Protein AF-A0A1I8GFC2-F1 (afdb_monomer)

Organism: NCBI:txid282301

Solvent-accessible surface area (backbone atoms only — not comparable to full-atom values): 21129 Å² total; per-residue (Å²): 133,97,54,36,68,49,76,51,61,38,91,89,75,62,48,84,38,50,12,52,92,61,36,60,41,92,92,52,73,80,88,72,86,69,80,82,68,86,82,76,92,75,78,71,91,52,74,86,57,55,55,60,50,94,89,34,50,24,37,48,38,16,51,51,43,24,52,53,22,48,53,50,51,72,66,38,70,88,80,51,62,59,66,59,30,54,49,46,25,52,43,15,32,52,22,22,11,51,38,65,59,46,50,60,65,54,32,54,47,51,53,50,52,48,50,55,50,56,72,70,45,81,76,73,96,64,86,69,53,68,90,45,70,66,29,40,51,52,47,52,52,52,44,36,71,71,50,42,47,72,43,61,80,45,38,68,60,53,50,51,52,54,42,43,53,54,29,63,43,78,84,76,75,53,52,69,67,52,11,54,76,49,61,52,29,73,62,39,72,75,38,57,76,61,49,65,74,71,52,88,71,84,81,87,45,70,59,35,54,44,41,56,51,68,69,44,54,72,71,61,37,61,76,38,42,41,58,50,34,46,58,71,30,39,83,46,53,79,45,45,83,35,48,66,42,42,54,50,36,40,54,53,47,53,58,44,42,78,73,76,52,56,69,74,56,25,58,74,33,32,51,78,76,42,87,62,54,81,87,41,44,65,19,53,52,38,46,35,57,45,43,66,74,42,38,79,72,34,56,89,64,25,15,80,43,97,88,73,49,68,38,57,40,33,69,62,65,57,75,72,38,58,51,76,72,32,33,39,32,32,63,40,84,43,96,48,60,41,9,20,47,44,47,26,52,52,49,51,38,47,53,38,50,49,46,36,37,59,43,65,69,54,89,70,83,87,81,70,85,88,113

Sequence (371 aa):
CGQAMQLARCPDCGSAIGGQKHRLLENNAGYQAVDRTQRGFVPVADQNRPEPVRQLSAGAAALLRSLQALALLLGGAAGGDRRRFAEEFRTGLALFSRATGRSQEDAAQALHLLLLRGLSAPAPATAFNLLNNDGRREFENRLETRLLRPLLDNLSDWLQESNRIVGQDDLGRTSEIVRLVQETSELDRRQAHEGQLWRYRQVISVEHAVQTFRELGVEEQRRHALIEAVTRWEFALRHLRSLPALLQLVKDLVAAWKFNLSMEAAEKRKIDAFDMNRQWEQGAIEFKLAWNSLHGHLENRGARFPNGVIVPISEKACHWATADFMPLAALLPHSGGWGSCIVGLVQLLMEAQNSVLEASGIQCDEIDICQ

pLDDT: mean 80.0, std 11.33, range [33.62, 95.12]

Structure (mmCIF, N/CA/C/O backbone):
data_AF-A0A1I8GFC2-F1
#
_entry.id   AF-A0A1I8GFC2-F1
#
loop_
_atom_site.group_PDB
_atom_site.id
_atom_site.type_symbol
_atom_site.label_atom_id
_atom_site.label_alt_id
_atom_site.label_comp_id
_atom_site.label_asym_id
_atom_site.label_entity_id
_atom_site.label_seq_id
_atom_site.pdbx_PDB_ins_code
_atom_site.Cartn_x
_atom_site.Cartn_y
_atom_site.Cartn_z
_atom_site.occupancy
_atom_site.B_iso_or_equiv
_atom_site.auth_seq_id
_atom_site.auth_comp_id
_atom_site.auth_asym_id
_atom_site.auth_atom_id
_atom_site.pdbx_PDB_model_num
ATOM 1 N N . CYS A 1 1 ? 4.981 -38.470 -7.202 1.00 54.81 1 CYS A N 1
ATOM 2 C CA . CYS A 1 1 ? 6.168 -39.123 -6.606 1.00 54.81 1 CYS A CA 1
ATOM 3 C C . CYS A 1 1 ? 7.329 -38.158 -6.298 1.00 54.81 1 CYS A C 1
ATOM 5 O O . CYS A 1 1 ? 8.290 -38.615 -5.703 1.00 54.81 1 CYS A O 1
ATOM 7 N N . GLY A 1 2 ? 7.293 -36.858 -6.646 1.00 64.00 2 GLY A N 1
ATOM 8 C CA . GLY A 1 2 ? 8.328 -35.882 -6.237 1.00 64.00 2 GLY A CA 1
ATOM 9 C C . GLY A 1 2 ? 9.727 -36.081 -6.847 1.00 64.00 2 GLY A C 1
ATOM 10 O O . GLY A 1 2 ? 10.627 -35.293 -6.579 1.00 64.00 2 GLY A O 1
ATOM 11 N N . GLN A 1 3 ? 9.916 -37.114 -7.669 1.00 74.25 3 GLN A N 1
ATOM 12 C CA . GLN A 1 3 ? 11.187 -37.454 -8.303 1.00 74.25 3 GLN A CA 1
ATOM 13 C C . GLN A 1 3 ? 11.244 -36.952 -9.751 1.00 74.25 3 GLN A C 1
ATOM 15 O O . GLN A 1 3 ? 10.216 -36.781 -10.408 1.00 74.25 3 GLN A O 1
ATOM 20 N N . ALA A 1 4 ? 12.461 -36.710 -10.246 1.00 74.81 4 ALA A N 1
ATOM 21 C CA . ALA A 1 4 ? 12.697 -36.085 -11.543 1.00 74.81 4 ALA A CA 1
ATOM 22 C C . ALA A 1 4 ? 12.228 -36.966 -12.715 1.00 74.81 4 ALA A C 1
ATOM 24 O O . ALA A 1 4 ? 12.674 -38.104 -12.874 1.00 74.81 4 ALA A O 1
ATOM 25 N N . MET A 1 5 ? 11.334 -36.424 -13.542 1.00 84.56 5 MET A N 1
ATOM 26 C CA . MET A 1 5 ? 10.733 -37.122 -14.690 1.00 84.56 5 MET A CA 1
ATOM 27 C C . MET A 1 5 ? 10.775 -36.315 -15.989 1.00 84.56 5 MET A C 1
ATOM 29 O O . MET A 1 5 ? 10.314 -36.791 -17.023 1.00 84.56 5 MET A O 1
ATOM 33 N N . GLN A 1 6 ? 11.307 -35.098 -15.937 1.00 81.25 6 GLN A N 1
ATOM 34 C CA . GLN A 1 6 ? 11.365 -34.183 -17.065 1.00 81.25 6 GLN A CA 1
ATOM 35 C C . GLN A 1 6 ? 12.771 -33.604 -17.207 1.00 81.25 6 GLN A C 1
ATOM 37 O O . GLN A 1 6 ? 13.472 -33.373 -16.216 1.00 81.25 6 GLN A O 1
ATOM 42 N N . LEU A 1 7 ? 13.154 -33.370 -18.461 1.00 84.81 7 LEU A N 1
ATOM 43 C CA . LEU A 1 7 ? 14.370 -32.664 -18.840 1.00 84.81 7 LEU A CA 1
ATOM 44 C C . LEU A 1 7 ? 14.024 -31.232 -19.243 1.00 84.81 7 LEU A C 1
ATOM 46 O O . LEU A 1 7 ? 13.061 -31.016 -19.975 1.00 84.81 7 LEU A O 1
ATOM 50 N N . ALA A 1 8 ? 14.842 -30.279 -18.811 1.00 82.50 8 ALA A N 1
ATOM 51 C CA . ALA A 1 8 ? 14.784 -28.885 -19.236 1.00 82.50 8 ALA A CA 1
ATOM 52 C C . ALA A 1 8 ? 16.206 -28.314 -19.396 1.00 82.50 8 ALA A C 1
ATOM 54 O O . ALA A 1 8 ? 17.198 -29.009 -19.169 1.00 82.50 8 ALA A O 1
ATOM 55 N N . ARG A 1 9 ? 16.319 -27.048 -19.808 1.00 85.94 9 ARG A N 1
ATOM 56 C CA . ARG A 1 9 ? 17.592 -26.308 -19.864 1.00 85.94 9 ARG A CA 1
ATOM 57 C C . ARG A 1 9 ? 17.566 -25.151 -18.868 1.00 85.94 9 ARG A C 1
ATOM 59 O O . ARG A 1 9 ? 16.530 -24.514 -18.706 1.00 85.94 9 ARG A O 1
ATOM 66 N N . CYS A 1 10 ? 18.691 -24.905 -18.198 1.00 68.50 10 CYS A N 1
ATOM 67 C CA . CYS A 1 10 ? 18.855 -23.786 -17.276 1.00 68.50 10 CYS A CA 1
ATOM 68 C C . CYS A 1 10 ? 18.735 -22.457 -18.044 1.00 68.50 10 CYS A C 1
ATOM 70 O O . CYS A 1 10 ? 19.464 -22.288 -19.025 1.00 68.50 10 CYS A O 1
ATOM 72 N N . PRO A 1 11 ? 17.872 -21.521 -17.616 1.00 56.50 11 PRO A N 1
ATOM 73 C CA . PRO A 1 11 ? 17.705 -20.239 -18.299 1.00 56.50 11 PRO A CA 1
ATOM 74 C C . PRO A 1 11 ? 18.942 -19.332 -18.191 1.00 56.50 11 PRO A C 1
ATOM 76 O O . PRO A 1 11 ? 19.157 -18.516 -19.079 1.00 56.50 11 PRO A O 1
ATOM 79 N N . ASP A 1 12 ? 19.782 -19.514 -17.167 1.00 53.81 12 ASP A N 1
ATOM 80 C CA . ASP A 1 12 ? 20.947 -18.651 -16.927 1.00 53.81 12 ASP A CA 1
ATOM 81 C C . ASP A 1 12 ? 22.211 -19.112 -17.674 1.00 53.81 12 ASP A C 1
ATOM 83 O O . ASP A 1 12 ? 23.008 -18.293 -18.123 1.00 53.81 12 ASP A O 1
ATOM 87 N N . CYS A 1 13 ? 22.426 -20.429 -17.804 1.00 77.62 13 CYS A N 1
ATOM 88 C CA . CYS A 1 13 ? 23.670 -20.990 -18.360 1.00 77.62 13 CYS A CA 1
ATOM 89 C C . CYS A 1 13 ? 23.483 -22.054 -19.454 1.00 77.62 13 CYS A C 1
ATOM 91 O O . CYS A 1 13 ? 24.464 -22.561 -19.991 1.00 77.62 13 CYS A O 1
ATOM 93 N N . GLY A 1 14 ? 22.245 -22.433 -19.788 1.00 75.50 14 GLY A N 1
ATOM 94 C CA . GLY A 1 14 ? 21.940 -23.378 -20.871 1.00 75.50 14 GLY A CA 1
ATOM 95 C C . GLY A 1 14 ? 22.209 -24.863 -20.578 1.00 75.50 14 GLY A C 1
ATOM 96 O O . GLY A 1 14 ? 21.856 -25.716 -21.402 1.00 75.50 14 GLY A O 1
ATOM 97 N N . SER A 1 15 ? 22.787 -25.193 -19.417 1.00 81.12 15 SER A N 1
ATOM 98 C CA . SER A 1 15 ? 23.043 -26.572 -18.973 1.00 81.12 15 SER A CA 1
ATOM 99 C C . SER A 1 15 ? 21.756 -27.395 -18.834 1.00 81.12 15 SER A C 1
ATOM 101 O O . SER A 1 15 ? 20.697 -26.860 -18.505 1.00 81.12 15 SER A O 1
ATOM 103 N N . ALA A 1 16 ? 21.835 -28.708 -19.069 1.00 83.38 16 ALA A N 1
ATOM 104 C CA . ALA A 1 16 ? 20.690 -29.612 -18.943 1.00 83.38 16 ALA A CA 1
ATOM 105 C C . ALA A 1 16 ? 20.306 -29.826 -17.466 1.00 83.38 16 ALA A C 1
ATOM 107 O O . ALA A 1 16 ? 21.112 -30.300 -16.670 1.00 83.38 16 ALA A O 1
ATOM 108 N N . ILE A 1 17 ? 19.061 -29.511 -17.108 1.00 84.75 17 ILE A N 1
ATOM 109 C CA . ILE A 1 17 ? 18.512 -29.626 -15.750 1.00 84.75 17 ILE A CA 1
ATOM 110 C C . ILE A 1 17 ? 17.381 -30.668 -15.693 1.00 84.75 17 ILE A C 1
ATOM 112 O O . ILE A 1 17 ? 16.738 -30.968 -16.699 1.00 84.75 17 ILE A O 1
ATOM 116 N N . GLY A 1 18 ? 17.129 -31.230 -14.508 1.00 85.31 18 GLY A N 1
ATOM 117 C CA . GLY A 1 18 ? 16.100 -32.251 -14.286 1.00 85.31 18 GLY A CA 1
ATOM 118 C C . GLY A 1 18 ? 16.627 -33.690 -14.339 1.00 85.31 18 GLY A C 1
ATOM 119 O O . GLY A 1 18 ? 17.737 -33.975 -13.878 1.00 85.31 18 GLY A O 1
ATOM 120 N N . GLY A 1 19 ? 15.802 -34.612 -14.844 1.00 86.38 19 GLY A N 1
ATOM 121 C CA . GLY A 1 19 ? 16.075 -36.050 -14.829 1.00 86.38 19 GLY A CA 1
ATOM 122 C C . GLY A 1 19 ? 15.016 -36.893 -15.542 1.00 86.38 19 GLY A C 1
ATOM 123 O O . GLY A 1 19 ? 13.949 -36.398 -15.894 1.00 86.38 19 GLY A O 1
ATOM 124 N N . GLN A 1 20 ? 15.299 -38.176 -15.757 1.00 85.62 20 GLN A N 1
ATOM 125 C CA . GLN A 1 20 ? 14.375 -39.130 -16.379 1.00 85.62 20 GLN A CA 1
ATOM 126 C C . GLN A 1 20 ? 14.276 -40.406 -15.549 1.00 85.62 20 GLN A C 1
ATOM 128 O O . GLN A 1 20 ? 15.230 -40.804 -14.883 1.00 85.62 20 GLN A O 1
ATOM 133 N N . LYS A 1 21 ? 13.125 -41.088 -15.628 1.00 85.38 21 LYS A N 1
ATOM 134 C CA . LYS A 1 21 ? 12.882 -42.366 -14.932 1.00 85.38 21 LYS A CA 1
ATOM 135 C C . LYS A 1 21 ? 13.199 -42.281 -13.432 1.00 85.38 21 LYS A C 1
ATOM 137 O O . LYS A 1 21 ? 13.790 -43.201 -12.870 1.00 85.38 21 LYS A O 1
ATOM 142 N N . HIS A 1 22 ? 12.829 -41.164 -12.807 1.00 83.19 22 HIS A N 1
ATOM 143 C CA . HIS A 1 22 ? 13.073 -40.880 -11.396 1.00 83.19 22 HIS A CA 1
ATOM 144 C C . HIS A 1 22 ? 14.556 -40.748 -10.993 1.00 83.19 22 HIS A C 1
ATOM 146 O O . HIS A 1 22 ? 14.874 -40.777 -9.804 1.00 83.19 22 HIS A O 1
ATOM 152 N N . ARG A 1 23 ? 15.471 -40.571 -11.957 1.00 83.56 23 ARG A N 1
ATOM 153 C CA . ARG A 1 23 ? 16.901 -40.315 -11.727 1.00 83.56 23 ARG A CA 1
ATOM 154 C C . ARG A 1 23 ? 17.281 -38.931 -12.239 1.00 83.56 23 ARG A C 1
ATOM 156 O O . ARG A 1 23 ? 16.942 -38.576 -13.366 1.00 83.56 23 ARG A O 1
ATOM 163 N N . LEU A 1 24 ? 17.984 -38.160 -11.413 1.00 83.69 24 LEU A N 1
ATOM 164 C CA . LEU A 1 24 ? 18.579 -36.882 -11.813 1.00 83.69 24 LEU A CA 1
ATOM 165 C C . LEU A 1 24 ? 19.683 -37.117 -12.854 1.00 83.69 24 LEU A C 1
ATOM 167 O O . LEU A 1 24 ? 20.335 -38.160 -12.835 1.00 83.69 24 LEU A O 1
ATOM 171 N N . LEU A 1 25 ? 19.878 -36.157 -13.759 1.00 85.12 25 LEU A N 1
ATOM 172 C CA . LEU A 1 25 ? 21.052 -36.150 -14.637 1.00 85.12 25 LEU A CA 1
ATOM 173 C C . LEU A 1 25 ? 22.348 -36.000 -13.824 1.00 85.12 25 LEU A C 1
ATOM 175 O O . LEU A 1 25 ? 22.341 -35.431 -12.730 1.00 85.12 25 LEU A O 1
ATOM 179 N N . GLU A 1 26 ? 23.464 -36.473 -14.381 1.00 74.38 26 GLU A N 1
ATOM 180 C CA . GLU A 1 26 ? 24.794 -36.260 -13.803 1.00 74.38 26 GLU A CA 1
ATOM 181 C C . GLU A 1 26 ? 25.055 -34.760 -13.600 1.00 74.38 26 GLU A C 1
ATOM 183 O O . GLU A 1 26 ? 24.768 -33.944 -14.475 1.00 74.38 26 GLU A O 1
ATOM 188 N N . ASN A 1 27 ? 25.579 -34.405 -12.423 1.00 74.62 27 ASN A N 1
ATOM 189 C CA . ASN A 1 27 ? 25.804 -33.036 -11.933 1.00 74.62 27 ASN A CA 1
ATOM 190 C C . ASN A 1 27 ? 24.556 -32.244 -11.494 1.00 74.62 27 ASN A C 1
ATOM 192 O O . ASN A 1 27 ? 24.705 -31.129 -10.994 1.00 74.62 27 ASN A O 1
ATOM 196 N N . ASN A 1 28 ? 23.347 -32.813 -11.579 1.00 74.38 28 ASN A N 1
ATOM 197 C CA . ASN A 1 28 ? 22.162 -32.210 -10.967 1.00 74.38 28 ASN A CA 1
ATOM 198 C C . ASN A 1 28 ? 21.995 -32.686 -9.522 1.00 74.38 28 ASN A C 1
ATOM 200 O O . ASN A 1 28 ? 21.924 -33.883 -9.245 1.00 74.38 28 ASN A O 1
ATOM 204 N N . ALA A 1 29 ? 21.861 -31.740 -8.596 1.00 73.12 29 ALA A N 1
ATOM 205 C CA . ALA A 1 29 ? 21.453 -32.026 -7.228 1.00 73.12 29 ALA A CA 1
ATOM 206 C C . ALA A 1 29 ? 19.927 -31.928 -7.098 1.00 73.12 29 ALA A C 1
ATOM 208 O O . ALA A 1 29 ? 19.278 -31.127 -7.776 1.00 73.12 29 ALA A O 1
ATOM 209 N N . GLY A 1 30 ? 19.341 -32.732 -6.208 1.00 68.38 30 GLY A N 1
ATOM 210 C CA . GLY A 1 30 ? 17.943 -32.550 -5.828 1.00 68.38 30 GLY A CA 1
ATOM 211 C C . GLY A 1 30 ? 17.758 -31.150 -5.252 1.00 68.38 30 GLY A C 1
ATOM 212 O O . GLY A 1 30 ? 18.600 -30.697 -4.477 1.00 68.38 30 GLY A O 1
ATOM 213 N N . TYR A 1 31 ? 16.678 -30.465 -5.639 1.00 61.28 31 TYR A N 1
ATOM 214 C CA . TYR A 1 31 ? 16.353 -29.156 -5.083 1.00 61.28 31 TYR A CA 1
ATOM 215 C C . TYR A 1 31 ? 16.162 -29.294 -3.571 1.00 61.28 31 TYR A C 1
ATOM 217 O O . TYR A 1 31 ? 15.118 -29.733 -3.089 1.00 61.28 31 TYR A O 1
ATOM 225 N N . GLN A 1 32 ? 17.199 -28.949 -2.815 1.00 55.28 32 GLN A N 1
ATOM 226 C CA . GLN A 1 32 ? 17.071 -28.687 -1.399 1.00 55.28 32 GLN A CA 1
ATOM 227 C C . GLN A 1 32 ? 16.493 -27.284 -1.312 1.00 55.28 32 GLN A C 1
ATOM 229 O O . GLN A 1 32 ? 17.144 -26.322 -1.722 1.00 55.28 32 GLN A O 1
ATOM 234 N N . ALA A 1 33 ? 15.255 -27.180 -0.834 1.00 49.66 33 ALA A N 1
ATOM 235 C CA . ALA A 1 33 ? 14.612 -25.913 -0.520 1.00 49.66 33 ALA A CA 1
ATOM 236 C C . ALA A 1 33 ? 15.356 -25.248 0.650 1.00 49.66 33 ALA A C 1
ATOM 238 O O . ALA A 1 33 ? 14.874 -25.202 1.779 1.00 49.66 33 ALA A O 1
ATOM 239 N N . VAL A 1 34 ? 16.580 -24.784 0.405 1.00 48.91 34 VAL A N 1
ATOM 240 C CA . VAL A 1 34 ? 17.276 -23.894 1.319 1.00 48.91 34 VAL A CA 1
ATOM 241 C C . VAL A 1 34 ? 16.503 -22.589 1.244 1.00 48.91 34 VAL A C 1
ATOM 243 O O . VAL A 1 34 ? 16.427 -21.970 0.184 1.00 48.91 34 VAL A O 1
ATOM 246 N N . ASP A 1 35 ? 15.852 -22.237 2.349 1.00 49.44 35 ASP A N 1
ATOM 247 C CA . ASP A 1 35 ? 15.022 -21.045 2.487 1.00 49.44 35 ASP A CA 1
ATOM 248 C C . ASP A 1 35 ? 15.835 -19.792 2.120 1.00 49.44 35 ASP A C 1
ATOM 250 O O . ASP A 1 35 ? 16.639 -19.313 2.920 1.00 49.44 35 ASP A O 1
ATOM 254 N N . ARG A 1 36 ? 15.654 -19.302 0.885 1.00 51.44 36 ARG A N 1
ATOM 255 C CA . ARG A 1 36 ? 16.267 -18.069 0.363 1.00 51.44 36 ARG A CA 1
ATOM 256 C C . ARG A 1 36 ? 15.467 -16.818 0.736 1.00 51.44 36 ARG A C 1
ATOM 258 O O . ARG A 1 36 ? 15.817 -15.731 0.288 1.00 51.44 36 ARG A O 1
ATOM 265 N N . THR A 1 37 ? 14.381 -16.951 1.504 1.00 59.72 37 THR A N 1
ATOM 266 C CA . THR A 1 37 ? 13.622 -15.781 1.953 1.00 59.72 37 THR A CA 1
ATOM 267 C C . THR A 1 37 ? 14.461 -14.965 2.932 1.00 59.72 37 THR A C 1
ATOM 269 O O . THR A 1 37 ? 15.191 -15.514 3.764 1.00 59.72 37 THR A O 1
ATOM 272 N N . GLN A 1 38 ? 14.395 -13.638 2.809 1.00 61.94 38 GLN A N 1
ATOM 273 C CA . GLN A 1 38 ? 15.077 -12.750 3.742 1.00 61.94 38 GLN A CA 1
ATOM 274 C C . GLN A 1 38 ? 14.549 -13.013 5.156 1.00 61.94 38 GLN A C 1
ATOM 276 O O . GLN A 1 38 ? 13.346 -12.950 5.412 1.00 61.94 38 GLN A O 1
ATOM 281 N N . ARG A 1 39 ? 15.458 -13.344 6.075 1.00 67.50 39 ARG A N 1
ATOM 282 C CA . ARG A 1 39 ? 15.128 -13.550 7.487 1.00 67.50 39 ARG A CA 1
ATOM 283 C C . ARG A 1 39 ? 15.170 -12.218 8.229 1.00 67.50 39 ARG A C 1
ATOM 285 O O . ARG A 1 39 ? 15.972 -11.348 7.907 1.00 67.50 39 ARG A O 1
ATOM 292 N N . GLY A 1 40 ? 14.363 -12.112 9.279 1.00 76.50 40 GLY A N 1
ATOM 293 C CA . GLY A 1 40 ? 14.258 -10.904 10.095 1.00 76.50 40 GLY A CA 1
ATOM 294 C C . GLY A 1 40 ? 13.107 -9.999 9.660 1.00 76.50 40 GLY A C 1
ATOM 295 O O . GLY A 1 40 ? 12.235 -10.401 8.893 1.00 76.50 40 GLY A O 1
ATOM 296 N N . PHE A 1 41 ? 13.078 -8.784 10.206 1.00 78.62 41 PHE A N 1
ATOM 297 C CA . PHE A 1 41 ? 12.033 -7.809 9.908 1.00 78.62 41 PHE A CA 1
ATOM 298 C C . PHE A 1 41 ? 12.358 -7.064 8.606 1.00 78.62 41 PHE A C 1
ATOM 300 O O . PHE A 1 41 ? 13.257 -6.219 8.567 1.00 78.62 41 PHE A O 1
ATOM 307 N N . VAL A 1 42 ? 11.630 -7.395 7.540 1.00 79.56 42 VAL A N 1
ATOM 308 C CA . VAL A 1 42 ? 11.818 -6.813 6.204 1.00 79.56 42 VAL A CA 1
ATOM 309 C C . VAL A 1 42 ? 10.935 -5.562 6.050 1.00 79.56 42 VAL A C 1
ATOM 311 O O . VAL A 1 42 ? 9.734 -5.635 6.348 1.00 79.56 42 VAL A O 1
ATOM 314 N N . PRO A 1 43 ? 11.490 -4.409 5.620 1.00 75.31 43 PRO A N 1
ATOM 315 C CA . PRO A 1 43 ? 10.722 -3.210 5.278 1.00 75.31 43 PRO A CA 1
ATOM 316 C C . PRO A 1 43 ? 9.617 -3.483 4.258 1.00 75.31 43 PRO A C 1
ATOM 318 O O . PRO A 1 43 ? 9.731 -4.401 3.449 1.00 75.31 43 PRO A O 1
ATOM 321 N N . VAL A 1 44 ? 8.548 -2.686 4.282 1.00 73.75 44 VAL A N 1
ATOM 322 C CA . VAL A 1 44 ? 7.552 -2.740 3.203 1.00 73.75 44 VAL A CA 1
ATOM 323 C C . VAL A 1 44 ? 8.184 -2.143 1.955 1.00 73.75 44 VAL A C 1
ATOM 325 O O . VAL A 1 44 ? 8.758 -1.058 2.031 1.00 73.75 44 VAL A O 1
ATOM 328 N N . ALA A 1 45 ? 8.062 -2.840 0.825 1.00 68.38 45 ALA A N 1
ATOM 329 C CA . ALA A 1 45 ? 8.542 -2.345 -0.463 1.00 68.38 45 ALA A CA 1
ATOM 330 C C . ALA A 1 45 ? 7.816 -1.052 -0.879 1.00 68.38 45 ALA A C 1
ATOM 332 O O . ALA A 1 45 ? 8.451 -0.112 -1.342 1.00 68.38 45 ALA A O 1
ATOM 333 N N . ASP A 1 46 ? 6.501 -0.981 -0.645 1.00 72.50 46 ASP A N 1
ATOM 334 C CA . ASP A 1 46 ? 5.680 0.204 -0.892 1.00 72.50 46 ASP A CA 1
ATOM 335 C C . ASP A 1 46 ? 4.906 0.613 0.372 1.00 72.50 46 ASP A C 1
ATOM 337 O O . ASP A 1 46 ? 3.963 -0.047 0.804 1.00 72.50 46 ASP A O 1
ATOM 341 N N . GLN A 1 47 ? 5.296 1.738 0.970 1.00 75.44 47 GLN A N 1
ATOM 342 C CA . GLN A 1 47 ? 4.680 2.266 2.195 1.00 75.44 47 GLN A CA 1
ATOM 343 C C . GLN A 1 47 ? 3.287 2.874 1.967 1.00 75.44 47 GLN A C 1
ATOM 345 O O . GLN A 1 47 ? 2.588 3.198 2.929 1.00 75.44 47 GLN A O 1
ATOM 350 N N . ASN A 1 48 ? 2.871 3.049 0.712 1.00 70.56 48 ASN A N 1
ATOM 351 C CA . ASN A 1 48 ? 1.584 3.635 0.357 1.00 70.56 48 ASN A CA 1
ATOM 352 C C . ASN A 1 48 ? 0.539 2.598 -0.043 1.00 70.56 48 ASN A C 1
ATOM 354 O O . ASN A 1 48 ? -0.646 2.941 -0.082 1.00 70.56 48 ASN A O 1
ATOM 358 N N . ARG A 1 49 ? 0.950 1.356 -0.318 1.00 73.94 49 ARG A N 1
ATOM 359 C CA . ARG A 1 49 ? 0.066 0.304 -0.811 1.00 73.94 49 ARG A CA 1
ATOM 360 C C . ARG A 1 49 ? -0.075 -0.820 0.209 1.00 73.94 49 ARG A C 1
ATOM 362 O O . ARG A 1 49 ? 0.838 -1.620 0.391 1.00 73.94 49 ARG A O 1
ATOM 369 N N . PRO A 1 50 ? -1.244 -0.938 0.848 1.00 79.00 50 PRO A N 1
ATOM 370 C CA . PRO A 1 50 ? -1.548 -2.105 1.649 1.00 79.00 50 PRO A CA 1
ATOM 371 C C . PRO A 1 50 ? -1.700 -3.337 0.762 1.00 79.00 50 PRO A C 1
ATOM 373 O O . PRO A 1 50 ? -2.462 -3.331 -0.212 1.00 79.00 50 PRO A O 1
ATOM 376 N N . GLU A 1 51 ? -0.996 -4.404 1.121 1.00 75.56 51 GLU A N 1
ATOM 377 C CA . GLU A 1 51 ? -1.026 -5.665 0.391 1.00 75.56 51 GLU A CA 1
ATOM 378 C C . GLU A 1 51 ? -1.401 -6.826 1.316 1.00 75.56 51 GLU A C 1
ATOM 380 O O . GLU A 1 51 ? -0.936 -6.887 2.459 1.00 75.56 51 GLU A O 1
ATOM 385 N N . PRO A 1 52 ? -2.257 -7.753 0.849 1.00 77.56 52 PRO A N 1
ATOM 386 C CA . PRO A 1 52 ? -2.529 -8.979 1.578 1.00 77.56 52 PRO A CA 1
ATOM 387 C C . PRO A 1 52 ? -1.279 -9.864 1.604 1.00 77.56 52 PRO A C 1
ATOM 389 O O . PRO A 1 52 ? -0.519 -9.934 0.638 1.00 77.56 52 PRO A O 1
ATOM 392 N N . VAL A 1 53 ? -1.090 -10.593 2.702 1.00 79.00 53 VAL A N 1
ATOM 393 C CA . VAL A 1 53 ? 0.040 -11.512 2.868 1.00 79.00 53 VAL A CA 1
ATOM 394 C C . VAL A 1 53 ? -0.503 -12.911 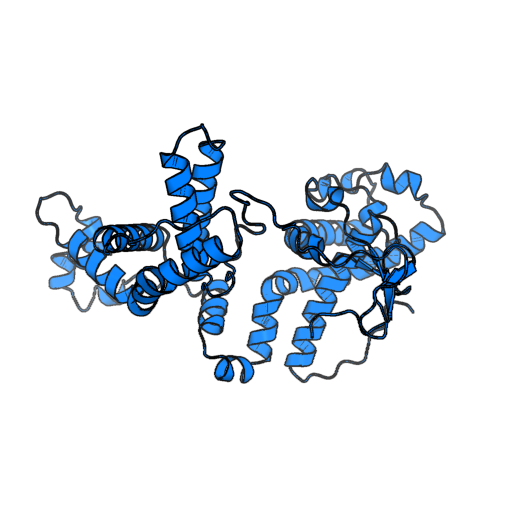3.098 1.00 79.00 53 VAL A C 1
ATOM 396 O O . VAL A 1 53 ? -1.030 -13.224 4.163 1.00 79.00 53 VAL A O 1
ATOM 399 N N . ARG A 1 54 ? -0.341 -13.788 2.100 1.00 80.81 54 ARG A N 1
ATOM 400 C CA . ARG A 1 54 ? -0.835 -15.175 2.136 1.00 80.81 54 ARG A CA 1
ATOM 401 C C . ARG A 1 54 ? -2.351 -15.224 2.382 1.00 80.81 54 ARG A C 1
ATOM 403 O O . ARG A 1 54 ? -3.109 -14.965 1.459 1.00 80.81 54 ARG A O 1
ATOM 410 N N . GLN A 1 55 ? -2.777 -15.601 3.590 1.00 76.75 55 GLN A N 1
ATOM 411 C CA . GLN A 1 55 ? -4.187 -15.677 3.994 1.00 76.75 55 GLN A CA 1
ATOM 412 C C . GLN A 1 55 ? -4.656 -14.432 4.758 1.00 76.75 55 GLN A C 1
ATOM 414 O O . GLN A 1 55 ? -5.848 -14.305 5.022 1.00 76.75 55 GLN A O 1
ATOM 419 N N . LEU A 1 56 ? -3.738 -13.530 5.116 1.00 83.31 56 LEU A N 1
ATOM 420 C CA . LEU A 1 56 ? -4.054 -12.281 5.795 1.00 83.31 56 LEU A CA 1
ATOM 421 C C . LEU A 1 56 ? -4.585 -11.273 4.778 1.00 83.31 56 LEU A C 1
ATOM 423 O O . LEU A 1 56 ? -3.950 -11.034 3.746 1.00 83.31 56 LEU A O 1
ATOM 427 N N . SER A 1 57 ? -5.710 -10.635 5.102 1.00 84.56 57 SER A N 1
ATOM 428 C CA . SER A 1 57 ? -6.149 -9.430 4.396 1.00 84.56 57 SER A CA 1
ATOM 429 C C . SER A 1 57 ? -5.105 -8.313 4.532 1.00 84.56 57 SER A C 1
ATOM 431 O O . SER A 1 57 ? -4.232 -8.358 5.402 1.00 84.56 57 SER A O 1
ATOM 433 N N . ALA A 1 58 ? -5.188 -7.279 3.693 1.00 85.50 58 ALA A N 1
ATOM 434 C CA . ALA A 1 58 ? -4.262 -6.148 3.774 1.00 85.50 58 ALA A CA 1
ATOM 435 C C . ALA A 1 58 ? -4.318 -5.444 5.147 1.00 85.50 58 ALA A C 1
ATOM 437 O O . ALA A 1 58 ? -3.279 -5.101 5.711 1.00 85.50 58 ALA A O 1
ATOM 438 N N . GLY A 1 59 ? -5.517 -5.303 5.728 1.00 88.75 59 GLY A N 1
ATOM 439 C CA . GLY A 1 59 ? -5.698 -4.770 7.082 1.00 88.75 59 GLY A CA 1
ATOM 440 C C . GLY A 1 59 ? -5.094 -5.679 8.159 1.00 88.75 59 GLY A C 1
ATOM 441 O O . GLY A 1 59 ? -4.373 -5.205 9.036 1.00 88.75 59 GLY A O 1
ATOM 442 N N . ALA A 1 60 ? -5.312 -6.993 8.060 1.00 91.06 60 ALA A N 1
ATOM 443 C CA . ALA A 1 60 ? -4.728 -7.978 8.972 1.00 91.06 60 ALA A CA 1
ATOM 444 C C . ALA A 1 60 ? -3.191 -7.957 8.935 1.00 91.06 60 ALA A C 1
ATOM 446 O O . ALA A 1 60 ? -2.538 -7.902 9.980 1.00 91.06 60 ALA A O 1
ATOM 447 N N . ALA A 1 61 ? -2.610 -7.933 7.733 1.00 91.00 61 ALA A N 1
ATOM 448 C CA . ALA A 1 61 ? -1.168 -7.854 7.534 1.00 91.00 61 ALA A CA 1
ATOM 449 C C . ALA A 1 61 ? -0.578 -6.552 8.103 1.00 91.00 61 ALA A C 1
ATOM 451 O O . ALA A 1 61 ? 0.460 -6.585 8.767 1.00 91.00 61 ALA A O 1
ATOM 452 N N . ALA A 1 62 ? -1.257 -5.417 7.903 1.00 92.50 62 ALA A N 1
ATOM 453 C CA . ALA A 1 62 ? -0.832 -4.126 8.434 1.00 92.50 62 ALA A CA 1
ATOM 454 C C . ALA A 1 62 ? -0.857 -4.082 9.976 1.00 92.50 62 ALA A C 1
ATOM 456 O O . ALA A 1 62 ? 0.136 -3.675 10.583 1.00 92.50 62 ALA A O 1
ATOM 457 N N . LEU A 1 63 ? -1.924 -4.575 10.625 1.00 93.69 63 LEU A N 1
ATOM 458 C CA . LEU A 1 63 ? -1.982 -4.665 12.095 1.00 93.69 63 LEU A CA 1
ATOM 459 C C . LEU A 1 63 ? -0.916 -5.601 12.658 1.00 93.69 63 LEU A C 1
ATOM 461 O O . LEU A 1 63 ? -0.259 -5.266 13.647 1.00 93.69 63 LEU A O 1
ATOM 465 N N . LEU A 1 64 ? -0.716 -6.764 12.030 1.00 92.56 64 LEU A N 1
ATOM 466 C CA . LEU A 1 64 ? 0.329 -7.698 12.437 1.00 92.56 64 LEU A CA 1
ATOM 467 C C . LEU A 1 64 ? 1.713 -7.045 12.344 1.00 92.56 64 LEU A C 1
ATOM 469 O O . LEU A 1 64 ? 2.524 -7.189 13.259 1.00 92.56 64 LEU A O 1
ATOM 473 N N . ARG A 1 65 ? 1.970 -6.279 11.281 1.00 91.44 65 ARG A N 1
ATOM 474 C CA . ARG A 1 65 ? 3.217 -5.527 11.129 1.00 91.44 65 ARG A CA 1
ATOM 475 C C . ARG A 1 65 ? 3.398 -4.496 12.243 1.00 91.44 65 ARG A C 1
ATOM 477 O O . ARG A 1 65 ? 4.476 -4.440 12.832 1.00 91.44 65 ARG A O 1
ATOM 484 N N . SER A 1 66 ? 2.361 -3.719 12.565 1.00 93.69 66 SER A N 1
ATOM 485 C CA . SER A 1 66 ? 2.400 -2.769 13.684 1.00 93.69 66 SER A CA 1
ATOM 486 C C . SER A 1 66 ? 2.698 -3.468 15.012 1.00 93.69 66 SER A C 1
ATOM 488 O O . SER A 1 66 ? 3.543 -2.994 15.769 1.00 93.69 66 SER A O 1
ATOM 490 N N . LEU A 1 67 ? 2.084 -4.626 15.280 1.00 92.50 67 LEU A N 1
ATOM 491 C CA . LEU A 1 67 ? 2.381 -5.429 16.471 1.00 92.50 67 LEU A CA 1
ATOM 492 C C . LEU A 1 67 ? 3.836 -5.908 16.508 1.00 92.50 67 LEU A C 1
ATOM 494 O O . LEU A 1 67 ? 4.487 -5.818 17.548 1.00 92.50 67 LEU A O 1
ATOM 498 N N . GLN A 1 68 ? 4.361 -6.403 15.387 1.00 90.50 68 GLN A N 1
ATOM 499 C CA . GLN A 1 68 ? 5.749 -6.856 15.284 1.00 90.50 68 GLN A CA 1
ATOM 500 C C . GLN A 1 68 ? 6.734 -5.700 15.502 1.00 90.50 68 GLN A C 1
ATOM 502 O O . GLN A 1 68 ? 7.682 -5.846 16.272 1.00 90.50 68 GLN A O 1
ATOM 507 N N . ALA A 1 69 ? 6.490 -4.541 14.884 1.00 90.69 69 ALA A N 1
ATOM 508 C CA . ALA A 1 69 ? 7.300 -3.342 15.080 1.00 90.69 69 ALA A CA 1
ATOM 509 C C . ALA A 1 69 ? 7.264 -2.863 16.543 1.00 90.69 69 ALA A C 1
ATOM 511 O O . ALA A 1 69 ? 8.305 -2.535 17.111 1.00 90.69 69 ALA A O 1
ATOM 512 N N . LEU A 1 70 ? 6.092 -2.900 17.187 1.00 91.25 70 LEU A N 1
ATOM 513 C CA . LEU A 1 70 ? 5.939 -2.564 18.604 1.00 91.25 70 LEU A CA 1
ATOM 514 C C . LEU A 1 70 ? 6.691 -3.548 19.514 1.00 91.25 70 LEU A C 1
ATOM 516 O O . LEU A 1 70 ? 7.386 -3.125 20.436 1.00 91.25 70 LEU A O 1
ATOM 520 N N . ALA A 1 71 ? 6.618 -4.851 19.234 1.00 89.06 71 ALA A N 1
ATOM 521 C CA . ALA A 1 71 ? 7.373 -5.863 19.969 1.00 89.06 71 ALA A CA 1
ATOM 522 C C . ALA A 1 71 ? 8.894 -5.661 19.829 1.00 89.06 71 ALA A C 1
ATOM 524 O O . ALA A 1 71 ? 9.623 -5.772 20.814 1.00 89.06 71 ALA A O 1
ATOM 525 N N . LEU A 1 72 ? 9.373 -5.303 18.632 1.00 87.88 72 LEU A N 1
ATOM 526 C CA . LEU A 1 72 ? 10.785 -4.988 18.382 1.00 87.88 72 LEU A CA 1
ATOM 527 C C . LEU A 1 72 ? 11.234 -3.712 19.107 1.00 87.88 72 LEU A C 1
ATOM 529 O O . LEU A 1 72 ? 12.341 -3.670 19.641 1.00 87.88 72 LEU A O 1
ATOM 533 N N . LEU A 1 73 ? 10.372 -2.694 19.193 1.00 88.12 73 LEU A N 1
ATOM 534 C CA . LEU A 1 73 ? 10.631 -1.494 19.996 1.00 88.12 73 LEU A CA 1
ATOM 535 C C . LEU A 1 73 ? 10.770 -1.812 21.489 1.00 88.12 73 LEU A C 1
ATOM 537 O O . LEU A 1 73 ? 11.661 -1.265 22.144 1.00 88.12 73 LEU A O 1
ATOM 541 N N . LEU A 1 74 ? 9.907 -2.688 22.015 1.00 86.44 74 LEU A N 1
ATOM 542 C CA . LEU A 1 74 ? 9.922 -3.117 23.417 1.00 86.44 74 LEU A CA 1
ATOM 543 C C . LEU A 1 74 ? 11.127 -4.008 23.746 1.00 86.44 74 LEU A C 1
ATOM 545 O O . LEU A 1 74 ? 11.683 -3.898 24.835 1.00 86.44 74 LEU A O 1
ATOM 549 N N . GLY A 1 75 ? 11.564 -4.847 22.801 1.00 79.88 75 GLY A N 1
ATOM 550 C CA . GLY A 1 75 ? 12.741 -5.714 22.946 1.00 79.88 75 GLY A CA 1
ATOM 551 C C . GLY A 1 75 ? 14.084 -4.971 23.033 1.00 79.88 75 GLY A C 1
ATOM 552 O O . GLY A 1 75 ? 15.097 -5.577 23.378 1.00 79.88 75 GLY A O 1
ATOM 553 N N . GLY A 1 76 ? 14.103 -3.659 22.769 1.00 64.31 76 GLY A N 1
ATOM 554 C CA . GLY A 1 76 ? 15.287 -2.808 22.885 1.00 64.31 76 GLY A CA 1
ATOM 555 C C . GLY A 1 76 ? 16.291 -2.935 21.728 1.00 64.31 76 GLY A C 1
ATOM 556 O O . GLY A 1 76 ? 16.125 -3.707 20.788 1.00 64.31 76 GLY A O 1
ATOM 557 N N . ALA A 1 77 ? 17.375 -2.149 21.802 1.00 53.97 77 ALA A N 1
ATOM 558 C CA . ALA A 1 77 ? 18.393 -1.987 20.749 1.00 53.97 77 ALA A CA 1
ATOM 559 C C . ALA A 1 77 ? 19.217 -3.254 20.421 1.00 53.97 77 ALA A C 1
ATOM 561 O O . ALA A 1 77 ? 20.049 -3.223 19.519 1.00 53.97 77 ALA A O 1
ATOM 562 N N . ALA A 1 78 ? 18.985 -4.374 21.115 1.00 53.78 78 ALA A N 1
ATOM 563 C CA . ALA A 1 78 ? 19.637 -5.652 20.829 1.00 53.78 78 ALA A CA 1
ATOM 564 C C . ALA A 1 78 ? 19.223 -6.254 19.466 1.00 53.78 78 ALA A C 1
ATOM 566 O O . ALA A 1 78 ? 19.902 -7.150 18.971 1.00 53.78 78 ALA A O 1
ATOM 567 N N . GLY A 1 79 ? 18.136 -5.760 18.853 1.00 56.22 79 GLY A N 1
ATOM 568 C CA . GLY A 1 79 ? 17.608 -6.247 17.571 1.00 56.22 79 GLY A CA 1
ATOM 569 C C . GLY A 1 79 ? 17.631 -5.255 16.398 1.00 56.22 79 GLY A C 1
ATOM 570 O O . GLY A 1 79 ? 17.192 -5.628 15.312 1.00 56.22 79 GLY A O 1
ATOM 571 N N . GLY A 1 80 ? 18.104 -4.013 16.574 1.00 63.38 80 GLY A N 1
ATOM 572 C CA . GLY A 1 80 ? 18.165 -3.019 15.490 1.00 63.38 80 GLY A CA 1
ATOM 573 C C . GLY A 1 80 ? 17.924 -1.566 15.916 1.00 63.38 80 GLY A C 1
ATOM 574 O O . GLY A 1 80 ? 17.855 -1.240 17.101 1.00 63.38 80 GLY A O 1
ATOM 575 N N . ASP A 1 81 ? 17.808 -0.682 14.923 1.00 78.31 81 ASP A N 1
ATOM 576 C CA . ASP A 1 81 ? 17.606 0.757 15.113 1.00 78.31 81 ASP A CA 1
ATOM 577 C C . ASP A 1 81 ? 16.183 1.066 15.619 1.00 78.31 81 ASP A C 1
ATOM 579 O O . ASP A 1 81 ? 15.187 0.897 14.912 1.00 78.31 81 ASP A O 1
ATOM 583 N N . ARG A 1 82 ? 16.086 1.564 16.858 1.00 82.69 82 ARG A N 1
ATOM 584 C CA . ARG A 1 82 ? 14.818 1.970 17.483 1.00 82.69 82 ARG A CA 1
ATOM 585 C C . ARG A 1 82 ? 14.064 3.020 16.668 1.00 82.69 82 ARG A C 1
ATOM 587 O O . ARG A 1 82 ? 12.836 3.011 16.691 1.00 82.69 82 ARG A O 1
ATOM 594 N N . ARG A 1 83 ? 14.761 3.934 15.981 1.00 85.56 83 ARG A N 1
ATOM 595 C CA . ARG A 1 83 ? 14.104 4.953 15.145 1.00 85.56 83 ARG A CA 1
ATOM 596 C C . ARG A 1 83 ? 13.392 4.292 13.978 1.00 85.56 83 ARG A C 1
ATOM 598 O O . ARG A 1 83 ? 12.197 4.507 13.804 1.00 85.56 83 ARG A O 1
ATOM 605 N N . ARG A 1 84 ? 14.094 3.392 13.291 1.00 84.50 84 ARG A N 1
ATOM 606 C CA . ARG A 1 84 ? 13.539 2.588 12.204 1.00 84.50 84 ARG A CA 1
ATOM 607 C C . ARG A 1 84 ? 12.312 1.793 12.648 1.00 84.50 84 ARG A C 1
ATOM 609 O O . ARG A 1 84 ? 11.295 1.831 11.972 1.00 84.50 84 ARG A O 1
ATOM 616 N N . PHE A 1 85 ? 12.345 1.109 13.792 1.00 87.25 85 PHE A N 1
ATOM 617 C CA . PHE A 1 85 ? 11.160 0.364 14.246 1.00 87.25 85 PHE A CA 1
ATOM 618 C C . PHE A 1 85 ? 9.984 1.275 14.634 1.00 87.25 85 PHE A C 1
ATOM 620 O O . PHE A 1 85 ? 8.830 0.887 14.466 1.00 87.25 85 PHE A O 1
ATOM 627 N N . ALA A 1 86 ? 10.247 2.500 15.095 1.00 89.88 86 ALA A N 1
ATOM 628 C CA . ALA A 1 86 ? 9.201 3.493 15.338 1.00 89.88 86 ALA A CA 1
ATOM 629 C C . ALA A 1 86 ? 8.600 4.029 14.032 1.00 89.88 86 ALA A C 1
ATOM 631 O O . ALA A 1 86 ? 7.406 4.317 13.980 1.00 89.88 86 ALA A O 1
ATOM 632 N N . GLU A 1 87 ? 9.403 4.171 12.982 1.00 89.88 87 GLU A N 1
ATOM 633 C CA . GLU A 1 87 ? 8.916 4.481 11.635 1.00 89.88 87 GLU A CA 1
ATOM 634 C C . GLU A 1 87 ? 8.068 3.331 11.093 1.00 89.88 87 GLU A C 1
ATOM 636 O O . GLU A 1 87 ? 6.929 3.556 10.708 1.00 89.88 87 GLU A O 1
ATOM 641 N N . GLU A 1 88 ? 8.547 2.093 11.186 1.00 89.50 88 GLU A N 1
ATOM 642 C CA . GLU A 1 88 ? 7.819 0.899 10.738 1.00 89.50 88 GLU A CA 1
ATOM 643 C C . GLU A 1 88 ? 6.491 0.695 11.472 1.00 89.50 88 GLU A C 1
ATOM 645 O O . GLU A 1 88 ? 5.496 0.290 10.870 1.00 89.50 88 GLU A O 1
ATOM 650 N N . PHE A 1 89 ? 6.446 1.031 12.762 1.00 92.62 89 PHE A N 1
ATOM 651 C CA . PHE A 1 89 ? 5.211 1.051 13.535 1.00 92.62 89 PHE A CA 1
ATOM 652 C C . PHE A 1 89 ? 4.193 2.046 12.958 1.00 92.62 89 PHE A C 1
ATOM 654 O O . PHE A 1 89 ? 3.038 1.678 12.721 1.00 92.62 89 PHE A O 1
ATOM 661 N N . ARG A 1 90 ? 4.627 3.286 12.686 1.00 92.69 90 ARG A N 1
ATOM 662 C CA . ARG A 1 90 ? 3.781 4.331 12.081 1.00 92.69 90 ARG A CA 1
ATOM 663 C C . ARG A 1 90 ? 3.347 3.954 10.668 1.00 92.69 90 ARG A C 1
ATOM 665 O O . ARG A 1 90 ? 2.178 4.122 10.335 1.00 92.69 90 ARG A O 1
ATOM 672 N N . THR A 1 91 ? 4.252 3.390 9.872 1.00 92.06 91 THR A N 1
ATOM 673 C CA . THR A 1 91 ? 3.955 2.870 8.534 1.00 92.06 91 THR A CA 1
ATOM 674 C C . THR A 1 91 ? 2.891 1.780 8.598 1.00 92.06 91 THR A C 1
ATOM 676 O O . THR A 1 91 ? 1.945 1.821 7.821 1.00 92.06 91 THR A O 1
ATOM 679 N N . GLY A 1 92 ? 2.973 0.851 9.555 1.00 93.06 92 GLY A N 1
ATOM 680 C CA . GLY A 1 92 ? 1.940 -0.169 9.750 1.00 93.06 92 GLY A CA 1
ATOM 681 C C . GLY A 1 92 ? 0.556 0.422 10.056 1.00 93.06 92 GLY A C 1
ATOM 682 O O . GLY A 1 92 ? -0.427 0.014 9.441 1.00 93.06 92 GLY A O 1
ATOM 683 N N . LEU A 1 93 ? 0.472 1.447 10.918 1.00 94.69 93 LEU A N 1
ATOM 684 C CA . LEU A 1 93 ? -0.798 2.129 11.217 1.00 94.69 93 LEU A CA 1
ATOM 685 C C . LEU A 1 93 ? -1.346 2.893 10.003 1.00 94.69 93 LEU A C 1
ATOM 687 O O . LEU A 1 93 ? -2.547 2.852 9.729 1.00 94.69 93 LEU A O 1
ATOM 691 N N . ALA A 1 94 ? -0.473 3.559 9.245 1.00 91.62 94 ALA A N 1
ATOM 692 C CA . ALA A 1 94 ? -0.853 4.258 8.021 1.00 91.62 94 ALA A CA 1
ATOM 693 C C . ALA A 1 94 ? -1.341 3.282 6.940 1.00 91.62 94 ALA A C 1
ATOM 695 O O . ALA A 1 94 ? -2.346 3.542 6.277 1.00 91.62 94 ALA A O 1
ATOM 696 N N . LEU A 1 95 ? -0.672 2.137 6.791 1.00 89.62 95 LEU A N 1
ATOM 697 C CA . LEU A 1 95 ? -1.102 1.068 5.895 1.00 89.62 95 LEU A CA 1
ATOM 698 C C . LEU A 1 95 ? -2.446 0.495 6.333 1.00 89.62 95 LEU A C 1
ATOM 700 O O . LEU A 1 95 ? -3.302 0.305 5.481 1.00 89.62 95 LEU A O 1
ATOM 704 N N . PHE A 1 96 ? -2.682 0.292 7.630 1.00 91.69 96 PHE A N 1
ATOM 705 C CA . PHE A 1 96 ? -3.986 -0.154 8.121 1.00 91.69 96 PHE A CA 1
ATOM 706 C C . PHE A 1 96 ? -5.096 0.855 7.813 1.00 91.69 96 PHE A C 1
ATOM 708 O O . PHE A 1 96 ? -6.150 0.480 7.303 1.00 91.69 96 PHE A O 1
ATOM 715 N N . SER A 1 97 ? -4.833 2.138 8.072 1.00 89.00 97 SER A N 1
ATOM 716 C CA . SER A 1 97 ? -5.754 3.244 7.781 1.00 89.00 97 SER A CA 1
ATOM 717 C C . SER A 1 97 ? -6.153 3.240 6.303 1.00 89.00 97 SER A C 1
ATOM 719 O O . SER A 1 97 ? -7.331 3.294 5.965 1.00 89.00 97 SER A O 1
ATOM 721 N N . ARG A 1 98 ? -5.177 3.072 5.402 1.00 84.44 98 ARG A N 1
ATOM 722 C CA . ARG A 1 98 ? -5.419 2.946 3.956 1.00 84.44 98 ARG A CA 1
ATOM 723 C C . ARG A 1 98 ? -6.154 1.653 3.601 1.00 84.44 98 ARG A C 1
ATOM 725 O O . ARG A 1 98 ? -7.065 1.682 2.784 1.00 84.44 98 ARG A O 1
ATOM 732 N N . ALA A 1 99 ? -5.778 0.539 4.229 1.00 82.56 99 ALA A N 1
ATOM 733 C CA . ALA A 1 99 ? -6.326 -0.792 3.974 1.00 82.56 99 ALA A CA 1
ATOM 734 C C . ALA A 1 99 ? -7.756 -0.970 4.463 1.00 82.56 99 ALA A C 1
ATOM 736 O O . ALA A 1 99 ? -8.376 -1.957 4.116 1.00 82.56 99 ALA A O 1
ATOM 737 N N . THR A 1 100 ? -8.242 -0.101 5.338 1.00 81.94 100 THR A N 1
ATOM 738 C CA . THR A 1 100 ? -9.603 -0.180 5.880 1.00 81.94 100 THR A CA 1
ATOM 739 C C . THR A 1 100 ? -10.425 1.047 5.515 1.00 81.94 100 THR A C 1
ATOM 741 O O . THR A 1 100 ? -11.628 1.075 5.759 1.00 81.94 100 THR A O 1
ATOM 744 N N . GLY A 1 101 ? -9.781 2.066 4.931 1.00 77.56 101 GLY A N 1
ATOM 745 C CA . GLY A 1 101 ? -10.317 3.415 4.859 1.00 77.56 101 GLY A CA 1
ATOM 746 C C . GLY A 1 101 ? -10.760 3.860 6.245 1.00 77.56 101 GLY A C 1
ATOM 747 O O . GLY A 1 101 ? -11.941 4.072 6.450 1.00 77.56 101 GLY A O 1
ATOM 748 N N . ARG A 1 102 ? -9.857 3.935 7.214 1.00 84.31 102 ARG A N 1
ATOM 749 C CA . ARG A 1 102 ? -10.148 4.453 8.557 1.00 84.31 102 ARG A CA 1
ATOM 750 C C . ARG A 1 102 ? -9.147 5.536 8.918 1.00 84.31 102 ARG A C 1
ATOM 752 O O . ARG A 1 102 ? -8.134 5.697 8.234 1.00 84.31 102 ARG A O 1
ATOM 759 N N . SER A 1 103 ? -9.445 6.307 9.957 1.00 85.94 103 SER A N 1
ATOM 760 C CA . SER A 1 103 ? -8.512 7.312 10.464 1.00 85.94 103 SER A CA 1
ATOM 761 C C . SER A 1 103 ? -7.296 6.653 11.132 1.00 85.94 103 SER A C 1
ATOM 763 O O . SER A 1 103 ? -7.297 5.454 11.432 1.00 85.94 103 SER A O 1
ATOM 765 N N . GLN A 1 104 ? -6.240 7.430 11.380 1.00 86.00 104 GLN A N 1
ATOM 766 C CA . GLN A 1 104 ? -5.085 6.915 12.126 1.00 86.00 104 GLN A CA 1
ATOM 767 C C . GLN A 1 104 ? -5.435 6.658 13.596 1.00 86.00 104 GLN A C 1
ATOM 769 O O . GLN A 1 104 ? -4.861 5.767 14.222 1.00 86.00 104 GLN A O 1
ATOM 774 N N . GLU A 1 105 ? -6.397 7.404 14.135 1.00 87.25 105 GLU A N 1
ATOM 775 C CA . GLU A 1 105 ? -6.962 7.205 15.464 1.00 87.25 105 GLU A CA 1
ATOM 776 C C . GLU A 1 105 ? -7.688 5.859 15.542 1.00 87.25 105 GLU A C 1
ATOM 778 O O . GLU A 1 105 ? -7.408 5.071 16.443 1.00 87.25 105 GLU A O 1
ATOM 783 N N . ASP A 1 106 ? -8.527 5.539 14.553 1.00 89.06 106 ASP A N 1
ATOM 784 C CA . ASP A 1 106 ? -9.183 4.234 14.443 1.00 89.06 106 ASP A CA 1
ATOM 785 C C . ASP A 1 106 ? -8.157 3.104 14.286 1.00 89.06 106 ASP A C 1
ATOM 787 O O . ASP A 1 106 ? -8.328 2.026 14.853 1.00 89.06 106 ASP A O 1
ATOM 791 N N . ALA A 1 107 ? -7.059 3.338 13.557 1.00 92.69 107 ALA A N 1
ATOM 792 C CA . ALA A 1 107 ? -5.969 2.373 13.432 1.00 92.69 107 ALA A CA 1
ATOM 793 C C . ALA A 1 107 ? -5.284 2.092 14.778 1.00 92.69 107 ALA A C 1
ATOM 795 O O . ALA A 1 107 ? -5.045 0.933 15.133 1.00 92.69 107 ALA A O 1
ATOM 796 N N . ALA A 1 108 ? -4.989 3.143 15.546 1.00 93.12 108 ALA A N 1
ATOM 797 C CA . ALA A 1 108 ? -4.442 3.012 16.891 1.00 93.12 108 ALA A CA 1
ATOM 798 C C . ALA A 1 108 ? -5.437 2.308 17.826 1.00 93.12 108 ALA A C 1
ATOM 800 O O . ALA A 1 108 ? -5.052 1.413 18.582 1.00 93.12 108 ALA A O 1
ATOM 801 N N . GLN A 1 109 ? -6.724 2.644 17.731 1.00 92.44 109 GLN A N 1
ATOM 802 C CA . GLN A 1 109 ? -7.773 2.033 18.538 1.00 92.44 109 GLN A CA 1
ATOM 803 C C . GLN A 1 109 ? -7.966 0.550 18.205 1.00 92.44 109 GLN A C 1
ATOM 805 O O . GLN A 1 109 ? -8.055 -0.280 19.110 1.00 92.44 109 GLN A O 1
ATOM 810 N N . ALA A 1 110 ? -7.939 0.185 16.922 1.00 94.44 110 ALA A N 1
ATOM 811 C CA . ALA A 1 110 ? -7.972 -1.202 16.467 1.00 94.44 110 ALA A CA 1
ATOM 812 C C . ALA A 1 110 ? -6.789 -2.005 17.029 1.00 94.44 110 ALA A C 1
ATOM 814 O O . ALA A 1 110 ? -6.970 -3.128 17.504 1.00 94.44 110 ALA A O 1
ATOM 815 N N . LEU A 1 111 ? -5.588 -1.418 17.050 1.00 95.12 111 LEU A N 1
ATOM 816 C CA . LEU A 1 111 ? -4.419 -2.033 17.676 1.00 95.12 111 LEU A CA 1
ATOM 817 C C . LEU A 1 111 ? -4.615 -2.227 19.189 1.00 95.12 111 LEU A C 1
ATOM 819 O O . LEU A 1 111 ? -4.294 -3.294 19.713 1.00 95.12 111 LEU A O 1
ATOM 823 N N . HIS A 1 112 ? -5.167 -1.238 19.897 1.00 93.56 112 HIS A N 1
ATOM 824 C CA . HIS A 1 112 ? -5.476 -1.360 21.325 1.00 93.56 112 HIS A CA 1
ATOM 825 C C . HIS A 1 112 ? -6.503 -2.463 21.610 1.00 93.56 112 HIS A C 1
ATOM 827 O O . HIS A 1 112 ? -6.299 -3.273 22.517 1.00 93.56 112 HIS A O 1
ATOM 833 N N . LEU A 1 113 ? -7.568 -2.548 20.812 1.00 93.75 113 LEU A N 1
ATOM 834 C CA . LEU A 1 113 ? -8.574 -3.608 20.904 1.00 93.75 113 LEU A CA 1
ATOM 835 C C . LEU A 1 113 ? -7.964 -4.990 20.642 1.00 93.75 113 LEU A C 1
ATOM 837 O O . LEU A 1 113 ? -8.270 -5.954 21.349 1.00 93.75 113 LEU A O 1
ATOM 841 N N . LEU A 1 114 ? -7.060 -5.089 19.665 1.00 93.12 114 LEU A N 1
ATOM 842 C CA . LEU A 1 114 ? -6.323 -6.313 19.367 1.00 93.12 114 LEU A CA 1
ATOM 843 C C . LEU A 1 114 ? -5.447 -6.753 20.547 1.00 93.12 114 LEU A C 1
ATOM 845 O O . LEU A 1 114 ? -5.451 -7.931 20.907 1.00 93.12 114 LEU A O 1
ATOM 849 N N . LEU A 1 115 ? -4.737 -5.815 21.180 1.00 92.25 115 LEU A N 1
ATOM 850 C CA . LEU A 1 115 ? -3.935 -6.076 22.378 1.00 92.25 115 LEU A CA 1
ATOM 851 C C . LEU A 1 115 ? -4.809 -6.530 23.555 1.00 92.25 115 LEU A C 1
ATOM 853 O O . LEU A 1 115 ? -4.483 -7.522 24.203 1.00 92.25 115 LEU A O 1
ATOM 857 N N . LEU A 1 116 ? -5.943 -5.865 23.797 1.00 90.12 116 LEU A N 1
ATOM 858 C CA . LEU A 1 116 ? -6.887 -6.230 24.859 1.00 90.12 116 LEU A CA 1
ATOM 859 C C . LEU A 1 116 ? -7.447 -7.648 24.669 1.00 90.12 116 LEU A C 1
ATOM 861 O O . LEU A 1 116 ? -7.525 -8.437 25.615 1.00 90.12 116 LEU A O 1
ATOM 865 N N . ARG A 1 117 ? -7.790 -8.002 23.427 1.00 86.00 117 ARG A N 1
ATOM 866 C CA . ARG A 1 117 ? -8.202 -9.365 23.069 1.00 86.00 117 ARG A CA 1
ATOM 867 C C . ARG A 1 117 ? -7.077 -10.370 23.253 1.00 86.00 117 ARG A C 1
ATOM 869 O O . ARG A 1 117 ? -7.324 -11.455 23.766 1.00 86.00 117 ARG A O 1
ATOM 876 N N . GLY A 1 118 ? -5.852 -10.004 22.881 1.00 83.12 118 GLY A N 1
ATOM 877 C CA . GLY A 1 118 ? -4.662 -10.821 23.110 1.00 83.12 118 GLY A CA 1
ATOM 878 C C . GLY A 1 118 ? -4.437 -11.128 24.592 1.00 83.12 118 GLY A C 1
ATOM 879 O O . GLY A 1 118 ? -4.153 -12.272 24.929 1.00 83.12 118 GLY A O 1
ATOM 880 N N . LEU A 1 119 ? -4.640 -10.145 25.475 1.00 78.25 119 LEU A N 1
ATOM 881 C CA . LEU A 1 119 ? -4.569 -10.328 26.933 1.00 78.25 119 LEU A CA 1
ATOM 882 C C . LEU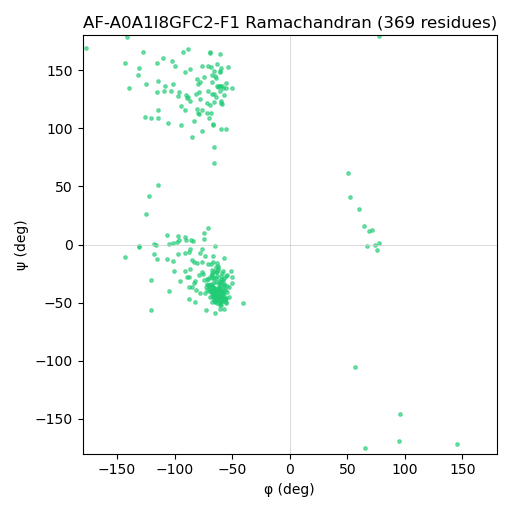 A 1 119 ? -5.670 -11.252 27.471 1.00 78.25 119 LEU A C 1
ATOM 884 O O . LEU A 1 119 ? -5.453 -11.965 28.447 1.00 78.25 119 LEU A O 1
ATOM 888 N N . SER A 1 120 ? -6.843 -11.238 26.838 1.00 77.38 120 SER A N 1
ATOM 889 C CA . SER A 1 120 ? -7.996 -12.061 27.228 1.00 77.38 120 SER A CA 1
ATOM 890 C C . SER A 1 120 ? -7.948 -13.476 26.639 1.00 77.38 120 SER A C 1
ATOM 892 O O . SER A 1 120 ? -8.714 -14.349 27.048 1.00 77.38 120 SER A O 1
ATOM 894 N N . ALA A 1 121 ? -7.074 -13.718 25.659 1.00 75.38 121 ALA A N 1
ATOM 895 C CA . ALA A 1 121 ? -6.946 -15.008 25.006 1.00 75.38 121 ALA A CA 1
ATOM 896 C C . ALA A 1 121 ? -6.115 -15.976 25.867 1.00 75.38 121 ALA A C 1
ATOM 898 O O . ALA A 1 121 ? -5.074 -15.594 26.405 1.00 75.38 121 ALA A O 1
ATOM 899 N N . PRO A 1 122 ? -6.516 -17.257 25.972 1.00 70.62 122 PRO A N 1
ATOM 900 C CA . PRO A 1 122 ? -5.715 -18.248 26.675 1.00 70.62 122 PRO A CA 1
ATOM 901 C C . PRO A 1 122 ? -4.347 -18.392 26.000 1.00 70.62 122 PRO A C 1
ATOM 903 O O . PRO A 1 122 ? -4.260 -18.545 24.774 1.00 70.62 122 PRO A O 1
ATOM 906 N N . ALA A 1 123 ? -3.284 -18.361 26.810 1.00 66.81 123 ALA A N 1
ATOM 907 C CA . ALA A 1 123 ? -1.920 -18.518 26.328 1.00 66.81 123 ALA A CA 1
ATOM 908 C C . ALA A 1 123 ? -1.781 -19.832 25.534 1.00 66.81 123 ALA A C 1
ATOM 910 O O . ALA A 1 123 ? -2.346 -20.861 25.927 1.00 66.81 123 ALA A O 1
ATOM 911 N N . PRO A 1 124 ? -1.057 -19.833 24.403 1.00 65.25 124 PRO A N 1
ATOM 912 C CA . PRO A 1 124 ? -0.852 -21.055 23.644 1.00 65.25 124 PRO A CA 1
ATOM 913 C C . PRO A 1 124 ? -0.090 -22.081 24.494 1.00 65.25 124 PRO A C 1
ATOM 915 O O . PRO A 1 124 ? 0.911 -21.752 25.123 1.00 65.25 124 PRO A O 1
ATOM 918 N N . ALA A 1 125 ? -0.538 -23.340 24.465 1.00 66.25 125 ALA A N 1
ATOM 919 C CA . ALA A 1 125 ? 0.089 -24.441 25.205 1.00 66.25 125 ALA A CA 1
ATOM 920 C C . ALA A 1 125 ? 1.540 -24.735 24.764 1.00 66.25 125 ALA A C 1
ATOM 922 O O . ALA A 1 125 ? 2.304 -25.343 25.506 1.00 66.25 125 ALA A O 1
ATOM 923 N N . THR A 1 126 ? 1.925 -24.305 23.558 1.00 71.19 126 THR A N 1
ATOM 924 C CA . THR A 1 126 ? 3.262 -24.492 22.982 1.00 71.19 126 THR A CA 1
ATOM 925 C C . THR A 1 126 ? 3.704 -23.235 22.242 1.00 71.19 126 THR A C 1
ATOM 927 O O . THR A 1 126 ? 2.937 -22.685 21.446 1.00 71.19 126 THR A O 1
ATOM 930 N N . ALA A 1 127 ? 4.950 -22.814 22.461 1.00 78.56 127 ALA A N 1
ATOM 931 C CA . ALA A 1 127 ? 5.569 -21.726 21.712 1.00 78.56 127 ALA A CA 1
ATOM 932 C C . ALA A 1 127 ? 5.739 -22.096 20.228 1.00 78.56 127 ALA A C 1
ATOM 934 O O . ALA A 1 127 ? 6.008 -23.248 19.883 1.00 78.56 127 ALA A O 1
ATOM 935 N N . PHE A 1 128 ? 5.596 -21.108 19.345 1.00 83.69 128 PHE A N 1
ATOM 936 C CA . PHE A 1 128 ? 5.821 -21.290 17.913 1.00 83.69 128 PHE A CA 1
ATOM 937 C C . PHE A 1 128 ? 7.319 -21.294 17.597 1.00 83.69 128 PHE A C 1
ATOM 939 O O . PHE A 1 128 ? 8.073 -20.470 18.116 1.00 83.69 128 PHE A O 1
ATOM 946 N N . ASN A 1 129 ? 7.752 -22.168 16.687 1.00 86.56 129 ASN A N 1
ATOM 947 C CA . ASN A 1 129 ? 9.105 -22.110 16.142 1.00 86.56 129 ASN A CA 1
ATOM 948 C C . ASN A 1 129 ? 9.169 -21.119 14.967 1.00 86.56 129 ASN A C 1
ATOM 950 O O . ASN A 1 129 ? 8.938 -21.489 13.821 1.00 86.56 129 ASN A O 1
ATOM 954 N N . LEU A 1 130 ? 9.513 -19.859 15.236 1.00 86.12 130 LEU A N 1
ATOM 955 C CA . LEU A 1 130 ? 9.564 -18.807 14.207 1.00 86.12 130 LEU A CA 1
ATOM 956 C C . LEU A 1 130 ? 10.800 -18.887 13.282 1.00 86.12 130 LEU A C 1
ATOM 958 O O . LEU A 1 130 ? 10.914 -18.112 12.327 1.00 86.12 130 LEU A O 1
ATOM 962 N N . LEU A 1 131 ? 11.726 -19.823 13.529 1.00 82.69 131 LEU A N 1
ATOM 963 C CA . LEU A 1 131 ? 12.931 -19.993 12.709 1.00 82.69 131 LEU A CA 1
ATOM 964 C C . LEU A 1 131 ? 12.636 -20.667 11.363 1.00 82.69 131 LEU A C 1
ATOM 966 O O . LEU A 1 131 ? 13.364 -20.436 10.397 1.00 82.69 131 LEU A O 1
ATOM 970 N N . ASN A 1 132 ? 11.566 -21.461 11.276 1.00 83.12 132 ASN A N 1
ATOM 971 C CA . ASN A 1 132 ? 11.167 -22.158 10.055 1.00 83.12 132 ASN A CA 1
ATOM 972 C C . ASN A 1 132 ? 9.871 -21.581 9.455 1.00 83.12 132 ASN A C 1
ATOM 974 O O . ASN A 1 132 ? 9.107 -20.877 10.116 1.00 83.12 132 ASN A O 1
ATOM 978 N N . ASN A 1 133 ? 9.641 -21.857 8.168 1.00 81.06 133 ASN A N 1
ATOM 979 C CA . ASN A 1 133 ? 8.471 -21.352 7.446 1.00 81.06 133 ASN A CA 1
ATOM 980 C C . ASN A 1 133 ? 7.152 -21.884 8.018 1.00 81.06 133 ASN A C 1
ATOM 982 O O . ASN A 1 133 ? 6.200 -21.116 8.141 1.00 81.06 133 ASN A O 1
ATOM 986 N N . ASP A 1 134 ? 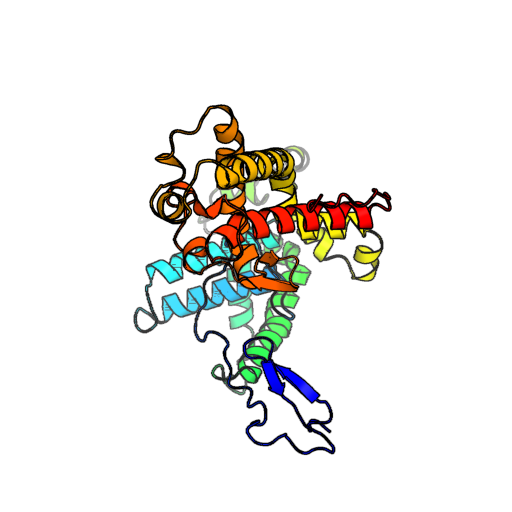7.104 -23.159 8.404 1.00 84.75 134 ASP A N 1
ATOM 987 C CA . ASP A 1 134 ? 5.877 -23.788 8.898 1.00 84.75 134 ASP A CA 1
ATOM 988 C C . ASP A 1 134 ? 5.421 -23.188 10.230 1.00 84.75 134 ASP A C 1
ATOM 990 O O . ASP A 1 134 ? 4.243 -22.895 10.403 1.00 84.75 134 ASP A O 1
ATOM 994 N N . GLY A 1 135 ? 6.348 -22.918 11.149 1.00 87.62 135 GLY A N 1
ATOM 995 C CA . GLY A 1 135 ? 6.046 -22.300 12.435 1.00 87.62 135 GLY A CA 1
ATOM 996 C C . GLY A 1 135 ? 5.678 -20.822 12.315 1.00 87.62 135 GLY A C 1
ATOM 997 O O . GLY A 1 135 ? 4.783 -20.373 13.030 1.00 87.62 135 GLY A O 1
ATOM 998 N N . ARG A 1 136 ? 6.278 -20.076 11.371 1.00 86.56 136 ARG A N 1
ATOM 999 C CA . ARG A 1 136 ? 5.813 -18.719 11.015 1.00 86.56 136 ARG A CA 1
ATOM 1000 C C . ARG A 1 136 ? 4.395 -18.743 10.446 1.00 86.56 136 ARG A C 1
ATOM 1002 O O . ARG A 1 136 ? 3.558 -17.947 10.857 1.00 86.56 136 ARG A O 1
ATOM 1009 N N . ARG A 1 137 ? 4.109 -19.683 9.542 1.00 87.06 137 ARG A N 1
ATOM 1010 C CA . ARG A 1 137 ? 2.787 -19.839 8.926 1.00 87.06 137 ARG A CA 1
ATOM 1011 C C . ARG A 1 137 ? 1.725 -20.250 9.944 1.00 87.06 137 ARG A C 1
ATOM 1013 O O . ARG A 1 137 ? 0.624 -19.716 9.921 1.00 87.06 137 ARG A O 1
ATOM 1020 N N . GLU A 1 138 ? 2.053 -21.164 10.848 1.00 88.25 138 GLU A N 1
ATOM 1021 C CA . GLU A 1 138 ? 1.156 -21.583 11.926 1.00 88.25 138 GLU A CA 1
ATOM 1022 C C . GLU A 1 138 ? 0.891 -20.440 12.916 1.00 88.25 138 GLU A C 1
ATOM 1024 O O . GLU A 1 138 ? -0.243 -20.256 13.355 1.00 88.25 138 GLU A O 1
ATOM 1029 N N . PHE A 1 139 ? 1.907 -19.626 13.221 1.00 88.50 139 PHE A N 1
ATOM 1030 C CA . PHE A 1 139 ? 1.736 -18.403 14.005 1.00 88.50 139 PHE A CA 1
ATOM 1031 C C . PHE A 1 139 ? 0.770 -17.423 13.326 1.00 88.50 139 PHE A C 1
ATOM 1033 O O . PHE A 1 139 ? -0.204 -17.007 13.952 1.00 88.50 139 PHE A O 1
ATOM 1040 N N . GLU A 1 140 ? 0.997 -17.104 12.047 1.00 90.06 140 GLU A N 1
ATOM 1041 C CA . GLU A 1 140 ? 0.129 -16.215 11.262 1.00 90.06 140 GLU A CA 1
ATOM 1042 C C . GLU A 1 140 ? -1.310 -16.741 11.203 1.00 90.06 140 GLU A C 1
ATOM 1044 O O . GLU A 1 140 ? -2.240 -16.006 11.519 1.00 90.06 140 GLU A O 1
ATOM 1049 N N . ASN A 1 141 ? -1.501 -18.025 10.884 1.00 88.81 141 ASN A N 1
ATOM 1050 C CA . ASN A 1 141 ? -2.826 -18.642 10.807 1.00 88.81 141 ASN A CA 1
ATOM 1051 C C . ASN A 1 141 ? -3.561 -18.601 12.152 1.00 88.81 141 ASN A C 1
ATOM 1053 O O . ASN A 1 141 ? -4.766 -18.343 12.203 1.00 88.81 141 ASN A O 1
ATOM 1057 N N . ARG A 1 142 ? -2.861 -18.869 13.262 1.00 88.31 142 ARG A N 1
ATOM 1058 C CA . ARG A 1 142 ? -3.488 -18.877 14.589 1.00 88.31 142 ARG A CA 1
ATOM 1059 C C . ARG A 1 142 ? -3.836 -17.468 15.054 1.00 88.31 142 ARG A C 1
ATOM 1061 O O . ARG A 1 142 ? -4.890 -17.274 15.656 1.00 88.31 142 ARG A O 1
ATOM 1068 N N . LEU A 1 143 ? -2.968 -16.501 14.774 1.00 88.50 143 LEU A N 1
ATOM 1069 C CA . LEU A 1 143 ? -3.204 -15.097 15.089 1.00 88.50 143 LEU A CA 1
ATOM 1070 C C . LEU A 1 143 ? -4.359 -14.536 14.243 1.00 88.50 143 LEU A C 1
ATOM 1072 O O . LEU A 1 143 ? -5.232 -13.858 14.783 1.00 88.50 143 LEU A O 1
ATOM 1076 N N . GLU A 1 144 ? -4.429 -14.906 12.963 1.00 89.62 144 GLU A N 1
ATOM 1077 C CA . GLU A 1 144 ? -5.539 -14.553 12.077 1.00 89.62 144 GLU A CA 1
ATOM 1078 C C . GLU A 1 144 ? -6.872 -15.106 12.576 1.00 89.62 144 GLU A C 1
ATOM 1080 O O . GLU A 1 144 ? -7.818 -14.359 12.811 1.00 89.62 144 GLU A O 1
ATOM 1085 N N . THR A 1 145 ? -6.937 -16.421 12.788 1.00 88.50 145 THR A N 1
ATOM 1086 C CA . THR A 1 145 ? -8.188 -17.109 13.136 1.00 88.50 145 THR A CA 1
ATOM 1087 C C . THR A 1 145 ? -8.719 -16.736 14.515 1.00 88.50 145 THR A C 1
ATOM 1089 O O . THR A 1 145 ? -9.933 -16.691 14.699 1.00 88.50 145 THR A O 1
ATOM 1092 N N . ARG A 1 146 ? -7.840 -16.480 15.493 1.00 87.25 146 ARG A N 1
ATOM 1093 C CA . ARG A 1 146 ? -8.261 -16.217 16.879 1.00 87.25 146 ARG A CA 1
ATOM 1094 C C . ARG A 1 146 ? -8.397 -14.743 17.227 1.00 87.25 146 ARG A C 1
ATOM 1096 O O . ARG A 1 146 ? -9.194 -14.427 18.105 1.00 87.25 146 ARG A O 1
ATOM 1103 N N . 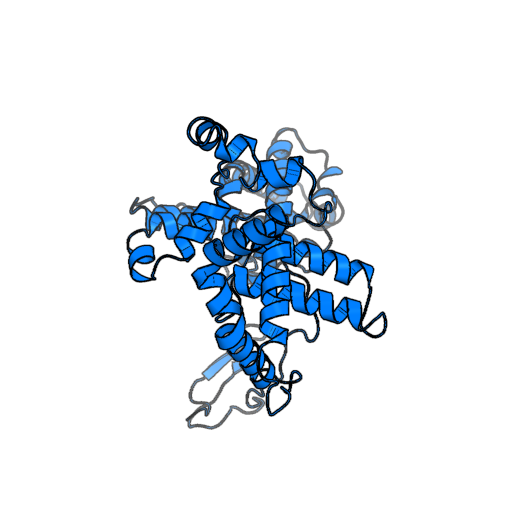LEU A 1 147 ? -7.602 -13.863 16.616 1.00 88.62 147 LEU A N 1
ATOM 1104 C CA . LEU A 1 147 ? -7.498 -12.470 17.057 1.00 88.62 147 LEU A CA 1
ATOM 1105 C C . LEU A 1 147 ? -7.891 -11.477 15.965 1.00 88.62 147 LEU A C 1
ATOM 1107 O O . LEU A 1 147 ? -8.790 -10.670 16.201 1.00 88.62 147 LEU A O 1
ATOM 1111 N N . LEU A 1 148 ? -7.248 -11.539 14.794 1.00 91.56 148 LEU A N 1
ATOM 1112 C CA . LEU A 1 148 ? -7.442 -10.533 13.744 1.00 91.56 148 LEU A CA 1
ATOM 1113 C C . LEU A 1 148 ? -8.801 -10.662 13.065 1.00 91.56 148 LEU A C 1
ATOM 1115 O O . LEU A 1 148 ? -9.564 -9.704 13.104 1.00 91.56 148 LEU A O 1
ATOM 1119 N N . ARG A 1 149 ? -9.149 -11.823 12.498 1.00 89.12 149 ARG A N 1
ATOM 1120 C CA . ARG A 1 149 ? -10.418 -11.990 11.774 1.00 89.12 149 ARG A CA 1
ATOM 1121 C C . ARG A 1 149 ? -11.637 -11.626 12.633 1.00 89.12 149 ARG A C 1
ATOM 1123 O O . ARG A 1 149 ? -12.395 -10.757 12.219 1.00 89.12 149 ARG A O 1
ATOM 1130 N N . PRO A 1 150 ? -11.794 -12.133 13.873 1.00 89.50 150 PRO A N 1
ATOM 1131 C CA . PRO A 1 150 ? -12.939 -11.758 14.702 1.00 89.50 150 PRO A CA 1
ATOM 1132 C C . PRO A 1 150 ? -12.978 -10.270 15.082 1.00 89.50 150 PRO A C 1
ATOM 1134 O O . PRO A 1 150 ? -13.991 -9.794 15.596 1.00 89.50 150 PRO A O 1
ATOM 1137 N N . LEU A 1 151 ? -11.848 -9.557 15.002 1.00 90.81 151 LEU A N 1
ATOM 1138 C CA . LEU A 1 151 ? -11.789 -8.112 15.237 1.00 90.81 151 LEU A CA 1
ATOM 1139 C C . LEU A 1 151 ? -12.202 -7.374 13.968 1.00 90.81 151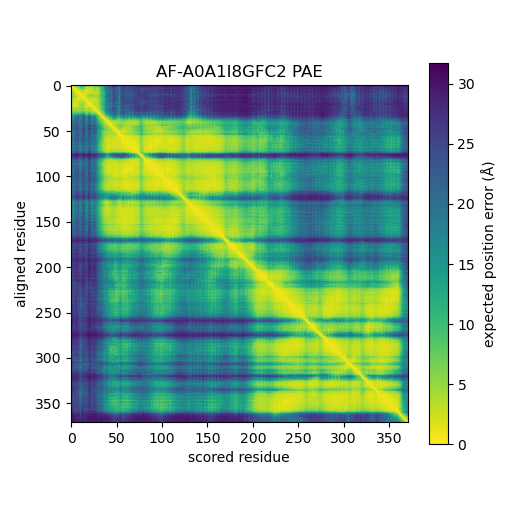 LEU A C 1
ATOM 1141 O O . LEU A 1 151 ? -13.060 -6.503 14.036 1.00 90.81 151 LEU A O 1
ATOM 1145 N N . LEU A 1 152 ? -11.606 -7.745 12.835 1.00 89.94 152 LEU A N 1
ATOM 1146 C CA . LEU A 1 152 ? -11.803 -7.095 11.546 1.00 89.94 152 LEU A CA 1
ATOM 1147 C C . LEU A 1 152 ? -13.224 -7.284 11.010 1.00 89.94 152 LEU A C 1
ATOM 1149 O O . LEU A 1 152 ? -13.809 -6.312 10.544 1.00 89.94 152 LEU A O 1
ATOM 1153 N N . ASP A 1 153 ? -13.806 -8.474 11.171 1.00 86.56 153 ASP A N 1
ATOM 1154 C CA . ASP A 1 153 ? -15.170 -8.781 10.714 1.00 86.56 153 ASP A CA 1
ATOM 1155 C C . ASP A 1 153 ? -16.230 -7.877 11.369 1.00 86.56 153 ASP A C 1
ATOM 1157 O O . ASP A 1 153 ? -17.272 -7.620 10.779 1.00 86.56 153 ASP A O 1
ATOM 1161 N N . ASN A 1 154 ? -15.964 -7.374 12.581 1.00 86.56 154 ASN A N 1
ATOM 1162 C CA . ASN A 1 154 ? -16.884 -6.518 13.342 1.00 86.56 154 ASN A CA 1
ATOM 1163 C C . ASN A 1 154 ? -16.224 -5.187 13.737 1.00 86.56 154 ASN A C 1
ATOM 1165 O O . ASN A 1 154 ? -16.563 -4.598 14.763 1.00 86.56 154 ASN A O 1
ATOM 1169 N N . LEU A 1 155 ? -15.226 -4.735 12.971 1.00 88.75 155 LEU A N 1
ATOM 1170 C CA . LEU A 1 155 ? -14.355 -3.626 13.369 1.00 88.75 155 LEU A CA 1
ATOM 1171 C C . LEU A 1 155 ? -15.140 -2.347 13.676 1.00 88.75 155 LEU A C 1
ATOM 1173 O O . LEU A 1 155 ? -14.851 -1.688 14.670 1.00 88.75 155 LEU A O 1
ATOM 1177 N N . SER A 1 156 ? -16.138 -2.020 12.850 1.00 86.69 156 SER A N 1
ATOM 1178 C CA . SER A 1 156 ? -16.988 -0.838 13.041 1.00 86.69 156 SER A CA 1
ATOM 1179 C C . SER A 1 156 ? -17.666 -0.840 14.409 1.00 86.69 156 SER A C 1
ATOM 1181 O O . SER A 1 156 ? -17.612 0.166 15.109 1.00 86.69 156 SER A O 1
ATOM 1183 N N . ASP A 1 157 ? -18.238 -1.977 14.806 1.00 88.06 157 ASP A N 1
ATOM 1184 C CA . ASP A 1 157 ? -18.973 -2.108 16.064 1.00 88.06 157 ASP A CA 1
ATOM 1185 C C . ASP A 1 157 ? -18.024 -1.979 17.258 1.00 88.06 157 ASP A C 1
ATOM 1187 O O . ASP A 1 157 ? -18.323 -1.287 18.230 1.00 88.06 157 ASP A O 1
ATOM 1191 N N . TRP A 1 158 ? -16.834 -2.587 17.166 1.00 90.81 158 TRP A N 1
ATOM 1192 C CA . TRP A 1 158 ? -15.816 -2.480 18.214 1.00 90.81 158 TRP A CA 1
ATOM 1193 C C . TRP A 1 158 ? -15.270 -1.067 18.366 1.00 90.81 158 TRP A C 1
ATOM 1195 O O . TRP A 1 158 ? -15.081 -0.606 19.493 1.00 90.81 158 TRP A O 1
ATOM 1205 N N . LEU A 1 159 ? -15.011 -0.381 17.252 1.00 89.88 159 LEU A N 1
ATOM 1206 C CA . LEU A 1 159 ? -14.569 1.008 17.271 1.00 89.88 159 LEU A CA 1
ATOM 1207 C C . LEU A 1 159 ? -15.659 1.907 17.848 1.00 89.88 159 LEU A C 1
ATOM 1209 O O . LEU A 1 159 ? -15.368 2.685 18.750 1.00 89.88 159 LEU A O 1
ATOM 1213 N N . GLN A 1 160 ? -16.908 1.750 17.404 1.00 86.50 160 GLN A N 1
ATOM 1214 C CA . GLN A 1 160 ? -18.042 2.525 17.901 1.00 86.50 160 GLN A CA 1
ATOM 1215 C C . GLN A 1 160 ? -18.241 2.334 19.407 1.00 86.50 160 GLN A C 1
ATOM 1217 O O . GLN A 1 160 ? -18.353 3.317 20.138 1.00 86.50 160 GLN A O 1
ATOM 1222 N N . GLU A 1 161 ? -18.242 1.092 19.888 1.00 89.25 161 GLU A N 1
ATOM 1223 C CA . GLU A 1 161 ? -18.403 0.811 21.313 1.00 89.25 161 GLU A CA 1
ATOM 1224 C C . GLU A 1 161 ? -17.232 1.364 22.127 1.00 89.25 161 GLU A C 1
ATOM 1226 O O . GLU A 1 161 ? -17.427 2.005 23.161 1.00 89.25 161 GLU A O 1
ATOM 1231 N N . SER A 1 162 ? -16.003 1.183 21.646 1.00 88.75 162 SER A N 1
ATOM 1232 C CA . SER A 1 162 ? -14.835 1.701 22.345 1.00 88.75 162 SER A CA 1
ATOM 1233 C C . SER A 1 162 ? -14.826 3.228 22.414 1.00 88.75 162 SER A C 1
ATOM 1235 O O . SER A 1 162 ? -14.477 3.796 23.449 1.00 88.75 162 SER A O 1
ATOM 1237 N N . ASN A 1 163 ? -15.214 3.885 21.328 1.00 85.19 163 ASN A N 1
ATOM 1238 C CA . ASN A 1 163 ? -15.342 5.329 21.236 1.00 85.19 163 ASN A CA 1
ATOM 1239 C C . ASN A 1 163 ? -16.449 5.861 22.152 1.00 85.19 163 ASN A C 1
ATOM 1241 O O . ASN A 1 163 ? -16.248 6.863 22.840 1.00 85.19 163 ASN A O 1
ATOM 1245 N N . ARG A 1 164 ? -17.578 5.148 22.236 1.00 83.94 164 ARG A N 1
ATOM 1246 C CA . ARG A 1 164 ? -18.667 5.440 23.174 1.00 83.94 164 ARG A CA 1
ATOM 1247 C C . ARG A 1 164 ? -18.184 5.383 24.622 1.00 83.94 164 ARG A C 1
ATOM 1249 O O . ARG A 1 164 ? -18.488 6.290 25.390 1.00 83.94 164 ARG A O 1
ATOM 1256 N N . ILE A 1 165 ? -17.410 4.358 24.989 1.00 85.06 165 ILE A N 1
ATOM 1257 C CA . ILE A 1 165 ? -16.837 4.223 26.338 1.00 85.06 165 ILE A CA 1
ATOM 1258 C C . ILE A 1 165 ? -15.913 5.407 26.657 1.00 85.06 165 ILE A C 1
ATOM 1260 O O . ILE A 1 165 ? -16.035 6.002 27.724 1.00 85.06 165 ILE A O 1
ATOM 1264 N N . VAL A 1 166 ? -15.027 5.790 25.731 1.00 83.19 166 VAL A N 1
ATOM 1265 C CA . VAL A 1 166 ? -14.127 6.946 25.910 1.00 83.19 166 VAL A CA 1
ATOM 1266 C C . VAL A 1 166 ? -14.915 8.257 26.030 1.00 83.19 166 VAL A C 1
ATOM 1268 O O . VAL A 1 166 ? -14.623 9.091 26.890 1.00 83.19 166 VAL A O 1
ATOM 1271 N N . GLY A 1 167 ? -15.942 8.434 25.197 1.00 79.00 167 GLY A N 1
ATOM 1272 C CA . GLY A 1 167 ? -16.807 9.611 25.203 1.00 79.00 167 GLY A CA 1
ATOM 1273 C C . GLY A 1 167 ? -17.677 9.740 26.459 1.00 79.00 167 GLY A C 1
ATOM 1274 O O . GLY A 1 167 ? -18.052 10.852 26.824 1.00 79.00 167 GLY A O 1
ATOM 1275 N N . GLN A 1 168 ? -17.992 8.632 27.130 1.00 79.06 168 GLN A N 1
ATOM 1276 C CA . GLN A 1 168 ? -18.802 8.598 28.355 1.00 79.06 168 GLN A CA 1
ATOM 1277 C C . GLN A 1 168 ? -17.970 8.548 29.641 1.00 79.06 168 GLN A C 1
ATOM 1279 O O . GLN A 1 168 ? -18.534 8.381 30.720 1.00 79.06 168 GLN A O 1
ATOM 1284 N N . ASP A 1 169 ? -16.643 8.686 29.564 1.00 78.06 169 ASP A N 1
ATOM 1285 C CA . ASP A 1 169 ? -15.823 8.743 30.773 1.00 78.06 169 ASP A CA 1
ATOM 1286 C C . ASP A 1 169 ? -16.135 10.034 31.558 1.00 78.06 169 ASP A C 1
ATOM 1288 O O . ASP A 1 169 ? -15.749 11.153 31.194 1.00 78.06 169 ASP A O 1
ATOM 1292 N N . ASP A 1 170 ? -16.904 9.859 32.633 1.00 65.69 170 ASP A N 1
ATOM 1293 C CA . ASP A 1 170 ? -17.365 10.902 33.549 1.00 65.69 170 ASP A CA 1
ATOM 1294 C C . ASP A 1 170 ? -16.353 11.220 34.656 1.00 65.69 170 ASP A C 1
ATOM 1296 O O . ASP A 1 170 ? -16.597 12.092 35.490 1.00 65.69 170 ASP A O 1
ATOM 1300 N N . LEU A 1 171 ? -15.163 10.604 34.639 1.00 66.31 171 LEU A N 1
ATOM 1301 C CA . LEU A 1 171 ? -14.076 10.911 35.578 1.00 66.31 171 LEU A CA 1
ATOM 1302 C C . LEU A 1 171 ? -13.419 12.289 35.334 1.00 66.31 171 LEU A C 1
ATOM 1304 O O . LEU A 1 171 ? -12.325 12.548 35.837 1.00 66.31 171 LEU A O 1
ATOM 1308 N N . GLY A 1 172 ? -14.042 13.168 34.539 1.00 62.56 172 GLY A N 1
ATOM 1309 C CA . GLY A 1 172 ? -13.533 14.502 34.199 1.00 62.56 172 GLY A CA 1
ATOM 1310 C C . GLY A 1 172 ? -12.288 14.495 33.306 1.00 62.56 172 GLY A C 1
ATOM 1311 O O . GLY A 1 172 ? -11.631 15.523 33.162 1.00 62.56 172 GLY A O 1
ATOM 1312 N N . ARG A 1 173 ? -11.934 13.340 32.731 1.00 71.88 173 ARG A N 1
ATOM 1313 C CA . ARG A 1 173 ? -10.743 13.160 31.884 1.00 71.88 173 ARG A CA 1
ATOM 1314 C C . ARG A 1 173 ? -11.020 13.439 30.411 1.00 71.88 173 ARG A C 1
ATOM 1316 O O . ARG A 1 173 ? -10.113 13.851 29.690 1.00 71.88 173 ARG A O 1
ATOM 1323 N N . THR A 1 174 ? -12.259 13.238 29.975 1.00 78.44 174 THR A N 1
ATOM 1324 C CA . THR A 1 174 ? -12.664 13.431 28.582 1.00 78.44 174 THR A CA 1
ATOM 1325 C C . THR A 1 174 ? -13.061 14.881 28.347 1.00 78.44 174 THR A C 1
ATOM 1327 O O . THR A 1 174 ? -13.940 15.416 29.022 1.00 78.44 174 THR A O 1
ATOM 1330 N N . 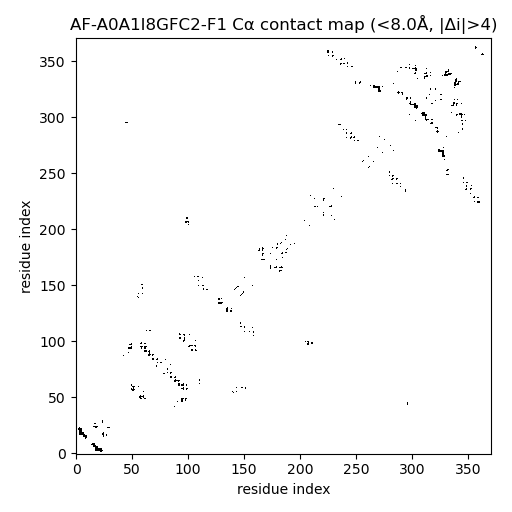SER A 1 175 ? -12.401 15.530 27.387 1.00 84.88 175 SER A N 1
ATOM 1331 C CA . SER A 1 175 ? -12.720 16.905 27.009 1.00 84.88 175 SER A CA 1
ATOM 1332 C 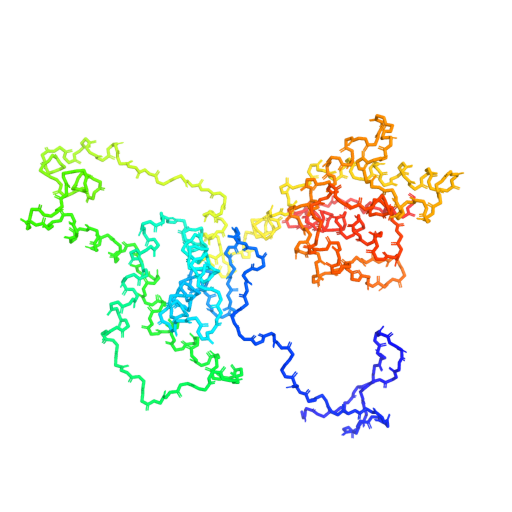C . SER A 1 175 ? -14.059 16.985 26.273 1.00 84.88 175 SER A C 1
ATOM 1334 O O . SER A 1 175 ? -14.467 16.044 25.591 1.00 84.88 175 SER A O 1
ATOM 1336 N N . GLU A 1 176 ? -14.720 18.141 26.347 1.00 82.38 176 GLU A N 1
ATOM 1337 C CA . GLU A 1 176 ? -15.997 18.366 25.653 1.00 82.38 176 GLU A CA 1
ATOM 1338 C C . GLU A 1 176 ? -15.874 18.185 24.131 1.00 82.38 176 GLU A C 1
ATOM 1340 O O . GLU A 1 176 ? -16.786 17.685 23.485 1.00 82.38 176 GLU A O 1
ATOM 1345 N N . ILE A 1 177 ? -14.706 18.500 23.559 1.00 83.75 177 ILE A N 1
ATOM 1346 C CA . ILE A 1 177 ? -14.414 18.267 22.138 1.00 83.75 177 ILE A CA 1
ATOM 1347 C C . ILE A 1 177 ? -14.495 16.774 21.805 1.00 83.75 177 ILE A C 1
ATOM 1349 O O . ILE A 1 177 ? -15.094 16.407 20.801 1.00 83.75 177 ILE A O 1
ATOM 1353 N N . VAL A 1 178 ? -13.927 15.901 22.645 1.00 83.31 178 VAL A N 1
ATOM 1354 C CA . VAL A 1 178 ? -13.999 14.448 22.428 1.00 83.31 178 VAL A CA 1
ATOM 1355 C C . VAL A 1 178 ? -15.440 13.959 22.556 1.00 83.31 178 VAL A C 1
ATOM 1357 O O . VAL A 1 178 ? -15.862 13.128 21.759 1.00 83.31 178 VAL A O 1
ATOM 1360 N N . ARG A 1 179 ? -16.216 14.509 23.498 1.00 82.44 179 ARG A N 1
ATOM 1361 C CA . ARG A 1 179 ? -17.640 14.173 23.653 1.00 82.44 179 ARG A CA 1
ATOM 1362 C C . ARG A 1 179 ? -18.466 14.564 22.430 1.00 82.44 179 ARG A C 1
ATOM 1364 O O . ARG A 1 179 ? -19.309 13.782 22.016 1.00 82.44 179 ARG A O 1
ATOM 1371 N N . LEU A 1 180 ? -18.192 15.724 21.833 1.00 81.56 180 LEU A N 1
ATOM 1372 C CA . LEU A 1 180 ? -18.832 16.169 20.590 1.00 81.56 180 LEU A CA 1
ATOM 1373 C C . LEU A 1 180 ? -18.429 15.297 19.393 1.00 81.56 180 LEU A C 1
ATOM 1375 O O . LEU A 1 180 ? -19.279 14.898 18.608 1.00 81.56 180 LEU A O 1
ATOM 1379 N N . VAL A 1 181 ? -17.140 14.962 19.257 1.00 81.19 181 VAL A N 1
ATOM 1380 C CA . VAL A 1 181 ? -16.649 14.105 18.159 1.00 81.19 181 VAL A CA 1
ATOM 1381 C C . VAL A 1 181 ? -17.220 12.687 18.249 1.00 81.19 181 VAL A C 1
ATOM 1383 O O . VAL A 1 181 ? -17.527 12.097 17.219 1.00 81.19 181 VAL A O 1
ATOM 1386 N N . GLN A 1 182 ? -17.371 12.150 19.464 1.00 78.88 182 GLN A N 1
ATOM 1387 C CA . GLN A 1 182 ? -17.926 10.813 19.706 1.00 78.88 182 GLN A CA 1
ATOM 1388 C C . GLN A 1 182 ? -19.448 10.794 19.889 1.00 78.88 182 GLN A C 1
ATOM 1390 O O . GLN A 1 182 ? -20.015 9.739 20.170 1.00 78.88 182 GLN A O 1
ATOM 1395 N N . GLU A 1 183 ? -20.111 11.942 19.736 1.00 78.94 183 GLU A N 1
ATOM 1396 C CA . GLU A 1 183 ? -21.566 12.093 19.836 1.00 78.94 183 GLU A CA 1
ATOM 1397 C C . GLU A 1 183 ? -22.151 11.683 21.203 1.00 78.94 183 GLU A C 1
ATOM 1399 O O . GLU A 1 183 ? -23.284 11.207 21.315 1.00 78.94 183 GLU A O 1
ATOM 1404 N N . THR A 1 184 ? -21.367 11.843 22.272 1.00 79.31 184 THR A N 1
ATOM 1405 C CA . THR A 1 184 ? -21.757 11.532 23.656 1.00 79.31 184 THR A CA 1
ATOM 1406 C C . THR A 1 184 ? -22.062 12.780 24.489 1.00 79.31 184 THR A C 1
ATOM 1408 O O . THR A 1 184 ? -22.405 12.658 25.673 1.00 79.31 184 THR A O 1
ATOM 1411 N N . SER A 1 185 ? -21.955 13.980 23.907 1.00 80.25 185 SER A N 1
ATOM 1412 C CA . SER A 1 185 ? -22.170 15.241 24.624 1.00 80.25 185 SER A CA 1
ATOM 1413 C C . SER A 1 185 ? -23.640 15.463 25.014 1.00 80.25 185 SER A C 1
ATOM 1415 O O . SER A 1 185 ? -24.571 14.825 24.511 1.00 80.25 185 SER A O 1
ATOM 1417 N N . GLU A 1 186 ? -23.877 16.403 25.932 1.00 78.19 186 GLU A N 1
ATOM 1418 C CA . GLU A 1 186 ? -25.239 16.859 26.254 1.00 78.19 186 GLU A CA 1
ATOM 1419 C C . GLU A 1 186 ? -25.896 17.588 25.071 1.00 78.19 186 GLU A C 1
ATOM 1421 O O . GLU A 1 186 ? -27.120 17.557 24.927 1.00 78.19 186 GLU A O 1
ATOM 1426 N N . LEU A 1 187 ? -25.099 18.239 24.215 1.00 78.12 187 LEU A N 1
ATOM 1427 C CA . LEU A 1 187 ? -25.595 18.931 23.027 1.00 78.12 187 LEU A CA 1
ATOM 1428 C C . LEU A 1 187 ? -26.164 17.931 22.017 1.00 78.12 187 LEU A C 1
ATOM 1430 O O . LEU A 1 187 ? -27.287 18.121 21.552 1.00 78.12 187 LEU A O 1
ATOM 1434 N N . ASP A 1 188 ? -25.452 16.831 21.771 1.00 76.44 188 ASP A N 1
ATOM 1435 C CA . ASP A 1 188 ? -25.891 15.764 20.862 1.00 76.44 188 ASP A CA 1
ATOM 1436 C C . ASP A 1 188 ? -27.202 15.127 21.336 1.00 76.44 188 ASP A C 1
ATOM 1438 O O . ASP A 1 188 ? -28.095 14.843 20.536 1.00 76.44 188 ASP A O 1
ATOM 1442 N N . ARG A 1 189 ? -27.372 14.979 22.658 1.00 76.56 189 ARG A N 1
ATOM 1443 C CA . ARG A 1 189 ? -28.625 14.493 23.257 1.00 76.56 189 ARG A CA 1
ATOM 1444 C C . ARG A 1 189 ? -29.789 15.469 23.095 1.00 76.56 189 ARG A C 1
ATOM 1446 O O . ARG A 1 189 ? -30.924 15.031 22.922 1.00 76.56 189 ARG A O 1
ATOM 1453 N N . ARG A 1 190 ? -29.536 16.780 23.156 1.00 79.81 190 ARG A N 1
ATOM 1454 C CA . ARG A 1 190 ? -30.575 17.820 23.020 1.00 79.81 190 ARG A CA 1
ATOM 1455 C C . ARG A 1 190 ? -30.930 18.129 21.567 1.00 79.81 190 ARG A C 1
ATOM 1457 O O . ARG A 1 190 ? -32.074 18.480 21.295 1.00 79.81 190 ARG A O 1
ATOM 1464 N N . GLN A 1 191 ? -29.971 18.010 20.653 1.00 79.75 191 GLN A N 1
ATOM 1465 C CA . GLN A 1 191 ? -30.082 18.399 19.244 1.00 79.75 191 GLN A CA 1
ATOM 1466 C C . GLN A 1 191 ? -29.806 17.217 18.303 1.00 79.75 191 GLN A C 1
ATOM 1468 O O . GLN A 1 191 ? -29.162 17.360 17.263 1.00 79.75 191 GLN A O 1
ATOM 1473 N N . ALA A 1 192 ? -30.336 16.038 18.642 1.00 71.38 192 ALA A N 1
ATOM 1474 C CA . ALA A 1 192 ? -30.051 14.784 17.940 1.00 71.38 192 ALA A CA 1
ATOM 1475 C C . ALA A 1 192 ? -30.332 14.822 16.423 1.00 71.38 192 ALA A C 1
ATOM 1477 O O . ALA A 1 192 ? -29.719 14.076 15.660 1.00 71.38 192 ALA A O 1
ATOM 1478 N N . HIS A 1 193 ? -31.258 15.674 15.972 1.00 76.06 193 HIS A N 1
ATOM 1479 C CA . HIS A 1 193 ? -31.597 15.832 14.555 1.00 76.06 193 HIS A CA 1
ATOM 1480 C C . HIS A 1 193 ? -30.651 16.781 13.802 1.00 76.06 193 HIS A C 1
ATOM 1482 O O . HIS A 1 193 ? -30.373 16.550 12.628 1.00 76.06 193 HIS A O 1
ATOM 1488 N N . GLU A 1 194 ? -30.133 17.819 14.462 1.00 75.25 194 GLU A N 1
ATOM 1489 C CA . GLU A 1 194 ? -29.227 18.799 13.848 1.00 75.25 194 GLU A CA 1
ATOM 1490 C C . GLU A 1 194 ? -27.793 18.263 13.800 1.00 75.25 194 GLU A C 1
ATOM 1492 O O . GLU A 1 194 ? -27.124 18.400 12.777 1.00 75.25 194 GLU A O 1
ATOM 1497 N N . GLY A 1 195 ? -27.352 17.556 14.849 1.00 71.19 195 GLY A N 1
ATOM 1498 C CA . GLY A 1 195 ? -26.026 16.932 14.902 1.00 71.19 195 GLY A CA 1
ATOM 1499 C C . GLY A 1 195 ? -25.776 15.952 13.749 1.00 71.19 195 GLY A C 1
ATOM 1500 O O . GLY A 1 195 ? -24.688 15.930 13.181 1.00 71.19 195 GLY A O 1
ATOM 1501 N N . GLN A 1 196 ? -26.811 15.224 13.304 1.00 72.69 196 GLN A N 1
ATOM 1502 C CA . GLN A 1 196 ? -26.723 14.293 12.168 1.00 72.69 196 GLN A CA 1
ATOM 1503 C C . GLN A 1 196 ? -26.313 14.959 10.846 1.00 72.69 196 GLN A C 1
ATOM 1505 O O . GLN A 1 196 ? -25.688 14.306 10.006 1.00 72.69 196 GLN A O 1
ATOM 1510 N N . LEU A 1 197 ? -26.655 16.237 10.647 1.00 78.25 197 LEU A N 1
ATOM 1511 C CA . LEU A 1 197 ? -26.311 16.992 9.437 1.00 78.25 197 LEU A CA 1
ATOM 1512 C C . LEU A 1 197 ? -24.834 17.395 9.410 1.00 78.25 197 LEU A C 1
ATOM 1514 O O . LEU A 1 197 ? -24.244 17.475 8.33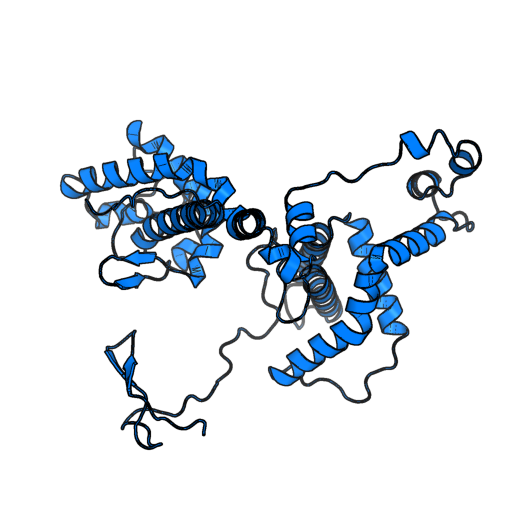5 1.00 78.25 197 LEU A O 1
ATOM 1518 N N . TRP A 1 198 ? -24.241 17.611 10.585 1.00 76.12 198 TRP A N 1
ATOM 1519 C CA . TRP A 1 198 ? -22.857 18.060 10.750 1.00 76.12 198 TRP A CA 1
ATOM 1520 C C . TRP A 1 198 ? -21.871 16.918 10.992 1.00 76.12 198 TRP A C 1
ATOM 1522 O O . TRP A 1 198 ? -20.679 17.162 11.182 1.00 76.12 198 TRP A O 1
ATOM 1532 N N . ARG A 1 199 ? -22.347 15.667 10.950 1.00 75.62 199 ARG A N 1
ATOM 1533 C CA . ARG A 1 199 ? -21.493 14.486 11.067 1.00 75.62 199 ARG A CA 1
ATOM 1534 C C . ARG A 1 199 ? -20.423 14.492 9.991 1.00 75.62 199 ARG A C 1
ATOM 1536 O O . ARG A 1 199 ? -20.721 14.581 8.795 1.00 75.62 199 ARG A O 1
ATOM 1543 N N . TYR A 1 200 ? -19.179 14.313 10.423 1.00 73.69 200 TYR A N 1
ATOM 1544 C CA . TYR A 1 200 ? -18.094 14.039 9.500 1.00 73.69 200 TYR A CA 1
ATOM 1545 C C . TYR A 1 200 ? -18.410 12.749 8.741 1.00 73.69 200 TYR A C 1
ATOM 1547 O O . TYR A 1 200 ? -18.614 11.686 9.328 1.00 73.69 200 TYR A O 1
ATOM 1555 N N . ARG A 1 201 ? -18.458 12.853 7.415 1.00 73.19 201 ARG A N 1
ATOM 1556 C CA . ARG A 1 201 ? -18.516 11.694 6.533 1.00 73.19 201 ARG A CA 1
ATOM 1557 C C . ARG A 1 201 ? -17.141 11.503 5.951 1.00 73.19 201 ARG A C 1
ATOM 1559 O O . ARG A 1 201 ? -16.528 12.449 5.456 1.00 73.19 201 ARG A O 1
ATOM 1566 N N . GLN A 1 202 ? -16.674 10.270 6.004 1.00 69.25 202 GLN A N 1
ATOM 1567 C CA . GLN A 1 202 ? -15.395 9.947 5.428 1.00 69.25 202 GLN A CA 1
ATOM 1568 C C . GLN A 1 202 ? -15.404 10.213 3.921 1.00 69.25 202 GLN A C 1
ATOM 1570 O O . GLN A 1 202 ? -16.348 9.863 3.209 1.00 69.25 202 GLN A O 1
ATOM 1575 N N . VAL A 1 203 ? -14.329 10.829 3.439 1.00 72.00 203 VAL A N 1
ATOM 1576 C CA . VAL A 1 203 ? -14.108 11.011 2.007 1.00 72.00 203 VAL A CA 1
ATOM 1577 C C . VAL A 1 203 ? -13.824 9.643 1.388 1.00 72.00 203 VAL A C 1
ATOM 1579 O O . VAL A 1 203 ? -12.862 8.972 1.763 1.00 72.00 203 VAL A O 1
ATOM 1582 N N . ILE A 1 204 ? -14.664 9.229 0.440 1.00 74.38 204 ILE A N 1
ATOM 1583 C CA . ILE A 1 204 ? -14.455 8.002 -0.332 1.00 74.38 204 ILE A CA 1
ATOM 1584 C C . ILE A 1 204 ? -13.264 8.241 -1.268 1.00 74.38 204 ILE A C 1
ATOM 1586 O O . ILE A 1 204 ? -13.368 9.015 -2.219 1.00 74.38 204 ILE A O 1
ATOM 1590 N N . SER A 1 205 ? -12.128 7.600 -0.982 1.00 73.06 205 SER A N 1
ATOM 1591 C CA . SER A 1 205 ? -10.945 7.630 -1.849 1.00 73.06 205 SER A CA 1
ATOM 1592 C C . SER A 1 205 ? -10.933 6.452 -2.831 1.00 73.06 205 SER A C 1
ATOM 1594 O O . SER A 1 205 ? -11.658 5.469 -2.655 1.00 73.06 205 SER A O 1
ATOM 1596 N N . VAL A 1 206 ? -10.079 6.531 -3.859 1.00 75.25 206 VAL A N 1
ATOM 1597 C CA . VAL A 1 206 ? -9.861 5.423 -4.806 1.00 75.25 206 VAL A CA 1
ATOM 1598 C C . VAL A 1 206 ? -9.345 4.189 -4.070 1.00 75.25 206 VAL A C 1
ATOM 1600 O O . VAL A 1 206 ? -9.802 3.084 -4.332 1.00 75.25 206 VAL A O 1
ATOM 1603 N N . GLU A 1 207 ? -8.449 4.367 -3.100 1.00 69.81 207 GLU A N 1
ATOM 1604 C CA . GLU A 1 207 ? -7.909 3.284 -2.277 1.00 69.81 207 GLU A CA 1
ATOM 1605 C C . GLU A 1 207 ? -9.007 2.594 -1.459 1.00 69.81 207 GLU A C 1
ATOM 1607 O O . GLU A 1 207 ? -9.038 1.365 -1.408 1.00 69.81 207 GLU A O 1
ATOM 1612 N N . HIS A 1 208 ? -9.937 3.364 -0.880 1.00 71.62 208 HIS A N 1
ATOM 1613 C CA . HIS A 1 208 ? -11.086 2.800 -0.171 1.00 71.62 208 HIS A CA 1
ATOM 1614 C C . HIS A 1 208 ? -11.971 1.983 -1.119 1.00 71.62 208 HIS A C 1
ATOM 1616 O O . HIS A 1 208 ? -12.282 0.836 -0.820 1.00 71.62 208 HIS A O 1
ATOM 1622 N N . ALA A 1 209 ? -12.294 2.513 -2.303 1.00 77.62 209 ALA A N 1
ATOM 1623 C CA . ALA A 1 209 ? -13.088 1.792 -3.298 1.00 77.62 209 ALA A CA 1
ATOM 1624 C C . ALA A 1 209 ? -12.393 0.510 -3.803 1.00 77.62 209 ALA A C 1
ATOM 1626 O O . ALA A 1 209 ? -13.032 -0.537 -3.909 1.00 77.62 209 ALA A O 1
ATOM 1627 N N . VAL A 1 210 ? -11.081 0.567 -4.069 1.00 76.00 210 VAL A N 1
ATOM 1628 C CA . VAL A 1 210 ? -10.251 -0.593 -4.444 1.00 76.00 210 VAL A CA 1
ATOM 1629 C C . VAL A 1 210 ? -10.299 -1.658 -3.353 1.00 76.00 210 VAL A C 1
ATOM 1631 O O . VAL A 1 210 ? -10.423 -2.845 -3.652 1.00 76.00 210 VAL A O 1
ATOM 1634 N N . GLN A 1 211 ? -10.192 -1.252 -2.091 1.00 71.19 211 GLN A N 1
ATOM 1635 C CA . GLN A 1 211 ? -10.240 -2.175 -0.971 1.00 71.19 211 GLN A CA 1
ATOM 1636 C C . GLN A 1 211 ? -11.624 -2.807 -0.815 1.00 71.19 211 GLN A C 1
ATOM 1638 O O . GLN A 1 211 ? -11.716 -4.030 -0.747 1.00 71.19 211 GLN A O 1
ATOM 1643 N N . THR A 1 212 ? -12.690 -2.006 -0.811 1.00 75.81 212 THR A N 1
ATOM 1644 C CA . THR A 1 212 ? -14.064 -2.514 -0.737 1.00 75.81 212 THR A CA 1
ATOM 1645 C C . THR A 1 212 ? -14.336 -3.497 -1.873 1.00 75.81 212 THR A C 1
ATOM 1647 O O . THR A 1 212 ? -14.938 -4.543 -1.656 1.00 75.81 212 THR A O 1
ATOM 1650 N N . PHE A 1 213 ? -13.821 -3.222 -3.075 1.00 79.38 213 PHE A N 1
ATOM 1651 C CA . PHE A 1 213 ? -13.893 -4.153 -4.197 1.00 79.38 213 PHE A CA 1
ATOM 1652 C C . PHE A 1 213 ? -13.147 -5.471 -3.923 1.00 79.38 213 PHE A C 1
ATOM 1654 O O . PHE A 1 213 ? -13.667 -6.549 -4.207 1.00 79.38 213 PHE A O 1
ATOM 1661 N N . ARG A 1 214 ? -11.948 -5.411 -3.328 1.00 70.75 214 ARG A N 1
ATOM 1662 C CA . ARG A 1 214 ? -11.162 -6.600 -2.944 1.00 70.75 214 ARG A CA 1
ATOM 1663 C C . ARG A 1 214 ? -11.814 -7.442 -1.845 1.00 70.75 214 ARG A C 1
ATOM 1665 O O . ARG A 1 214 ? -11.507 -8.627 -1.741 1.00 70.75 214 ARG A O 1
ATOM 1672 N N . GLU A 1 215 ? -12.689 -6.847 -1.044 1.00 69.12 215 GLU A N 1
ATOM 1673 C CA . GLU A 1 215 ? -13.464 -7.531 -0.002 1.00 69.12 215 GLU A CA 1
ATOM 1674 C C . GLU A 1 215 ? -14.725 -8.211 -0.545 1.00 69.12 215 GLU A C 1
ATOM 1676 O O . GLU A 1 215 ? -15.284 -9.085 0.119 1.00 69.12 215 GLU A O 1
ATOM 1681 N N . LEU A 1 216 ? -15.155 -7.873 -1.767 1.00 73.00 216 LEU A N 1
ATOM 1682 C CA . LEU A 1 216 ? -16.212 -8.618 -2.444 1.00 73.00 216 LEU A CA 1
ATOM 1683 C C . LEU A 1 216 ? -15.791 -10.081 -2.645 1.00 73.00 216 LEU A C 1
ATOM 1685 O O . LEU A 1 216 ? -14.618 -10.402 -2.837 1.00 73.00 216 LEU A O 1
ATOM 1689 N N . GLY A 1 217 ? -16.767 -10.989 -2.643 1.00 68.94 217 GLY A N 1
ATOM 1690 C CA . GLY A 1 217 ? -16.512 -12.392 -2.962 1.00 68.94 217 GLY A CA 1
ATOM 1691 C C . GLY A 1 217 ? -15.929 -12.565 -4.371 1.00 68.94 217 GLY A C 1
ATOM 1692 O O . GLY A 1 217 ? -16.216 -11.782 -5.274 1.00 68.94 217 GLY A O 1
ATOM 1693 N N . VAL A 1 218 ? -15.149 -13.632 -4.581 1.00 72.31 218 VAL A N 1
ATOM 1694 C CA . VAL A 1 218 ? -14.464 -13.913 -5.863 1.00 72.31 218 VAL A CA 1
ATOM 1695 C C . VAL A 1 218 ? -15.437 -13.943 -7.050 1.00 72.31 218 VAL A C 1
ATOM 1697 O O . VAL A 1 218 ? -15.091 -13.507 -8.145 1.00 72.31 218 VAL A O 1
ATOM 1700 N N . GLU A 1 219 ? -16.662 -14.437 -6.851 1.00 73.88 219 GLU A N 1
ATOM 1701 C CA . GLU A 1 219 ? -17.690 -14.427 -7.900 1.00 73.88 219 GLU A CA 1
ATOM 1702 C C . GLU A 1 219 ? -18.142 -13.011 -8.273 1.00 73.88 219 GLU A C 1
ATOM 1704 O O . GLU A 1 219 ? -18.279 -12.708 -9.457 1.00 73.88 219 GLU A O 1
ATOM 1709 N N . GLU A 1 220 ? -18.319 -12.131 -7.287 1.00 75.62 220 GLU A N 1
ATOM 1710 C CA . GLU A 1 220 ? -18.706 -10.736 -7.514 1.00 75.62 220 GLU A CA 1
ATOM 1711 C C . GLU A 1 220 ? -17.575 -9.928 -8.153 1.00 75.62 220 GLU A C 1
ATOM 1713 O O . GLU A 1 220 ? -17.827 -9.118 -9.042 1.00 75.62 220 GLU A O 1
ATOM 1718 N N . GLN A 1 221 ? -16.318 -10.195 -7.791 1.00 75.25 221 GLN A N 1
ATOM 1719 C CA . GLN A 1 221 ? -15.164 -9.574 -8.450 1.00 75.25 221 GLN A CA 1
ATOM 1720 C C . GLN A 1 221 ? -15.094 -9.946 -9.932 1.00 75.25 221 GLN A C 1
ATOM 1722 O O . GLN A 1 221 ? -14.970 -9.064 -10.780 1.00 75.25 221 GLN A O 1
ATOM 1727 N N . ARG A 1 222 ? -15.277 -11.233 -10.260 1.00 78.88 222 ARG A N 1
ATOM 1728 C CA . ARG A 1 222 ? -15.259 -11.722 -11.650 1.00 78.88 222 ARG A CA 1
ATOM 1729 C C . ARG A 1 222 ? -16.340 -11.095 -12.524 1.00 78.88 222 ARG A C 1
ATOM 1731 O O . ARG A 1 222 ? -16.118 -10.902 -13.716 1.00 78.88 222 ARG A O 1
ATOM 1738 N N . ARG A 1 223 ? -17.507 -10.775 -11.954 1.00 84.06 223 ARG A N 1
ATOM 1739 C CA . ARG A 1 223 ? -18.584 -10.067 -12.672 1.00 84.06 223 ARG A CA 1
ATOM 1740 C C . ARG A 1 223 ? -18.174 -8.656 -13.093 1.00 84.06 223 ARG A C 1
ATOM 1742 O O . ARG A 1 223 ? -18.714 -8.128 -14.058 1.00 84.06 223 ARG A O 1
ATOM 1749 N N . HIS A 1 224 ? -17.196 -8.074 -12.409 1.00 87.19 224 HIS A N 1
ATOM 1750 C CA . HIS A 1 224 ? -16.715 -6.718 -12.623 1.00 87.19 224 HIS A CA 1
ATOM 1751 C C . HIS A 1 224 ? -15.263 -6.719 -13.127 1.00 87.19 224 HIS A C 1
ATOM 1753 O O . HIS A 1 224 ? -14.414 -6.004 -12.595 1.00 87.19 224 HIS A O 1
ATOM 1759 N N . ALA A 1 225 ? -14.981 -7.496 -14.179 1.00 86.06 225 ALA A N 1
ATOM 1760 C CA . ALA A 1 225 ? -13.634 -7.683 -14.733 1.00 86.06 225 ALA A CA 1
ATOM 1761 C C . ALA A 1 225 ? -12.909 -6.364 -15.072 1.00 86.06 225 ALA A C 1
ATOM 1763 O O . ALA A 1 225 ? -11.709 -6.233 -14.839 1.00 86.06 225 ALA A O 1
ATOM 1764 N N . LEU A 1 226 ? -13.633 -5.351 -15.565 1.00 89.62 226 LEU A N 1
ATOM 1765 C CA . LEU A 1 226 ? -13.062 -4.025 -15.824 1.00 89.62 226 LEU A CA 1
ATOM 1766 C C . LEU A 1 226 ? -12.613 -3.325 -14.533 1.00 89.62 226 LEU A C 1
ATOM 1768 O O . LEU A 1 226 ? -11.525 -2.754 -14.488 1.00 89.62 226 LEU A O 1
ATOM 1772 N N . ILE A 1 227 ? -13.426 -3.386 -13.473 1.00 89.06 227 ILE A N 1
ATOM 1773 C CA . ILE A 1 227 ? -13.068 -2.819 -12.166 1.00 89.06 227 ILE A CA 1
ATOM 1774 C C . ILE A 1 227 ? -11.886 -3.598 -11.587 1.00 89.06 227 ILE A C 1
ATOM 1776 O O . ILE A 1 227 ? -10.949 -2.994 -11.075 1.00 89.06 227 ILE A O 1
ATOM 1780 N N . GLU A 1 228 ? -11.860 -4.921 -11.734 1.00 85.44 228 GLU A N 1
ATOM 1781 C CA . GLU A 1 228 ? -10.719 -5.744 -11.334 1.00 85.44 228 GLU A CA 1
ATOM 1782 C C . GLU A 1 228 ? -9.430 -5.319 -12.057 1.00 85.44 228 GLU A C 1
ATOM 1784 O O . GLU A 1 228 ? -8.412 -5.077 -11.407 1.00 85.44 228 GLU A O 1
ATOM 1789 N N . ALA A 1 229 ? -9.470 -5.140 -13.380 1.00 88.81 229 ALA A N 1
ATOM 1790 C CA . ALA A 1 229 ? -8.314 -4.699 -14.158 1.00 88.81 229 ALA A CA 1
ATOM 1791 C C . ALA A 1 229 ? -7.844 -3.294 -13.749 1.00 88.81 229 ALA A C 1
ATOM 1793 O O . ALA A 1 229 ? -6.655 -3.099 -13.481 1.00 88.81 229 ALA A O 1
ATOM 1794 N N . VAL A 1 230 ? -8.768 -2.334 -13.628 1.00 90.19 230 VAL A N 1
ATOM 1795 C CA . VAL A 1 230 ? -8.458 -0.956 -13.216 1.00 90.19 230 VAL A CA 1
ATOM 1796 C C . VAL A 1 230 ? -7.887 -0.918 -11.802 1.00 90.19 230 VAL A C 1
ATOM 1798 O O . VAL A 1 230 ? -6.861 -0.288 -11.581 1.00 90.19 230 VAL A O 1
ATOM 1801 N N . THR A 1 231 ? -8.491 -1.620 -10.843 1.00 85.06 231 THR A N 1
ATOM 1802 C CA . THR A 1 231 ? -8.032 -1.627 -9.442 1.00 85.06 231 THR A CA 1
ATOM 1803 C C . THR A 1 231 ? -6.710 -2.377 -9.255 1.00 85.06 231 THR A C 1
ATOM 1805 O O . THR A 1 231 ? -5.917 -2.045 -8.368 1.00 85.06 231 THR A O 1
ATOM 1808 N N . ARG A 1 232 ? -6.434 -3.383 -10.093 1.00 84.50 232 ARG A N 1
ATOM 1809 C CA . ARG A 1 232 ? -5.155 -4.102 -10.116 1.00 84.50 232 ARG A CA 1
ATOM 1810 C C . ARG A 1 232 ? -4.020 -3.229 -10.646 1.00 84.50 232 ARG A C 1
ATOM 1812 O O . ARG A 1 232 ? -2.936 -3.236 -10.055 1.00 84.50 232 ARG A O 1
ATOM 1819 N N . TRP A 1 233 ? -4.273 -2.508 -11.738 1.00 89.38 233 TRP A N 1
ATOM 1820 C CA . TRP A 1 233 ? -3.283 -1.710 -12.470 1.00 89.38 233 TRP A CA 1
ATOM 1821 C C . TRP A 1 233 ? -3.278 -0.222 -12.119 1.00 89.38 233 TRP A C 1
ATOM 1823 O O . TRP A 1 233 ? -2.472 0.525 -12.663 1.00 89.38 233 TRP A O 1
ATOM 1833 N N . GLU A 1 234 ? -4.121 0.191 -11.177 1.00 87.12 234 GLU A N 1
ATOM 1834 C CA . GLU A 1 234 ? -4.328 1.562 -10.702 1.00 87.12 234 GLU A CA 1
ATOM 1835 C C . GLU A 1 234 ? -3.021 2.361 -10.560 1.00 87.12 234 GLU A C 1
ATOM 1837 O O . GLU A 1 234 ? -2.872 3.426 -11.162 1.00 87.12 234 GLU A O 1
ATOM 1842 N N . PHE A 1 235 ? -2.035 1.776 -9.876 1.00 85.19 235 PHE A N 1
ATOM 1843 C CA . PHE A 1 235 ? -0.717 2.366 -9.643 1.00 85.19 235 PHE A CA 1
ATOM 1844 C C . PHE A 1 235 ? 0.017 2.754 -10.940 1.00 85.19 235 PHE A C 1
ATOM 1846 O O . PHE A 1 235 ? 0.653 3.800 -10.992 1.00 85.19 235 PHE A O 1
ATOM 1853 N N . ALA A 1 236 ? -0.086 1.941 -11.995 1.00 91.00 236 ALA A N 1
ATOM 1854 C CA . ALA A 1 236 ? 0.533 2.193 -13.295 1.00 91.00 236 ALA A CA 1
ATOM 1855 C C . ALA A 1 236 ? -0.346 3.090 -14.180 1.00 91.00 236 ALA A C 1
ATOM 1857 O O . ALA A 1 236 ? 0.170 3.958 -14.883 1.00 91.00 236 ALA A O 1
ATOM 1858 N N . LEU A 1 237 ? -1.674 2.936 -14.109 1.00 92.44 237 LEU A N 1
ATOM 1859 C CA . LEU A 1 237 ? -2.630 3.727 -14.893 1.00 92.44 237 LEU A CA 1
ATOM 1860 C C . LEU A 1 237 ? -2.549 5.227 -14.572 1.00 92.44 237 LEU A C 1
ATOM 1862 O O . LEU A 1 237 ? -2.706 6.047 -15.478 1.00 92.44 237 LEU A O 1
ATOM 1866 N N . ARG A 1 238 ? -2.206 5.602 -13.328 1.00 90.38 238 ARG A N 1
ATOM 1867 C CA . ARG A 1 238 ? -1.910 7.000 -12.936 1.00 90.38 238 ARG A CA 1
ATOM 1868 C C . ARG A 1 238 ? -0.828 7.661 -13.804 1.00 90.38 238 ARG A C 1
ATOM 1870 O O . ARG A 1 238 ? -0.834 8.880 -13.965 1.00 90.38 238 ARG A O 1
ATOM 1877 N N . HIS A 1 239 ? 0.070 6.866 -14.383 1.00 93.25 239 HIS A N 1
ATOM 1878 C CA . HIS A 1 239 ? 1.186 7.318 -15.215 1.00 93.25 239 HIS A CA 1
ATOM 1879 C C . HIS A 1 239 ? 0.980 7.025 -16.707 1.00 93.25 239 HIS A C 1
ATOM 1881 O O . HIS A 1 239 ? 1.880 7.258 -17.509 1.00 93.25 239 HIS A O 1
ATOM 1887 N N . LEU A 1 240 ? -0.207 6.565 -17.125 1.00 92.88 240 LEU A N 1
ATOM 1888 C CA . LEU A 1 240 ? -0.452 6.220 -18.528 1.00 92.88 240 LEU A CA 1
ATOM 1889 C C . LEU A 1 240 ? -0.348 7.436 -19.461 1.00 92.88 240 LEU A C 1
ATOM 1891 O O . LEU A 1 240 ? 0.086 7.313 -20.603 1.00 92.88 240 LEU A O 1
ATOM 1895 N N . ARG A 1 241 ? -0.650 8.637 -18.949 1.00 91.56 241 ARG A N 1
ATOM 1896 C CA . ARG A 1 241 ? -0.469 9.904 -19.678 1.00 91.56 241 ARG A CA 1
ATOM 1897 C C . ARG A 1 241 ? 0.978 10.157 -20.120 1.00 91.56 241 ARG A C 1
ATOM 1899 O O . ARG A 1 241 ? 1.193 10.905 -21.066 1.00 91.56 241 ARG A O 1
ATOM 1906 N N . SER A 1 242 ? 1.950 9.554 -19.435 1.00 92.12 242 SER A N 1
ATOM 1907 C CA . SER A 1 242 ? 3.377 9.688 -19.732 1.00 92.12 242 SER A CA 1
ATOM 1908 C C . SER A 1 242 ? 3.775 8.854 -20.954 1.00 92.12 242 SER A C 1
ATOM 1910 O O . SER A 1 242 ? 4.750 9.180 -21.626 1.00 92.12 242 SER A O 1
ATOM 1912 N N . LEU A 1 243 ? 3.012 7.804 -21.288 1.00 93.06 243 LEU A N 1
ATOM 1913 C CA . LEU A 1 243 ? 3.370 6.826 -22.317 1.00 93.06 243 LEU A CA 1
ATOM 1914 C C . LEU A 1 243 ? 3.631 7.449 -23.704 1.00 93.06 243 LEU A C 1
ATOM 1916 O O . LEU A 1 243 ? 4.680 7.146 -24.272 1.00 93.06 243 LEU A O 1
ATOM 1920 N N . PRO A 1 244 ? 2.791 8.353 -24.251 1.00 92.94 244 PRO A N 1
ATOM 1921 C CA . PRO A 1 244 ? 3.067 8.959 -25.556 1.00 92.94 244 PRO A CA 1
ATOM 1922 C C . PRO A 1 244 ? 4.378 9.756 -25.579 1.00 92.94 244 PRO A C 1
ATOM 1924 O O . PRO A 1 244 ? 5.151 9.649 -26.530 1.00 92.94 244 PRO A O 1
ATOM 1927 N N . ALA A 1 245 ? 4.661 10.516 -24.515 1.00 92.19 245 ALA A N 1
ATOM 1928 C CA . ALA A 1 245 ? 5.893 11.295 -24.397 1.00 92.19 245 ALA A CA 1
ATOM 1929 C C . ALA A 1 245 ? 7.130 10.392 -24.266 1.00 92.19 245 ALA A C 1
ATOM 1931 O O . ALA A 1 245 ? 8.167 10.682 -24.858 1.00 92.19 245 ALA A O 1
ATOM 1932 N N . LEU A 1 246 ? 7.011 9.275 -23.539 1.00 92.69 246 LEU A N 1
ATOM 1933 C CA . LEU A 1 246 ? 8.070 8.272 -23.420 1.00 92.69 246 LEU A CA 1
ATOM 1934 C C . LEU A 1 246 ? 8.357 7.582 -24.754 1.00 92.69 246 LEU A C 1
ATOM 1936 O O . LEU A 1 246 ? 9.518 7.437 -25.123 1.00 92.69 246 LEU A O 1
ATOM 1940 N N . LEU A 1 247 ? 7.323 7.184 -25.497 1.00 92.00 247 LEU A N 1
ATOM 1941 C CA . LEU A 1 247 ? 7.489 6.549 -26.807 1.00 92.00 247 LEU A CA 1
ATOM 1942 C C . LEU A 1 247 ? 8.136 7.503 -27.815 1.00 92.00 247 LEU A C 1
ATOM 1944 O O . LEU A 1 247 ? 9.039 7.100 -28.549 1.00 92.00 247 LEU A O 1
ATOM 1948 N N . GLN A 1 248 ? 7.727 8.774 -27.810 1.00 90.81 248 GLN A N 1
ATOM 1949 C CA . GLN A 1 248 ? 8.344 9.799 -28.647 1.00 90.81 248 GLN A CA 1
ATOM 1950 C C . GLN A 1 248 ? 9.817 10.014 -28.272 1.00 90.81 248 GLN A C 1
ATOM 1952 O O . GLN A 1 248 ? 10.680 9.999 -29.148 1.00 90.81 248 GLN A O 1
ATOM 1957 N N . LEU A 1 249 ? 10.124 10.113 -26.974 1.00 89.50 249 LEU A N 1
ATOM 1958 C CA . LEU A 1 249 ? 11.498 10.216 -26.479 1.00 89.50 249 LEU A CA 1
ATOM 1959 C C . LEU A 1 249 ? 12.355 9.030 -26.930 1.00 89.50 249 LEU A C 1
ATOM 1961 O O . LEU A 1 249 ? 13.461 9.227 -27.427 1.00 89.50 249 LEU A O 1
ATOM 1965 N N . VAL A 1 250 ? 11.849 7.804 -26.775 1.00 88.75 250 VAL A N 1
ATOM 1966 C CA . VAL A 1 250 ? 12.549 6.584 -27.194 1.00 88.75 250 VAL A CA 1
ATOM 1967 C C . VAL A 1 250 ? 12.826 6.618 -28.694 1.00 88.75 250 VAL A C 1
ATOM 1969 O O . VAL A 1 250 ? 13.958 6.372 -29.109 1.00 88.75 250 VAL A O 1
ATOM 1972 N N . LYS A 1 251 ? 11.829 6.973 -29.509 1.00 88.44 251 LYS A N 1
ATOM 1973 C CA . LYS A 1 251 ? 11.972 7.083 -30.965 1.00 88.44 251 LYS A CA 1
ATOM 1974 C C . LYS A 1 251 ? 13.058 8.088 -31.353 1.00 88.44 251 LYS A C 1
ATOM 1976 O O . LYS A 1 251 ? 13.932 7.767 -32.162 1.00 88.44 251 LYS A O 1
ATOM 1981 N N . ASP A 1 252 ? 13.040 9.270 -30.744 1.00 86.31 252 ASP A N 1
ATOM 1982 C CA . ASP A 1 252 ? 13.988 10.338 -31.057 1.00 86.31 252 ASP A CA 1
ATOM 1983 C C . ASP A 1 252 ? 15.406 10.013 -30.579 1.00 86.31 252 ASP A C 1
ATOM 1985 O O . ASP A 1 252 ? 16.382 10.257 -31.294 1.00 86.31 252 ASP A O 1
ATOM 1989 N N . LEU A 1 253 ? 15.540 9.416 -29.392 1.00 83.38 253 LEU A N 1
ATOM 1990 C CA . LEU A 1 253 ? 16.832 9.006 -28.855 1.00 83.38 253 LEU A CA 1
ATOM 1991 C C . LEU A 1 253 ? 17.435 7.834 -29.629 1.00 83.38 253 LEU A C 1
ATOM 1993 O O . LEU A 1 253 ? 18.642 7.830 -29.849 1.00 83.38 253 LEU A O 1
ATOM 1997 N N . VAL A 1 254 ? 16.634 6.870 -30.097 1.00 84.31 254 VAL A N 1
ATOM 1998 C CA . VAL A 1 254 ? 17.117 5.790 -30.976 1.00 84.31 254 VAL A CA 1
ATOM 1999 C C . VAL A 1 254 ? 17.628 6.357 -32.297 1.00 84.31 254 VAL A C 1
ATOM 2001 O O . VAL A 1 254 ? 18.685 5.936 -32.774 1.00 84.31 254 VAL A O 1
ATOM 2004 N N . ALA A 1 255 ? 16.920 7.330 -32.877 1.00 82.69 255 ALA A N 1
ATOM 2005 C CA . ALA A 1 255 ? 17.387 8.023 -34.070 1.00 82.69 255 ALA A CA 1
ATOM 2006 C C . ALA A 1 255 ? 18.711 8.757 -33.796 1.00 82.69 255 ALA A C 1
ATOM 2008 O O . ALA A 1 255 ? 19.671 8.578 -34.537 1.00 82.69 255 ALA A O 1
ATOM 2009 N N . ALA A 1 256 ? 18.813 9.511 -32.699 1.00 76.62 256 ALA A N 1
ATOM 2010 C CA . ALA A 1 256 ? 20.033 10.236 -32.342 1.00 76.62 256 ALA A CA 1
ATOM 2011 C C . ALA A 1 256 ? 21.218 9.314 -31.991 1.00 76.62 256 ALA A C 1
ATOM 2013 O O . ALA A 1 256 ? 22.362 9.614 -32.344 1.00 76.62 256 ALA A O 1
ATOM 2014 N N . TRP A 1 257 ? 20.959 8.182 -31.329 1.00 70.50 257 TRP A N 1
ATOM 2015 C CA . TRP A 1 257 ? 21.965 7.186 -30.954 1.00 70.50 257 TRP A CA 1
ATOM 2016 C C . TRP A 1 257 ? 22.634 6.564 -32.178 1.00 70.50 257 TRP A C 1
ATOM 2018 O O . TRP A 1 257 ? 23.857 6.455 -32.210 1.00 70.50 257 TRP A O 1
ATOM 2028 N N . LYS A 1 258 ? 21.858 6.249 -33.225 1.00 66.00 258 LYS A N 1
ATOM 2029 C CA . LYS A 1 258 ? 22.384 5.685 -34.479 1.00 66.00 258 LYS A CA 1
ATOM 2030 C C . LYS A 1 258 ? 23.363 6.609 -35.214 1.00 66.00 258 LYS A C 1
ATOM 2032 O O . LYS A 1 258 ? 24.117 6.113 -36.046 1.00 66.00 258 LYS A O 1
ATOM 2037 N N . PHE A 1 259 ? 23.371 7.913 -34.921 1.00 58.22 259 PHE A N 1
ATOM 2038 C CA . PHE A 1 259 ? 24.168 8.884 -35.676 1.00 58.22 259 PHE A CA 1
ATOM 2039 C C . PHE A 1 259 ? 25.207 9.662 -34.855 1.00 58.22 259 PHE A C 1
ATOM 2041 O O . PHE A 1 259 ? 26.237 10.002 -35.424 1.00 58.22 259 PHE A O 1
ATOM 2048 N N . ASN A 1 260 ? 24.997 9.935 -33.557 1.00 65.94 260 ASN A N 1
ATOM 2049 C CA . ASN A 1 260 ? 25.811 10.937 -32.837 1.00 65.94 260 ASN A CA 1
ATOM 2050 C C . ASN A 1 260 ? 26.162 10.624 -31.365 1.00 65.94 260 ASN A C 1
ATOM 2052 O O . ASN A 1 260 ? 26.967 11.349 -30.778 1.00 65.94 260 ASN A O 1
ATOM 2056 N N . LEU A 1 261 ? 25.573 9.603 -30.730 1.00 67.94 261 LEU A N 1
ATOM 2057 C CA . LEU A 1 261 ? 25.696 9.390 -29.278 1.00 67.94 261 LEU A CA 1
ATOM 2058 C C . LEU A 1 261 ? 26.461 8.094 -28.958 1.00 67.94 261 LEU A C 1
ATOM 2060 O O . LEU A 1 261 ? 25.973 7.006 -29.249 1.00 67.94 261 LEU A O 1
ATOM 2064 N N . SER A 1 262 ? 27.637 8.174 -28.322 1.00 77.19 262 SER A N 1
ATOM 2065 C CA . SER A 1 262 ? 28.338 6.963 -27.863 1.00 77.19 262 SER A CA 1
ATOM 2066 C C . SER A 1 262 ? 27.756 6.442 -26.544 1.00 77.19 262 SER A C 1
ATOM 2068 O O . SER A 1 262 ? 27.400 7.219 -25.654 1.00 77.19 262 SER A O 1
ATOM 2070 N N . MET A 1 263 ? 27.687 5.115 -26.396 1.00 75.88 263 MET A N 1
ATOM 2071 C CA . MET A 1 263 ? 27.163 4.470 -25.183 1.00 75.88 263 MET A CA 1
ATOM 2072 C C . MET A 1 263 ? 27.990 4.836 -23.941 1.00 75.88 263 MET A C 1
ATOM 2074 O O . MET A 1 263 ? 27.438 5.186 -22.901 1.00 75.88 263 MET A O 1
ATOM 2078 N N . GLU A 1 264 ? 29.319 4.866 -24.073 1.00 77.75 264 GLU A N 1
ATOM 2079 C CA . GLU A 1 264 ? 30.217 5.286 -22.991 1.00 77.75 264 GLU A CA 1
ATOM 2080 C C . GLU A 1 264 ? 29.987 6.739 -22.554 1.00 77.75 264 GLU A C 1
ATOM 2082 O O . GLU A 1 264 ? 30.141 7.066 -21.377 1.00 77.75 264 GLU A O 1
ATOM 2087 N N . ALA A 1 265 ? 29.629 7.631 -23.484 1.00 77.25 265 ALA A N 1
ATOM 2088 C CA . ALA A 1 265 ? 29.285 9.007 -23.145 1.00 77.25 265 ALA A CA 1
ATOM 2089 C C . ALA A 1 265 ? 27.920 9.090 -22.446 1.00 77.25 265 ALA A C 1
ATOM 2091 O O . ALA A 1 265 ? 27.763 9.892 -21.526 1.00 77.25 265 ALA A O 1
ATOM 2092 N N . ALA A 1 266 ? 26.954 8.255 -22.841 1.00 80.00 266 ALA A N 1
ATOM 2093 C CA . ALA A 1 266 ? 25.625 8.205 -22.235 1.00 80.00 266 ALA A CA 1
ATOM 2094 C C . ALA A 1 266 ? 25.642 7.661 -20.796 1.00 80.00 266 ALA A C 1
ATOM 2096 O O . ALA A 1 266 ? 24.879 8.134 -19.957 1.00 80.00 266 ALA A O 1
ATOM 2097 N N . GLU A 1 267 ? 26.529 6.718 -20.473 1.00 82.62 267 GLU A N 1
ATOM 2098 C CA . GLU A 1 267 ? 26.693 6.223 -19.096 1.00 82.62 267 GLU A CA 1
ATOM 2099 C C . GLU A 1 267 ? 27.364 7.247 -18.170 1.00 82.62 267 GLU A C 1
ATOM 2101 O O . GLU A 1 267 ? 27.103 7.270 -16.969 1.00 82.62 267 GLU A O 1
ATOM 2106 N N . LYS A 1 268 ? 28.222 8.114 -18.721 1.00 81.19 268 LYS A N 1
ATOM 2107 C CA . LYS A 1 268 ? 28.958 9.139 -17.960 1.00 81.19 268 LYS A CA 1
ATOM 2108 C C . LYS A 1 268 ? 28.174 10.443 -17.785 1.00 81.19 268 LYS A C 1
ATOM 2110 O O . LYS A 1 268 ? 28.493 11.229 -16.894 1.00 81.19 268 LYS A O 1
ATOM 2115 N N . ARG A 1 269 ? 27.176 10.702 -18.635 1.00 80.44 269 ARG A N 1
ATOM 2116 C CA . ARG A 1 269 ? 26.347 11.916 -18.597 1.00 80.44 269 ARG A CA 1
ATOM 2117 C C . ARG A 1 269 ? 25.054 11.660 -17.836 1.00 80.44 269 ARG A C 1
ATOM 2119 O O . ARG A 1 269 ? 24.352 10.699 -18.120 1.00 80.44 269 ARG A O 1
ATOM 2126 N N . LYS A 1 270 ? 24.718 12.548 -16.902 1.00 80.06 270 LYS A N 1
ATOM 2127 C CA . LYS A 1 270 ? 23.423 12.529 -16.209 1.00 80.06 270 LYS A CA 1
ATOM 2128 C C . LYS A 1 270 ? 22.325 13.078 -17.108 1.00 80.06 270 LYS A C 1
ATOM 2130 O O . LYS A 1 270 ? 22.611 13.944 -17.931 1.00 80.06 270 LYS A O 1
ATOM 2135 N N . ILE A 1 271 ? 21.090 12.641 -16.877 1.00 77.19 271 ILE A N 1
ATOM 2136 C CA . ILE A 1 271 ? 19.903 13.175 -17.562 1.00 77.19 271 ILE A CA 1
ATOM 2137 C C . ILE A 1 271 ? 19.818 14.708 -17.400 1.00 77.19 271 ILE A C 1
ATOM 2139 O O . ILE A 1 271 ? 19.591 15.396 -18.385 1.00 77.19 271 ILE A O 1
ATOM 2143 N N . ASP A 1 272 ? 20.118 15.249 -16.211 1.00 69.38 272 ASP A N 1
ATOM 2144 C CA . ASP A 1 272 ? 20.069 16.704 -15.938 1.00 69.38 272 ASP A CA 1
ATOM 2145 C C . ASP A 1 272 ? 21.257 17.509 -16.453 1.00 69.38 272 ASP A C 1
ATOM 2147 O O . ASP A 1 272 ? 21.157 18.708 -16.688 1.00 69.38 272 ASP A O 1
ATOM 2151 N N . ALA A 1 273 ? 22.411 16.859 -16.588 1.00 62.84 273 ALA A N 1
ATOM 2152 C CA . ALA A 1 273 ? 23.606 17.487 -17.145 1.00 62.84 273 ALA A CA 1
ATOM 2153 C C . ALA A 1 273 ? 23.640 17.379 -18.674 1.00 62.84 273 ALA A C 1
ATOM 2155 O O . ALA A 1 273 ? 24.576 17.859 -19.318 1.00 62.84 273 ALA A O 1
ATOM 2156 N N . PHE A 1 274 ? 22.665 16.679 -19.251 1.00 63.91 274 PHE A N 1
ATOM 2157 C CA . PHE A 1 274 ? 22.487 16.619 -20.677 1.00 63.91 274 PHE A CA 1
ATOM 2158 C C . PHE A 1 274 ? 21.819 17.916 -21.114 1.00 63.91 274 PHE A C 1
ATOM 2160 O O . PHE A 1 274 ? 20.768 18.269 -20.587 1.00 63.91 274 PHE A O 1
ATOM 2167 N N . ASP A 1 275 ? 22.436 18.621 -22.062 1.00 60.06 275 ASP A N 1
ATOM 2168 C CA . ASP A 1 275 ? 21.841 19.790 -22.706 1.00 60.06 275 ASP A CA 1
ATOM 2169 C C . ASP A 1 275 ? 20.630 19.294 -23.508 1.00 60.06 275 ASP A C 1
ATOM 2171 O O . ASP A 1 275 ? 20.732 18.858 -24.660 1.00 60.06 275 ASP A O 1
ATOM 2175 N N . MET A 1 276 ? 19.505 19.164 -22.804 1.00 62.72 276 MET A N 1
ATOM 2176 C CA . MET A 1 276 ? 18.272 18.620 -23.333 1.00 62.72 276 MET A CA 1
ATOM 2177 C C . MET A 1 276 ? 17.800 19.612 -24.376 1.00 62.72 276 MET A C 1
ATOM 2179 O O . MET A 1 276 ? 17.249 20.665 -24.064 1.00 62.72 276 MET A O 1
ATOM 2183 N N . ASN A 1 277 ? 18.013 19.264 -25.642 1.00 64.81 277 ASN A N 1
ATOM 2184 C CA . ASN A 1 277 ? 17.329 19.941 -26.721 1.00 64.81 277 ASN A CA 1
ATOM 2185 C C . ASN A 1 277 ? 15.831 19.960 -26.361 1.00 64.81 277 ASN A C 1
ATOM 2187 O O . ASN A 1 277 ? 15.306 18.938 -25.911 1.00 64.81 277 ASN A O 1
ATOM 2191 N N . ARG A 1 278 ? 15.150 21.100 -26.532 1.00 68.50 278 ARG A N 1
ATOM 2192 C CA . ARG A 1 278 ? 13.767 21.336 -26.054 1.00 68.50 278 ARG A CA 1
ATOM 2193 C C . ARG A 1 278 ? 12.778 20.230 -26.469 1.00 68.50 278 ARG A C 1
ATOM 2195 O O . ARG A 1 278 ? 11.761 20.018 -25.823 1.00 68.50 278 ARG A O 1
ATOM 2202 N N . GLN A 1 279 ? 13.114 19.499 -27.532 1.00 74.06 279 GLN A N 1
ATOM 2203 C CA . GLN A 1 279 ? 12.437 18.292 -28.015 1.00 74.06 279 GLN A CA 1
ATOM 2204 C C . GLN A 1 279 ? 12.370 17.112 -27.017 1.00 74.06 279 GLN A C 1
ATOM 2206 O O . GLN A 1 279 ? 11.401 16.365 -27.058 1.00 74.06 279 GLN A O 1
ATOM 2211 N N . TRP A 1 280 ? 13.356 16.910 -26.135 1.00 82.19 280 TRP A N 1
ATOM 2212 C CA . TRP A 1 280 ? 13.439 15.728 -25.251 1.00 82.19 280 TRP A CA 1
ATOM 2213 C C . TRP A 1 280 ? 13.109 16.025 -23.788 1.00 82.19 280 TRP A C 1
ATOM 2215 O O . TRP A 1 280 ? 12.894 15.099 -23.006 1.00 82.19 280 TRP A O 1
ATOM 2225 N N . GLU A 1 281 ? 13.038 17.306 -23.431 1.00 82.88 281 GLU A N 1
ATOM 2226 C CA . GLU A 1 281 ? 12.802 17.784 -22.068 1.00 82.88 281 GLU A CA 1
ATOM 2227 C C . GLU A 1 281 ? 11.515 17.194 -21.472 1.00 82.88 281 GLU A C 1
ATOM 2229 O O . GLU A 1 281 ? 11.545 16.596 -20.397 1.00 82.88 281 GLU A O 1
ATOM 2234 N N . GLN A 1 282 ? 10.399 17.260 -22.209 1.00 85.31 282 GLN A N 1
ATOM 2235 C CA . GLN A 1 282 ? 9.121 16.721 -21.737 1.00 85.31 282 GLN A CA 1
ATOM 2236 C C . GLN A 1 282 ? 9.187 15.208 -21.496 1.00 85.31 282 GLN A C 1
ATOM 2238 O O . GLN A 1 282 ? 8.715 14.723 -20.471 1.00 85.31 282 GLN A O 1
ATOM 2243 N N . GLY A 1 283 ? 9.789 14.453 -22.420 1.00 88.31 283 GLY A N 1
ATOM 2244 C CA . GLY A 1 283 ? 9.927 13.005 -22.279 1.00 88.31 283 GLY A CA 1
ATOM 2245 C C . GLY A 1 283 ? 10.784 12.621 -21.074 1.00 88.31 283 GLY A C 1
ATOM 2246 O O . GLY A 1 283 ? 10.443 11.688 -20.349 1.00 88.31 283 GLY A O 1
ATOM 2247 N N . ALA A 1 284 ? 11.872 13.355 -20.827 1.00 86.38 284 ALA A N 1
ATOM 2248 C CA . ALA A 1 284 ? 12.721 13.136 -19.663 1.00 86.38 284 ALA A CA 1
ATOM 2249 C C . ALA A 1 284 ? 11.985 13.448 -18.351 1.00 86.38 284 ALA A C 1
ATOM 2251 O O . ALA A 1 284 ? 12.068 12.655 -17.415 1.00 86.38 284 ALA A O 1
ATOM 2252 N N . ILE A 1 285 ? 11.218 14.542 -18.283 1.00 86.56 285 ILE A N 1
ATOM 2253 C CA . ILE A 1 285 ? 10.387 14.870 -17.111 1.00 86.56 285 ILE A CA 1
ATOM 2254 C C . ILE A 1 285 ? 9.380 13.746 -16.834 1.00 86.56 285 ILE A C 1
ATOM 2256 O O . ILE A 1 285 ? 9.292 13.257 -15.706 1.00 86.56 285 ILE A O 1
ATOM 2260 N N . GLU A 1 286 ? 8.657 13.296 -17.860 1.00 91.06 286 GLU A N 1
ATOM 2261 C CA . GLU A 1 286 ? 7.680 12.211 -17.733 1.00 91.06 286 GLU A CA 1
ATOM 2262 C C . GLU A 1 286 ? 8.338 10.887 -17.317 1.00 91.06 286 GLU A C 1
ATOM 2264 O O . GLU A 1 286 ? 7.802 10.170 -16.470 1.00 91.06 286 GLU A O 1
ATOM 2269 N N . PHE A 1 287 ? 9.538 10.591 -17.829 1.00 91.38 287 PHE A N 1
ATOM 2270 C CA . PHE A 1 287 ? 10.325 9.437 -17.395 1.00 91.38 287 PHE A CA 1
ATOM 2271 C C . PHE A 1 287 ? 10.675 9.515 -15.918 1.00 91.38 287 PHE A C 1
ATOM 2273 O O . PHE A 1 287 ? 10.459 8.546 -15.197 1.00 91.38 287 PHE A O 1
ATOM 2280 N N . LYS A 1 288 ? 11.172 10.661 -15.446 1.00 87.44 288 LYS A N 1
ATOM 2281 C CA . LYS A 1 288 ? 11.519 10.839 -14.034 1.00 87.44 288 LYS A CA 1
ATOM 2282 C C . LYS A 1 288 ? 10.311 10.635 -13.126 1.00 87.44 288 LYS A C 1
ATOM 2284 O O . LYS A 1 288 ? 10.408 9.921 -12.129 1.00 87.44 288 LYS A O 1
ATOM 2289 N N . LEU A 1 289 ? 9.179 11.241 -13.485 1.00 87.81 289 LEU A N 1
ATOM 2290 C CA . LEU A 1 289 ? 7.931 11.127 -12.734 1.00 87.81 289 LEU A CA 1
ATOM 2291 C C . LEU A 1 289 ? 7.453 9.675 -12.661 1.00 87.81 289 LEU A C 1
ATOM 2293 O O . LEU A 1 289 ? 7.191 9.173 -11.571 1.00 87.81 289 LEU A O 1
ATOM 2297 N N . ALA A 1 290 ? 7.378 8.988 -13.801 1.00 91.50 290 ALA A N 1
ATOM 2298 C CA . ALA A 1 290 ? 6.932 7.601 -13.849 1.00 91.50 290 ALA A CA 1
ATOM 2299 C C . ALA A 1 290 ? 7.935 6.645 -13.176 1.00 91.50 290 ALA A C 1
ATOM 2301 O O . ALA A 1 290 ? 7.525 5.757 -12.434 1.00 91.50 290 ALA A O 1
ATOM 2302 N N . TRP A 1 291 ? 9.244 6.844 -13.357 1.00 89.81 291 TRP A N 1
ATOM 2303 C CA . TRP A 1 291 ? 10.283 6.013 -12.741 1.00 89.81 291 TRP A CA 1
ATOM 2304 C C . TRP A 1 291 ? 10.261 6.095 -11.217 1.00 89.81 291 TRP A C 1
ATOM 2306 O O . TRP A 1 291 ? 10.216 5.067 -10.539 1.00 89.81 291 TRP A O 1
ATOM 2316 N N . ASN A 1 292 ? 10.241 7.312 -10.668 1.00 86.81 292 ASN A N 1
ATOM 2317 C CA . ASN A 1 292 ? 10.234 7.523 -9.221 1.00 86.81 292 ASN A CA 1
ATOM 2318 C C . ASN A 1 292 ? 9.026 6.845 -8.553 1.00 86.81 292 ASN A C 1
ATOM 2320 O O . ASN A 1 292 ? 9.142 6.387 -7.420 1.00 86.81 292 ASN A O 1
ATOM 2324 N N . SER A 1 293 ? 7.900 6.727 -9.260 1.00 86.12 293 SER A N 1
ATOM 2325 C CA . SER A 1 293 ? 6.702 6.048 -8.762 1.00 86.12 293 SER A CA 1
ATOM 2326 C C . SER A 1 293 ? 6.668 4.540 -9.031 1.00 86.12 293 SER A C 1
ATOM 2328 O O . SER A 1 293 ? 6.035 3.817 -8.269 1.00 86.12 293 SER A O 1
ATOM 2330 N N . LEU A 1 294 ? 7.317 4.043 -10.093 1.00 88.25 294 LEU A N 1
ATOM 2331 C CA . LEU A 1 294 ? 7.102 2.674 -10.585 1.00 88.25 294 LEU A CA 1
ATOM 2332 C C . LEU A 1 294 ? 8.316 1.737 -10.493 1.00 88.25 294 LEU A C 1
ATOM 2334 O O . LEU A 1 294 ? 8.139 0.528 -10.645 1.00 88.25 294 LEU A O 1
ATOM 2338 N N . HIS A 1 295 ? 9.529 2.231 -10.224 1.00 85.38 295 HIS A N 1
ATOM 2339 C CA . HIS A 1 295 ? 10.750 1.405 -10.228 1.00 85.38 295 HIS A CA 1
ATOM 2340 C C . HIS A 1 295 ? 10.700 0.207 -9.261 1.00 85.38 295 HIS A C 1
ATOM 2342 O O . HIS A 1 295 ? 11.177 -0.873 -9.611 1.00 85.38 295 HIS A O 1
ATOM 2348 N N . GLY A 1 296 ? 10.062 0.349 -8.092 1.00 80.19 296 GLY A N 1
ATOM 2349 C CA . GLY A 1 296 ? 9.883 -0.753 -7.136 1.00 80.19 296 GLY A CA 1
ATOM 2350 C C . GLY A 1 296 ? 9.035 -1.909 -7.685 1.00 80.19 296 GLY A C 1
ATOM 2351 O O . GLY A 1 296 ? 9.235 -3.066 -7.323 1.00 80.19 296 GLY A O 1
ATOM 2352 N N . HIS A 1 297 ? 8.131 -1.638 -8.633 1.00 80.31 297 HIS A N 1
ATOM 2353 C CA . HIS A 1 297 ? 7.344 -2.679 -9.306 1.00 80.31 297 HIS A CA 1
ATOM 2354 C C . HIS A 1 297 ? 8.113 -3.390 -10.427 1.00 80.31 297 HIS A C 1
ATOM 2356 O O . HIS A 1 297 ? 7.681 -4.452 -10.884 1.00 80.31 297 HIS A O 1
ATOM 2362 N N . LEU A 1 298 ? 9.227 -2.816 -10.888 1.00 83.50 298 LEU A N 1
ATOM 2363 C CA . LEU A 1 298 ? 10.039 -3.367 -11.971 1.00 83.50 298 LEU A CA 1
ATOM 2364 C C . LEU A 1 298 ? 11.145 -4.303 -11.472 1.00 83.50 298 LEU A C 1
ATOM 2366 O O . LEU A 1 298 ? 11.567 -5.173 -12.231 1.00 83.50 298 LEU A O 1
ATOM 2370 N N . GLU A 1 299 ? 11.570 -4.182 -10.211 1.00 77.94 299 GLU A N 1
ATOM 2371 C CA . GLU A 1 299 ? 12.649 -4.990 -9.620 1.00 77.94 299 GLU A CA 1
ATOM 2372 C C . GLU A 1 299 ? 12.415 -6.500 -9.801 1.00 77.94 299 GLU A C 1
ATOM 2374 O O . GLU A 1 299 ? 13.292 -7.228 -10.261 1.00 77.94 299 GLU A O 1
ATOM 2379 N N . ASN A 1 300 ? 11.186 -6.955 -9.543 1.00 71.19 300 ASN A N 1
ATOM 2380 C CA . ASN A 1 300 ? 10.805 -8.367 -9.649 1.00 71.19 300 ASN A CA 1
ATOM 2381 C C . ASN A 1 300 ? 10.347 -8.789 -11.058 1.00 71.19 300 ASN A C 1
ATOM 2383 O O . ASN A 1 300 ? 10.076 -9.968 -11.284 1.00 71.19 300 ASN A O 1
ATOM 2387 N N . ARG A 1 301 ? 10.204 -7.842 -11.995 1.00 80.81 301 ARG A N 1
ATOM 2388 C CA . ARG A 1 301 ? 9.688 -8.093 -13.354 1.00 80.81 301 ARG A CA 1
ATOM 2389 C C . ARG A 1 301 ? 10.783 -8.094 -14.416 1.00 80.81 301 ARG A C 1
ATOM 2391 O O . ARG A 1 301 ? 10.742 -8.932 -15.315 1.00 80.81 301 ARG A O 1
ATOM 2398 N N . GLY A 1 302 ? 11.746 -7.178 -14.309 1.00 82.44 302 GLY A N 1
ATOM 2399 C CA . GLY A 1 302 ? 12.737 -6.929 -15.355 1.00 82.44 302 GLY A CA 1
ATOM 2400 C C . GLY A 1 302 ? 12.129 -6.360 -16.644 1.00 82.44 302 GLY A C 1
ATOM 2401 O O . GLY A 1 302 ? 10.935 -6.072 -16.721 1.00 82.44 302 GLY A O 1
ATOM 2402 N N . ALA A 1 303 ? 12.970 -6.202 -17.663 1.00 86.44 303 ALA A N 1
ATOM 2403 C CA . ALA A 1 303 ? 12.585 -5.777 -19.006 1.00 86.44 303 ALA A CA 1
ATOM 2404 C C . ALA A 1 303 ? 12.717 -6.941 -19.994 1.00 86.44 303 ALA A C 1
ATOM 2406 O O . ALA A 1 303 ? 13.748 -7.618 -20.026 1.00 86.44 303 ALA A O 1
ATOM 2407 N N . ARG A 1 304 ? 11.687 -7.170 -20.814 1.00 86.44 304 ARG A N 1
ATOM 2408 C CA . ARG A 1 304 ? 11.683 -8.223 -21.841 1.00 86.44 304 ARG A CA 1
ATOM 2409 C C . ARG A 1 304 ? 12.241 -7.676 -23.147 1.00 86.44 304 ARG A C 1
ATOM 2411 O O . ARG A 1 304 ? 11.735 -6.685 -23.658 1.00 86.44 304 ARG A O 1
ATOM 2418 N N . PHE A 1 305 ? 13.239 -8.323 -23.727 1.00 82.25 305 PHE A N 1
ATOM 2419 C CA . PHE A 1 305 ? 13.750 -7.943 -25.046 1.00 82.25 305 PHE A CA 1
ATOM 2420 C C . PHE A 1 305 ? 13.240 -8.902 -26.136 1.00 82.25 305 PHE A C 1
ATOM 2422 O O . PHE A 1 305 ? 12.881 -10.040 -25.824 1.00 82.25 305 PHE A O 1
ATOM 2429 N N . PRO A 1 306 ? 13.216 -8.489 -27.422 1.00 75.88 306 PRO A N 1
ATOM 2430 C CA . PRO A 1 306 ? 12.694 -9.315 -28.523 1.00 75.88 306 PRO A CA 1
ATOM 2431 C C . PRO A 1 306 ? 13.382 -10.678 -28.687 1.00 75.88 306 PRO A C 1
ATOM 2433 O O . PRO A 1 306 ? 12.806 -11.616 -29.224 1.00 75.88 306 PRO A O 1
ATOM 2436 N N . ASN A 1 307 ? 14.611 -10.815 -28.187 1.00 74.25 307 ASN A N 1
ATOM 2437 C CA . ASN A 1 307 ? 15.354 -12.076 -28.141 1.00 74.25 307 ASN A CA 1
ATOM 2438 C C . ASN A 1 307 ? 14.853 -13.056 -27.055 1.00 74.25 307 ASN A C 1
ATOM 2440 O O . ASN A 1 307 ? 15.478 -14.092 -26.839 1.00 74.25 307 ASN A O 1
ATOM 2444 N N . GLY A 1 308 ? 13.768 -12.726 -26.348 1.00 74.19 308 GLY A N 1
ATOM 2445 C CA . GLY A 1 308 ? 13.197 -13.523 -25.263 1.00 74.19 308 GLY A CA 1
ATOM 2446 C C . GLY A 1 308 ? 13.957 -13.417 -23.939 1.00 74.19 308 GLY A C 1
ATOM 2447 O O . GLY A 1 308 ? 13.563 -14.053 -22.962 1.00 74.19 308 GLY A O 1
ATOM 2448 N N . VAL A 1 309 ? 15.028 -12.619 -23.877 1.00 78.31 309 VAL A N 1
ATOM 2449 C CA . VAL A 1 309 ? 15.819 -12.434 -22.657 1.00 78.31 309 VAL A CA 1
ATOM 2450 C C . VAL A 1 309 ? 15.127 -11.423 -21.749 1.00 78.31 309 VAL A C 1
ATOM 2452 O O . VAL A 1 309 ? 14.783 -10.317 -22.172 1.00 78.31 309 VAL A O 1
ATOM 2455 N N . ILE A 1 310 ? 14.954 -11.802 -20.482 1.00 82.06 310 ILE A N 1
ATOM 2456 C CA . ILE A 1 310 ? 14.538 -10.888 -19.418 1.00 82.06 310 ILE A CA 1
ATOM 2457 C C . ILE A 1 310 ? 15.801 -10.324 -18.782 1.00 82.06 310 ILE A C 1
ATOM 2459 O O . ILE A 1 310 ? 16.583 -11.057 -18.179 1.00 82.06 310 ILE A O 1
ATOM 2463 N N . VAL A 1 311 ? 15.998 -9.017 -18.916 1.00 81.56 311 VAL A N 1
ATOM 2464 C CA . VAL A 1 311 ? 17.101 -8.313 -18.265 1.00 81.56 311 VAL A CA 1
ATOM 2465 C C . VAL A 1 311 ? 16.577 -7.746 -16.946 1.00 81.56 311 VAL A C 1
ATOM 2467 O O . VAL A 1 311 ? 15.634 -6.947 -16.972 1.00 81.56 311 VAL A O 1
ATOM 2470 N N . PRO A 1 312 ? 17.135 -8.145 -15.789 1.00 82.88 312 PRO A N 1
ATOM 2471 C CA . PRO A 1 312 ? 16.729 -7.575 -14.513 1.00 82.88 312 PRO A CA 1
ATOM 2472 C C . PRO A 1 312 ? 17.070 -6.087 -14.489 1.00 82.88 312 PRO A C 1
ATOM 2474 O O . PRO A 1 312 ? 18.113 -5.667 -15.000 1.00 82.88 312 PRO A O 1
ATOM 2477 N N . ILE A 1 313 ? 16.202 -5.286 -13.874 1.00 82.88 313 ILE A N 1
ATOM 2478 C CA . ILE A 1 313 ? 16.546 -3.893 -13.607 1.00 82.88 313 ILE A CA 1
ATOM 2479 C C . ILE A 1 313 ? 17.700 -3.893 -12.614 1.00 82.88 313 ILE A C 1
ATOM 2481 O O . ILE A 1 313 ? 17.650 -4.594 -11.603 1.00 82.88 313 ILE A O 1
ATOM 2485 N N . SER A 1 314 ? 18.765 -3.148 -12.916 1.00 75.31 314 SER A N 1
ATOM 2486 C CA . SER A 1 314 ? 19.914 -3.125 -12.018 1.00 75.31 314 SER A CA 1
ATOM 2487 C C . SER A 1 314 ? 19.481 -2.666 -10.621 1.00 75.31 314 SER A C 1
ATOM 2489 O O . SER A 1 314 ? 18.778 -1.667 -10.481 1.00 75.31 314 SER A O 1
ATOM 2491 N N . GLU A 1 315 ? 19.954 -3.363 -9.581 1.00 69.88 315 GLU A N 1
ATOM 2492 C CA . GLU A 1 315 ? 19.740 -2.982 -8.171 1.00 69.88 315 GLU A CA 1
ATOM 2493 C C . GLU A 1 315 ? 20.099 -1.511 -7.950 1.00 69.88 315 GLU A C 1
ATOM 2495 O O . GLU A 1 315 ? 19.461 -0.787 -7.191 1.00 69.88 315 GLU A O 1
ATOM 2500 N N . LYS A 1 316 ? 21.100 -1.072 -8.711 1.00 71.00 316 LYS A N 1
ATOM 2501 C CA . LYS A 1 316 ? 21.540 0.295 -8.816 1.00 71.00 316 LYS A CA 1
ATOM 2502 C C . LYS A 1 316 ? 20.427 1.267 -9.251 1.00 71.00 316 LYS A C 1
ATOM 2504 O O . LYS A 1 316 ? 20.123 2.222 -8.546 1.00 71.00 316 LYS A O 1
ATOM 2509 N N . ALA A 1 317 ? 19.782 1.001 -10.377 1.00 74.50 317 ALA A N 1
ATOM 2510 C CA . ALA A 1 317 ? 18.673 1.816 -10.857 1.00 74.50 317 ALA A CA 1
ATOM 2511 C C . ALA A 1 317 ? 17.453 1.792 -9.912 1.00 74.50 317 ALA A C 1
ATOM 2513 O O . ALA A 1 317 ? 16.760 2.800 -9.803 1.00 74.50 317 ALA A O 1
ATOM 2514 N N . CYS A 1 318 ? 17.203 0.675 -9.217 1.00 69.06 318 CYS A N 1
ATOM 2515 C CA . CYS A 1 318 ? 16.077 0.543 -8.284 1.00 69.06 318 CYS A CA 1
ATOM 2516 C C . CYS A 1 318 ? 16.312 1.224 -6.924 1.00 69.06 318 CYS A C 1
ATOM 2518 O O . CYS A 1 318 ? 15.398 1.848 -6.408 1.00 69.06 318 CYS A O 1
ATOM 2520 N N . HIS A 1 319 ? 17.503 1.124 -6.326 1.00 60.47 319 HIS A N 1
ATOM 2521 C CA . HIS A 1 319 ? 17.698 1.506 -4.918 1.00 60.47 319 HIS A CA 1
ATOM 2522 C C . HIS A 1 319 ? 18.321 2.886 -4.691 1.00 60.47 319 HIS A C 1
ATOM 2524 O O . HIS A 1 319 ? 18.159 3.438 -3.604 1.00 60.47 319 HIS A O 1
ATOM 2530 N N . TRP A 1 320 ? 19.056 3.449 -5.658 1.00 52.28 320 TRP A N 1
ATOM 2531 C CA . TRP A 1 320 ? 19.776 4.717 -5.444 1.00 52.28 320 TRP A CA 1
ATOM 2532 C C . TRP A 1 320 ? 19.347 5.884 -6.323 1.00 52.28 320 TRP A C 1
ATOM 2534 O O . TRP A 1 320 ? 19.900 6.976 -6.188 1.00 52.28 320 TRP A O 1
ATOM 2544 N N . ALA A 1 321 ? 18.370 5.699 -7.202 1.00 53.06 321 ALA A N 1
ATOM 2545 C CA . ALA A 1 321 ? 17.956 6.745 -8.119 1.00 53.06 321 ALA A CA 1
ATOM 2546 C C . ALA A 1 321 ? 16.617 7.365 -7.700 1.00 53.06 321 ALA A C 1
ATOM 2548 O O . ALA A 1 321 ? 15.557 6.834 -8.019 1.00 53.06 321 ALA A O 1
ATOM 2549 N N . THR A 1 322 ? 16.651 8.579 -7.140 1.00 60.28 322 THR A N 1
ATOM 2550 C CA . THR A 1 322 ? 15.769 9.583 -7.745 1.00 60.28 322 THR A CA 1
ATOM 2551 C C . THR A 1 322 ? 16.272 9.775 -9.170 1.00 60.28 322 THR A C 1
ATOM 2553 O O . THR A 1 322 ? 17.483 9.805 -9.414 1.00 60.28 322 THR A O 1
ATOM 2556 N N . ALA A 1 323 ? 15.365 9.844 -10.136 1.00 59.12 323 ALA A N 1
ATOM 2557 C CA . ALA A 1 323 ? 15.727 9.872 -11.549 1.00 59.12 323 ALA A CA 1
ATOM 2558 C C . ALA A 1 323 ? 16.674 11.031 -11.953 1.00 59.12 323 ALA A C 1
ATOM 2560 O O . ALA A 1 323 ? 17.277 10.995 -13.023 1.00 59.12 323 ALA A O 1
ATOM 2561 N N . ASP A 1 324 ? 16.881 12.002 -11.062 1.00 63.19 324 ASP A N 1
ATOM 2562 C CA . ASP A 1 324 ? 17.859 13.095 -11.146 1.00 63.19 324 ASP A CA 1
ATOM 2563 C C . ASP A 1 324 ? 19.330 12.628 -11.158 1.00 63.19 324 ASP A C 1
ATOM 2565 O O . ASP A 1 324 ? 20.221 13.306 -11.673 1.00 63.19 324 ASP A O 1
ATOM 2569 N N . PHE A 1 325 ? 19.618 11.438 -10.625 1.00 70.44 325 PHE A N 1
ATOM 2570 C CA . PHE A 1 325 ? 20.974 10.875 -10.606 1.00 70.44 325 PHE A CA 1
ATOM 2571 C C . PHE A 1 325 ? 21.214 9.811 -11.675 1.00 70.44 325 PHE A C 1
ATOM 2573 O O . PHE A 1 325 ? 22.320 9.269 -11.748 1.00 70.44 325 PHE A O 1
ATOM 2580 N N . MET A 1 326 ? 20.216 9.515 -12.512 1.00 79.31 326 MET A N 1
ATOM 2581 C CA . MET A 1 326 ? 20.362 8.484 -13.531 1.00 79.31 326 MET A CA 1
ATOM 2582 C C . MET A 1 326 ? 21.236 8.938 -14.704 1.00 79.31 326 MET A C 1
ATOM 2584 O O . MET A 1 326 ? 21.190 10.105 -15.120 1.00 79.31 326 MET A O 1
ATOM 2588 N N . PRO A 1 327 ? 22.033 8.011 -15.265 1.00 86.56 327 PRO A N 1
ATOM 2589 C CA . PRO A 1 327 ? 22.740 8.263 -16.504 1.00 86.56 327 PRO A CA 1
ATOM 2590 C C . PRO A 1 327 ? 21.752 8.360 -17.667 1.00 86.56 327 PRO A C 1
ATOM 2592 O O . PRO A 1 327 ? 20.700 7.722 -17.668 1.00 86.56 327 PRO A O 1
ATOM 2595 N N . LEU A 1 328 ? 22.129 9.099 -18.705 1.00 85.31 328 LEU A N 1
ATOM 2596 C CA . LEU A 1 328 ? 21.378 9.197 -19.955 1.00 85.31 328 LEU A CA 1
ATOM 2597 C C . LEU A 1 328 ? 21.156 7.821 -20.601 1.00 85.31 328 LEU A C 1
ATOM 2599 O O . LEU A 1 328 ? 20.135 7.598 -21.244 1.00 85.31 328 LEU A O 1
ATOM 2603 N N . ALA A 1 329 ? 22.077 6.883 -20.371 1.00 86.75 329 ALA A N 1
ATOM 2604 C CA . ALA A 1 329 ? 21.940 5.477 -20.742 1.00 86.75 329 ALA A CA 1
ATOM 2605 C C . ALA A 1 329 ? 20.612 4.838 -20.285 1.00 86.75 329 ALA A C 1
ATOM 2607 O O . ALA A 1 329 ? 20.121 3.934 -20.952 1.00 86.75 329 ALA A O 1
ATOM 2608 N N . ALA A 1 330 ? 20.002 5.318 -19.193 1.00 88.75 330 ALA A N 1
ATOM 2609 C CA . ALA A 1 330 ? 18.721 4.811 -18.699 1.00 88.75 330 ALA A CA 1
ATOM 2610 C C . ALA A 1 330 ? 17.534 5.112 -19.635 1.00 88.75 330 ALA A C 1
ATOM 2612 O O . ALA A 1 330 ? 16.523 4.415 -19.576 1.00 88.75 330 ALA A O 1
ATOM 2613 N N . LEU A 1 331 ? 17.664 6.129 -20.498 1.00 88.25 331 LEU A N 1
ATOM 2614 C CA . LEU A 1 331 ? 16.661 6.534 -21.490 1.00 88.25 331 LEU A CA 1
ATOM 2615 C C . LEU A 1 331 ? 16.840 5.842 -22.851 1.00 88.25 331 LEU A C 1
ATOM 2617 O O . LEU A 1 331 ? 15.999 6.000 -23.734 1.00 88.25 331 LEU A O 1
ATOM 2621 N N . LEU A 1 332 ? 17.926 5.087 -23.044 1.00 87.56 332 LEU A N 1
ATOM 2622 C CA . LEU A 1 332 ? 18.233 4.419 -24.308 1.00 87.56 332 LEU A CA 1
ATOM 2623 C C . LEU A 1 332 ? 17.773 2.956 -24.267 1.00 87.56 332 LEU A C 1
ATOM 2625 O O . LEU A 1 332 ? 18.174 2.231 -23.362 1.00 87.56 332 LEU A O 1
ATOM 2629 N N . PRO A 1 333 ? 16.985 2.465 -25.238 1.00 85.56 333 PRO A N 1
ATOM 2630 C CA . PRO A 1 333 ? 16.561 1.069 -25.251 1.00 85.56 333 PRO A CA 1
ATOM 2631 C C . PRO A 1 333 ? 17.713 0.164 -25.713 1.00 85.56 333 PRO A C 1
ATOM 2633 O O . PRO A 1 333 ? 17.963 -0.005 -26.905 1.00 85.56 333 PRO A O 1
ATOM 2636 N N . HIS A 1 334 ? 18.429 -0.438 -24.765 1.00 82.19 334 HIS A N 1
ATOM 2637 C CA . HIS A 1 334 ? 19.480 -1.418 -25.043 1.00 82.19 334 HIS A CA 1
ATOM 2638 C C . HIS A 1 334 ? 19.476 -2.531 -23.989 1.00 82.19 334 HIS A C 1
ATOM 2640 O O . HIS A 1 334 ? 19.032 -2.331 -22.862 1.00 82.19 334 HIS A O 1
ATOM 2646 N N . SER A 1 335 ? 20.008 -3.706 -24.332 1.00 74.31 335 SER A N 1
ATOM 2647 C CA . SER A 1 335 ? 19.987 -4.903 -23.471 1.00 74.31 335 SER A CA 1
ATOM 2648 C C . SER A 1 335 ? 20.960 -4.863 -22.281 1.00 74.31 335 SER A C 1
ATOM 2650 O O . SER A 1 335 ? 21.193 -5.885 -21.642 1.00 74.31 335 SER A O 1
ATOM 2652 N N . GLY A 1 336 ? 21.581 -3.714 -22.005 1.00 73.81 336 GLY A N 1
ATOM 2653 C CA . GLY A 1 336 ? 22.436 -3.521 -20.832 1.00 73.81 336 GLY A CA 1
ATOM 2654 C C . G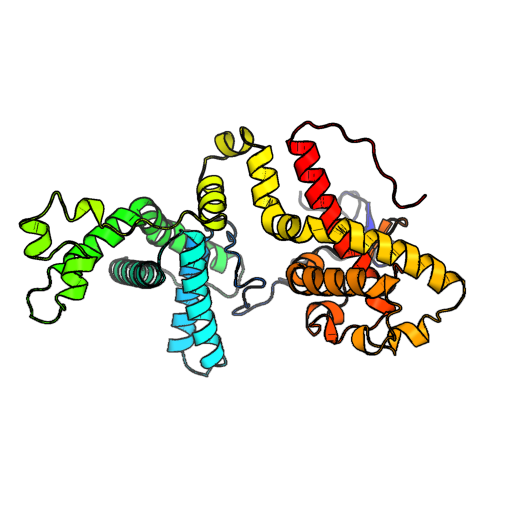LY A 1 336 ? 21.626 -3.051 -19.623 1.00 73.81 336 GLY A C 1
ATOM 2655 O O . GLY A 1 336 ? 20.474 -2.650 -19.753 1.00 73.81 336 GLY A O 1
ATOM 2656 N N . GLY A 1 337 ? 22.243 -3.063 -18.438 1.00 78.06 337 GLY A N 1
ATOM 2657 C CA . GLY A 1 337 ? 21.535 -2.815 -17.171 1.00 78.06 337 GLY A CA 1
ATOM 2658 C C . GLY A 1 337 ? 20.906 -1.422 -17.006 1.00 78.06 337 GLY A C 1
ATOM 2659 O O . GLY A 1 337 ? 20.065 -1.248 -16.128 1.00 78.06 337 GLY A O 1
ATOM 2660 N N . TRP A 1 338 ? 21.298 -0.438 -17.825 1.00 85.56 338 TRP A N 1
ATOM 2661 C CA . TRP A 1 338 ? 20.668 0.886 -17.867 1.00 85.56 338 TRP A CA 1
ATOM 2662 C C . TRP A 1 338 ? 19.475 0.926 -18.819 1.00 85.56 338 TRP A C 1
ATOM 2664 O O . TRP A 1 338 ? 18.402 1.373 -18.423 1.00 85.56 338 TRP A O 1
ATOM 2674 N N . GLY A 1 339 ? 19.613 0.394 -20.030 1.00 85.19 339 GLY A N 1
ATOM 2675 C CA . GLY A 1 339 ? 18.548 0.426 -21.029 1.00 85.19 339 GLY A CA 1
ATOM 2676 C C . GLY A 1 339 ? 17.328 -0.426 -20.700 1.00 85.19 339 GLY A C 1
ATOM 2677 O O . GLY A 1 339 ? 16.243 -0.177 -21.226 1.00 85.19 339 GLY A O 1
ATOM 2678 N N . SER A 1 340 ? 17.452 -1.368 -19.763 1.00 88.38 340 SER A N 1
ATOM 2679 C CA . SER A 1 340 ? 16.299 -2.065 -19.193 1.00 88.38 340 SER A CA 1
ATOM 2680 C C . SER A 1 340 ? 15.336 -1.123 -18.455 1.00 88.38 340 SER A C 1
ATOM 2682 O O . SER A 1 340 ? 14.166 -1.463 -18.316 1.00 88.38 340 SER A O 1
ATOM 2684 N N . CYS A 1 341 ? 15.778 0.058 -18.002 1.00 90.25 341 CYS A N 1
ATOM 2685 C CA . CYS A 1 341 ? 14.941 0.993 -17.242 1.00 90.25 341 CYS A CA 1
ATOM 2686 C C . CYS A 1 341 ? 13.780 1.533 -18.088 1.00 90.25 341 CYS A C 1
ATOM 2688 O O . CYS A 1 341 ? 12.617 1.314 -17.749 1.00 90.25 341 CYS A O 1
ATOM 2690 N N . ILE A 1 342 ? 14.080 2.185 -19.218 1.00 91.12 342 ILE A N 1
ATOM 2691 C CA . ILE A 1 342 ? 13.048 2.721 -20.117 1.00 91.12 342 ILE A CA 1
ATOM 2692 C C . ILE A 1 342 ? 12.195 1.614 -20.742 1.00 91.12 342 ILE A C 1
ATOM 2694 O O . ILE A 1 342 ? 10.977 1.755 -20.817 1.00 91.12 342 ILE A O 1
ATOM 2698 N N . VAL A 1 343 ? 12.806 0.487 -21.126 1.00 91.31 343 VAL A N 1
ATOM 2699 C CA . VAL A 1 343 ? 12.083 -0.639 -21.737 1.00 91.31 343 VAL A CA 1
ATOM 2700 C C . VAL A 1 343 ? 11.104 -1.253 -20.740 1.00 91.31 343 VAL A C 1
ATOM 2702 O O . VAL A 1 343 ? 9.928 -1.403 -21.061 1.00 91.31 343 VAL A O 1
ATOM 2705 N N . GLY A 1 344 ? 11.555 -1.552 -19.518 1.00 91.50 344 GLY A N 1
ATOM 2706 C CA . GLY A 1 344 ? 10.699 -2.112 -18.473 1.00 91.50 344 GLY A CA 1
ATOM 2707 C C . GLY A 1 344 ? 9.562 -1.166 -18.087 1.00 91.50 344 GLY A C 1
ATOM 2708 O O . GLY A 1 344 ? 8.425 -1.605 -17.929 1.00 91.50 344 GLY A O 1
ATOM 2709 N N . LEU A 1 345 ? 9.839 0.139 -18.001 1.00 93.12 345 LEU A N 1
ATOM 2710 C CA . LEU A 1 345 ? 8.825 1.148 -17.693 1.00 93.12 345 LEU A CA 1
ATOM 2711 C C . LEU A 1 345 ? 7.751 1.250 -18.786 1.00 93.12 345 LEU A C 1
ATOM 2713 O O . LEU A 1 345 ? 6.563 1.230 -18.475 1.00 93.12 345 LEU A O 1
ATOM 2717 N N . VAL A 1 346 ? 8.150 1.329 -20.060 1.00 94.12 346 VAL A N 1
ATOM 2718 C CA . VAL A 1 346 ? 7.205 1.380 -21.188 1.00 94.12 346 VAL A CA 1
ATOM 2719 C C . VAL A 1 346 ? 6.367 0.102 -21.243 1.00 94.12 346 VAL A C 1
ATOM 2721 O O . VAL A 1 346 ? 5.145 0.182 -21.352 1.00 94.12 346 VAL A O 1
ATOM 2724 N N . GLN A 1 347 ? 6.992 -1.067 -21.081 1.00 92.50 347 GLN A N 1
ATOM 2725 C CA . GLN A 1 347 ? 6.287 -2.351 -21.043 1.00 92.50 347 GLN A CA 1
ATOM 2726 C C . GLN A 1 347 ? 5.265 -2.417 -19.914 1.00 92.50 347 GLN A C 1
ATOM 2728 O O . GLN A 1 347 ? 4.139 -2.839 -20.142 1.00 92.50 347 GLN A O 1
ATOM 2733 N N . LEU A 1 348 ? 5.623 -1.948 -18.719 1.00 92.50 348 LEU A N 1
ATOM 2734 C CA . LEU A 1 348 ? 4.716 -1.901 -17.578 1.00 92.50 348 LEU A CA 1
ATOM 2735 C C . LEU A 1 348 ? 3.461 -1.065 -17.866 1.00 92.50 348 LEU A C 1
ATOM 2737 O O . LEU A 1 348 ? 2.350 -1.480 -17.533 1.00 92.50 348 LEU A O 1
ATOM 2741 N N . LEU A 1 349 ? 3.639 0.112 -18.470 1.00 94.81 349 LEU A N 1
ATOM 2742 C CA . LEU A 1 349 ? 2.534 1.010 -18.812 1.00 94.81 349 LEU A CA 1
ATOM 2743 C C . LEU A 1 349 ? 1.653 0.424 -19.922 1.00 94.81 349 LEU A C 1
ATOM 2745 O O . LEU A 1 349 ? 0.428 0.504 -19.837 1.00 94.81 349 LEU A O 1
ATOM 2749 N N . MET A 1 350 ? 2.257 -0.213 -20.925 1.00 93.38 350 MET A N 1
ATOM 2750 C CA . MET A 1 350 ? 1.518 -0.904 -21.981 1.00 93.38 350 MET A CA 1
ATOM 2751 C C . MET A 1 350 ? 0.749 -2.118 -21.461 1.00 93.38 350 MET A C 1
ATOM 2753 O O . MET A 1 350 ? -0.407 -2.300 -21.818 1.00 93.38 350 MET A O 1
ATOM 2757 N N . GLU A 1 351 ? 1.352 -2.931 -20.591 1.00 92.25 351 GLU A N 1
ATOM 2758 C CA . GLU A 1 351 ? 0.675 -4.066 -19.952 1.00 92.25 351 GLU A CA 1
ATOM 2759 C C . GLU A 1 351 ? -0.546 -3.599 -19.151 1.00 92.25 351 GLU A C 1
ATOM 2761 O O . GLU A 1 351 ? -1.606 -4.227 -19.217 1.00 92.25 351 GLU A O 1
ATOM 2766 N N . ALA A 1 352 ? -0.420 -2.479 -18.431 1.00 92.75 352 ALA A N 1
ATOM 2767 C CA . ALA A 1 352 ? -1.531 -1.863 -17.713 1.00 92.75 352 ALA A CA 1
ATOM 2768 C C . ALA A 1 352 ? -2.650 -1.416 -18.668 1.00 92.75 352 ALA A C 1
ATOM 2770 O O . ALA A 1 352 ? -3.817 -1.725 -18.424 1.00 92.75 352 ALA A O 1
ATOM 2771 N N . GLN A 1 353 ? -2.303 -0.734 -19.766 1.00 93.19 353 GLN A N 1
ATOM 2772 C CA . GLN A 1 353 ? -3.263 -0.305 -20.787 1.00 93.19 353 GLN A CA 1
ATOM 2773 C C . GLN A 1 353 ? -3.982 -1.494 -21.428 1.00 93.19 353 GLN A C 1
ATOM 2775 O O . GLN A 1 353 ? -5.211 -1.530 -21.448 1.00 93.19 353 GLN A O 1
ATOM 2780 N N . ASN A 1 354 ? -3.223 -2.475 -21.913 1.00 91.81 354 ASN A N 1
ATOM 2781 C CA . ASN A 1 354 ? -3.757 -3.639 -22.612 1.00 91.81 354 ASN A CA 1
ATOM 2782 C C . ASN A 1 354 ? -4.654 -4.468 -21.693 1.00 91.81 354 ASN A C 1
ATOM 2784 O O . ASN A 1 354 ? -5.746 -4.842 -22.099 1.00 91.81 354 ASN A O 1
ATOM 2788 N N . SER A 1 355 ? -4.272 -4.646 -20.423 1.00 91.00 355 SER A N 1
ATOM 2789 C CA . SER A 1 355 ? -5.111 -5.353 -19.445 1.00 91.00 355 SER A CA 1
ATOM 2790 C C . SER A 1 355 ? -6.485 -4.698 -19.258 1.00 91.00 355 SER A C 1
ATOM 2792 O O . SER A 1 355 ? -7.483 -5.392 -19.078 1.00 91.00 355 SER A O 1
ATOM 2794 N N . VAL A 1 356 ? -6.556 -3.362 -19.274 1.00 92.12 356 VAL A N 1
ATOM 2795 C CA . VAL A 1 356 ? -7.829 -2.632 -19.156 1.00 92.12 356 VAL A CA 1
ATOM 2796 C C . VAL A 1 356 ? -8.640 -2.729 -20.449 1.00 92.12 356 VAL A C 1
ATOM 2798 O O . VAL A 1 356 ? -9.850 -2.943 -20.386 1.00 92.12 356 VAL A O 1
ATOM 2801 N N . LEU A 1 357 ? -7.992 -2.608 -21.610 1.00 90.62 357 LEU A N 1
ATOM 2802 C CA . LEU A 1 357 ? -8.641 -2.753 -22.917 1.00 90.62 357 LEU A CA 1
ATOM 2803 C C . LEU A 1 357 ? -9.236 -4.155 -23.099 1.00 90.62 357 LEU A C 1
ATOM 2805 O O . LEU A 1 357 ? -10.420 -4.274 -23.409 1.00 90.62 357 LEU A O 1
ATOM 2809 N N . GLU A 1 358 ? -8.471 -5.202 -22.793 1.00 89.25 358 GLU A N 1
ATOM 2810 C CA . GLU A 1 358 ? -8.936 -6.593 -22.794 1.00 89.25 358 GLU A CA 1
ATOM 2811 C C . GLU A 1 358 ? -10.149 -6.779 -21.873 1.00 89.25 358 GLU A C 1
ATOM 2813 O O . GLU A 1 358 ? -11.172 -7.324 -22.289 1.00 89.25 358 GLU A O 1
ATOM 2818 N N . ALA A 1 359 ? -10.081 -6.263 -20.641 1.00 87.81 359 ALA A N 1
ATOM 2819 C CA . ALA A 1 359 ? -11.178 -6.361 -19.679 1.00 87.81 359 ALA A CA 1
ATOM 2820 C C . ALA A 1 359 ? -12.425 -5.553 -20.085 1.00 87.81 359 ALA A C 1
ATOM 2822 O O . ALA A 1 359 ? -13.538 -5.900 -19.689 1.00 87.81 359 ALA A O 1
ATOM 2823 N N . SER A 1 360 ? -12.259 -4.487 -20.873 1.00 85.25 360 SER A N 1
ATOM 2824 C CA . SER A 1 360 ? -13.370 -3.700 -21.421 1.00 85.25 360 SER A CA 1
ATOM 2825 C C . SER A 1 360 ? -14.087 -4.377 -22.596 1.00 85.25 360 SER A C 1
ATOM 2827 O O . SER A 1 360 ? -15.182 -3.953 -22.961 1.00 85.25 360 SER A O 1
ATOM 2829 N N . GLY A 1 361 ? -13.488 -5.413 -23.196 1.00 76.94 361 GLY A N 1
ATOM 2830 C CA . GLY A 1 361 ? -13.985 -6.035 -24.425 1.00 76.94 361 GLY A CA 1
ATOM 2831 C C . GLY A 1 361 ? -13.802 -5.174 -25.684 1.00 76.94 361 GLY A C 1
ATOM 2832 O O . GLY A 1 361 ? -14.386 -5.489 -26.721 1.00 76.94 361 GLY A O 1
ATOM 2833 N N . ILE A 1 362 ? -13.009 -4.097 -25.617 1.00 67.88 362 ILE A N 1
ATOM 2834 C CA . ILE A 1 362 ? -12.648 -3.271 -26.775 1.00 67.88 362 ILE A CA 1
ATOM 2835 C C . ILE A 1 362 ? -11.517 -3.980 -27.527 1.00 67.88 362 ILE A C 1
ATOM 2837 O O . ILE A 1 362 ? -10.422 -4.149 -26.996 1.00 67.88 362 ILE A O 1
ATOM 2841 N N . GLN A 1 363 ? -11.769 -4.390 -28.771 1.00 54.72 363 GLN A N 1
ATOM 2842 C CA . GLN A 1 363 ? -10.715 -4.878 -29.659 1.00 54.72 363 GLN A CA 1
ATOM 2843 C C . GLN A 1 363 ? -9.912 -3.682 -30.182 1.00 54.72 363 GLN A C 1
ATOM 2845 O O . GLN A 1 363 ? -10.456 -2.826 -30.878 1.00 54.72 363 GLN A O 1
ATOM 2850 N N . CYS A 1 364 ? -8.630 -3.618 -29.832 1.00 54.19 364 CYS A N 1
ATOM 2851 C CA . CYS A 1 364 ? -7.671 -2.711 -30.453 1.00 54.19 364 CYS A CA 1
ATOM 2852 C C . CYS A 1 364 ? -6.717 -3.529 -31.323 1.00 54.19 364 CYS A C 1
ATOM 2854 O O . CYS A 1 364 ? -6.246 -4.580 -30.889 1.00 54.19 364 CYS A O 1
ATOM 2856 N N . ASP A 1 365 ? -6.433 -3.044 -32.529 1.00 49.59 365 ASP A N 1
ATOM 2857 C CA . ASP A 1 365 ? -5.423 -3.638 -33.403 1.00 49.59 365 ASP A CA 1
ATOM 2858 C C . ASP A 1 365 ? -4.042 -3.587 -32.717 1.00 49.59 365 ASP A C 1
ATOM 2860 O O . ASP A 1 365 ? -3.688 -2.579 -32.096 1.00 49.59 365 ASP A O 1
ATOM 2864 N N . GLU A 1 366 ? -3.271 -4.677 -32.792 1.00 45.16 366 GLU A N 1
ATOM 2865 C CA . GLU A 1 366 ? -1.925 -4.762 -32.210 1.00 45.16 366 GLU A CA 1
ATOM 2866 C C . GLU A 1 366 ? -1.012 -3.674 -32.799 1.00 45.16 366 GLU A C 1
ATOM 2868 O O . GLU A 1 366 ? -0.767 -3.628 -34.005 1.00 45.16 366 GLU A O 1
ATOM 2873 N N . ILE A 1 367 ? -0.474 -2.802 -31.940 1.00 45.56 367 ILE A N 1
ATOM 2874 C CA . ILE A 1 367 ? 0.569 -1.844 -32.320 1.00 45.56 367 ILE A CA 1
ATOM 2875 C C . ILE A 1 367 ? 1.923 -2.476 -31.992 1.00 45.56 367 ILE A C 1
ATOM 2877 O O . ILE A 1 367 ? 2.338 -2.521 -30.832 1.00 45.56 367 ILE A O 1
ATOM 2881 N N . ASP A 1 368 ? 2.606 -2.964 -33.025 1.00 40.06 368 ASP A N 1
ATOM 2882 C CA . ASP A 1 368 ? 3.962 -3.499 -32.929 1.00 40.06 368 ASP A CA 1
ATOM 2883 C C . ASP A 1 368 ? 4.984 -2.348 -32.896 1.00 40.06 368 ASP A C 1
ATOM 2885 O O . ASP A 1 368 ? 5.141 -1.594 -33.855 1.00 40.06 368 ASP A O 1
ATOM 2889 N N . ILE A 1 369 ? 5.673 -2.186 -31.765 1.00 45.34 369 ILE A N 1
ATOM 2890 C CA . ILE A 1 369 ? 6.654 -1.106 -31.534 1.00 45.34 369 ILE A CA 1
ATOM 2891 C C . ILE A 1 369 ? 7.996 -1.405 -32.228 1.00 45.34 369 ILE A C 1
ATOM 2893 O O . ILE A 1 369 ? 8.886 -0.557 -32.266 1.00 45.34 369 ILE A O 1
ATOM 2897 N N . CYS A 1 370 ? 8.163 -2.606 -32.788 1.00 40.09 370 CYS A N 1
ATOM 2898 C CA . CYS A 1 370 ? 9.398 -3.006 -33.461 1.00 40.09 370 CYS A CA 1
ATOM 2899 C C . CYS A 1 370 ? 9.431 -2.702 -34.971 1.00 40.09 370 CYS A C 1
ATOM 2901 O O . CYS A 1 370 ? 10.402 -3.102 -35.620 1.00 40.09 370 CYS A O 1
ATOM 2903 N N . GLN A 1 371 ? 8.431 -1.999 -35.521 1.00 33.62 371 GLN A N 1
ATOM 2904 C CA . GLN A 1 371 ? 8.443 -1.503 -36.906 1.00 33.62 371 GLN A CA 1
ATOM 2905 C C . GLN A 1 371 ? 8.902 -0.048 -37.029 1.00 33.62 371 GLN A C 1
ATOM 2907 O O . GLN A 1 371 ? 8.422 0.815 -36.258 1.00 33.62 371 GLN A O 1
#

Foldseek 3Di:
DLAFCDWDADPPPRDIFTDHPRDTDPPYDRDDCPPPDDDDQDDDLDLQEQDADDPRQSLRVLLVQLVVLVVVLVVPPPRHDNVVSVVSNQSSLNSNCLLQVHDSVLSVLLSVQLVVQVVVDPDDPDDFDPVDPVSVVVVSVCSCVRGVVVCVVCVVVSSLVVLLVLLPPPPPPRDQVSVLLSCNHPCCVVCVPVSVVVHDDRDDDPSNVLNVLVPDDPVSNVVQQLSVLCSVLVLLLVLLVLLVLLLQLQVVVVVCCVPPDDLVQQQVAAPVNPPDDPSNVSNLVSLLVLLVSCLSVQQVPAAADPVRDGQGQPPCSRPPDSSRGGGSLLSYCDSDNNNSNSRSSSVSNVVSVVSSCVSVVNDDDDDDSVD

Secondary structure (DSSP, 8-state):
--S---EEE-TTT--EEEEETTEEPTTPPP------SPPS-PPPS-TT----BTTB-HHHHHHHHHHHHHHHHHT-GGGS-HHHHHHHHHHHHHHHHHHHT--HHHHHHHHHHHHHHHHHSPPPSS---TTSHHHHHHHHHHHIIIIIHHHHTTHHHHHHHHHHHHHT-TTTTS-HHHHHHTT-SHHHHH-HHHHTTSPPPPP--HHHHHHHHHHS-HHHHHHTHHHHHHHHHHHHHTTGGGHHHHHHHHHHHHHHHHHH--HHHHHHSBTTTS---HHHHHHHHHHHHHHHHHHHHHTTT-EE-TTS-EEPPPHHHHHS--GGG-BGGGGS--SSTTTHHHHHHHHHHHHHHHHHHHHHT-------TT-

Mean predicted aligned error: 14.26 Å

Nearest PDB structures (foldseek):
  7rbt-assembly1_R  TM=1.426E-01  e=4.897E+00  Homo sapiens
  6wbk-assembly1_C  TM=1.682E-01  e=8.280E+00  Homo sapiens

Radius of gyration: 26.52 Å; Cα contacts (8 Å, |Δi|>4): 390; chains: 1; bounding box: 62×64×72 Å

InterPro domains:
  IPR031248 E3 ubiquitin-protein ligase RNF213 [PTHR22605] (1-360)
  IPR046439 Zinc finger, RZ-type [PF20173] (1-29)
  IPR046439 Zinc finger, RZ-type [PS51981] (1-39)